Protein 4W8A (pdb70)

Solvent-accessible surface area: 14530 Å² total; per-residue (Å²): 131,55,0,42,23,0,0,71,60,0,46,8,0,0,0,0,0,38,0,0,5,0,42,24,93,27,79,110,2,2,51,66,112,9,104,21,103,1,53,54,122,4,0,58,12,0,99,89,14,31,1,103,0,0,0,0,0,0,0,0,40,45,6,26,79,119,130,10,109,8,58,68,116,0,16,53,25,0,57,93,0,0,51,35,0,46,106,24,40,3,10,0,0,0,0,2,19,91,1,85,2,18,4,9,11,60,0,0,0,114,28,76,104,48,54,91,66,20,63,97,71,26,10,63,68,40,33,92,43,0,65,52,2,0,53,42,0,0,77,64,0,71,126,33,64,36,41,0,0,0,0,0,4,5,32,0,1,76,58,174,97,9,0,52,76,44,35,120,96,2,2,77,22,0,22,81,0,1,83,2,0,6,79,8,0,42,88,22,20,46,60,0,42,91,3,0,0,0,0,0,0,0,22,3,57,5,81,14,0,34,92,53,1,47,17,120,106,17,36,44,115,48,30,70,0,0,0,0,0,14,3,43,48,0,1,21,0,4,38,78,100,79,15,68,34,138,95,1,15,18,3,0,0,80,85,15,74,35,128,76,45,35,2,114,86,3,34,34,79,83,0,85,65,16,0,24,69,0,76,100,16,0,13,50,99,8,13,2,0,0,0,0,9,0,2,1,21,18,1,68,17,129,53,62,54,118,67,0,35,42,0,0,71,58,0,1,43,3,0,3,43,32,1,2,57,14,3,0,0,1,0,0,39,0,23,8,57,45,120,12,16,118,47,57,28,13,5,13,2,0,0,25,2,77,103,26,44,48,57,2,80,33,4,0,73,0,0,102,35,0,34,88,60,17,137,12,37,90,53,74,152,145,168,89,170,130

InterPro domains:
  IPR001547 Glycoside hydrolase, family 5 [PF00150] (166-475)
  IPR013783 Immunoglobulin-like fold [G3DSA:2.60.40.10] (39-126)
  IPR017853 Glycoside hydrolase superfamily [SSF51445] (138-493)
  IPR024361 Bacteroidetes-Associated Carbohydrate-binding Often N-terminal [PF13004] (70-127)
  IPR024361 Bacteroidetes-Associated Carbohydrate-binding Often N-terminal [cd14948] (43-127)
  IPR050386 Glycosyl Hydrolase 5 (Cellulase A) [PTHR31297] (113-475)

B-factor: mean 12.09, std 7.82, range [4.47, 83.44]

Radius of gyration: 19.77 Å; Cα contacts (8 Å, |Δi|>4): 859; chains: 1; bounding box: 46×47×57 Å

Sequence (386 aa):
KDAQAIAKDMYPGWNLGNTLEATGSGLDAETSWQPTLTTQQIIDAVKAAGFKSVRIPCSWDIHSDSNGEIDAQWMARVKQVVNYCINDGIYVVLNDHWDNGWIEVLGFSKSSSSYQAVDEATITSKITRLKDLWTQIANEFKDYDEHLLFAGLNEPFQEYSLFSGHHEELTPILCRYNQAFVEAVRATGGNNAQRTLVVQGPSTNINSSVNYMTADKLPETAGRLMVEVHYYDPGQFCGTFDASGDNAFYFWGAANHSTDHNATYGEEAYMLSQFGLLKTAYTSLGYPVIIGEYAALQRTISGDQNKHNASVKYFYQCVNEYATNNGIIAFAWDTNDTNGLNSEGGSSTIIDRANSAVVGNNAMEGVKAGVAAGKWPFLEHHHHHH

Organism: NCBI:txid77133

Foldseek 3Di:
DADLVVLLQQPAAAEPFQAQQQLDQDPCSRCPRHHDDDDLLLLVLVVVLPGQAYEYAHAFQSQADPVLHHDPVSLVSVVVNVVSQVVVNHAYEYEHECNVVPCLPCVAAVDPPARHGDDPVSLVVVLVSLLVRLLNNLLSCVAPAQSYEYESYYQRQLPCRHCPPPLLVCQLSLLSNQLSSLVSQCVSPHNSVRHAYEYEAHSLDLVSCLVRPFQVSHNDAAIRYAYGHADEPPCLFFPDPPPFPQQHALAAEPVQDDDGSHDPDDHLVNLLVSLVSCLVRAVVRRHAYENEETFGFQADDPPDNVSSLLRRLQVLLSVLQSQQQSRYHYYYHAHLDPVRNYHRSGGRHQANSVVSHGPSVSNSNSSVNNNVNHDHDRDDDDDDDD

Nearest PDB structures (foldseek):
  4w8b-assembly1_A  TM=1.002E+00  e=1.082E-81  uncultured bacterium
  3zmr-assembly2_B  TM=8.929E-01  e=1.701E-30  Bacteroides ovatus
  6q1i-assembly1_A  TM=8.929E-01  e=5.642E-28  Clostridium longisporum
  5d9m-assembly1_A  TM=8.402E-01  e=1.872E-25  Segatella bryantii
  6xsu-assembly2_B  TM=8.196E-01  e=9.128E-26  Ruminococcus flavefaciens

CATH classification: 3.20.20.80

Structure (mmCIF, N/CA/C/O backbone):
data_4W8A
#
_entry.id   4W8A
#
_cell.length_a   120.951
_cell.length_b   120.951
_cell.length_c   59.030
_cell.angle_alpha   90.000
_cell.angle_beta   90.000
_cell.angle_gamma   120.000
#
_symmetry.space_group_name_H-M   'P 61'
#
loop_
_entity.id
_entity.type
_entity.pdbx_description
1 polymer Exo-xyloglucanase
2 non-polymer 'SULFATE ION'
3 non-polymer GLYCEROL
4 water water
#
loop_
_atom_site.group_PDB
_atom_site.id
_atom_site.type_symbol
_atom_site.label_atom_id
_atom_site.label_alt_id
_atom_site.label_comp_id
_atom_site.label_asym_id
_atom_site.label_entity_id
_atom_site.label_seq_id
_atom_site.pdbx_PDB_ins_code
_atom_site.Cartn_x
_atom_site.Cartn_y
_atom_site.Cartn_z
_atom_site.occupancy
_atom_site.B_iso_or_equiv
_atom_site.auth_seq_id
_atom_site.auth_comp_id
_atom_site.auth_asym_id
_atom_site.auth_atom_id
_atom_site.pdbx_PDB_model_num
ATOM 1 N N . LYS A 1 1 ? 83.605 26.323 14.066 1.00 27.71 139 LYS A N 1
ATOM 2 C CA . LYS A 1 1 ? 83.206 27.044 12.865 1.00 18.99 139 LYS A CA 1
ATOM 3 C C . LYS A 1 1 ? 81.714 26.914 12.756 1.00 13.37 139 LYS A C 1
ATOM 4 O O . LYS A 1 1 ? 81.199 25.838 12.951 1.00 13.36 139 LYS A O 1
ATOM 10 N N . ASP A 1 2 ? 81.055 27.988 12.369 1.00 9.41 140 ASP A N 1
ATOM 11 C CA . ASP A 1 2 ? 79.575 28.046 12.271 1.00 10.16 140 ASP A CA 1
ATOM 12 C C . ASP A 1 2 ? 79.056 27.709 10.891 1.00 8.44 140 ASP A C 1
ATOM 13 O O . ASP A 1 2 ? 79.811 27.212 10.037 1.00 7.77 140 ASP A O 1
ATOM 18 N N . ALA A 1 3 ? 77.758 27.856 10.687 1.00 6.48 141 ALA A N 1
ATOM 19 C CA . ALA A 1 3 ? 77.135 27.335 9.433 1.00 6.98 141 ALA A CA 1
ATOM 20 C C . ALA A 1 3 ? 77.645 28.024 8.195 1.00 7.16 141 ALA A C 1
ATOM 21 O O . ALA A 1 3 ? 77.903 27.367 7.224 1.00 7.48 141 ALA A O 1
ATOM 23 N N . GLN A 1 4 ? 77.827 29.327 8.251 1.00 7.24 142 GLN A N 1
ATOM 24 C CA . GLN A 1 4 ? 78.365 30.046 7.091 1.00 8.98 142 GLN A CA 1
ATOM 25 C C . GLN A 1 4 ? 79.778 29.571 6.811 1.00 10.39 142 GLN A C 1
ATOM 26 O O . GLN A 1 4 ? 80.216 29.405 5.650 1.00 9.26 142 GLN A O 1
ATOM 32 N N . ALA A 1 5 ? 80.535 29.396 7.879 1.00 9.20 143 ALA A N 1
ATOM 33 C CA . ALA A 1 5 ? 81.910 29.036 7.750 1.00 9.89 143 ALA A CA 1
ATOM 34 C C . ALA A 1 5 ? 82.131 27.660 7.116 1.00 9.66 143 ALA A C 1
ATOM 35 O O . ALA A 1 5 ? 83.065 27.465 6.332 1.00 11.58 143 ALA A O 1
ATOM 37 N N . ILE A 1 6 ? 81.337 26.679 7.496 1.00 8.83 144 ILE A N 1
ATOM 38 C CA . ILE A 1 6 ? 81.479 25.339 6.926 1.00 8.90 144 ILE A CA 1
ATOM 39 C C . ILE A 1 6 ? 80.809 25.232 5.530 1.00 7.86 144 ILE A C 1
ATOM 40 O O . ILE A 1 6 ? 81.308 24.575 4.637 1.00 7.46 144 ILE A O 1
ATOM 45 N N . ALA A 1 7 ? 79.723 25.945 5.339 1.00 6.86 145 ALA A N 1
ATOM 46 C CA . ALA A 1 7 ? 78.968 25.873 4.085 1.00 7.30 145 ALA A CA 1
ATOM 47 C C . ALA A 1 7 ? 79.814 26.167 2.870 1.00 7.95 145 ALA A C 1
ATOM 48 O O . ALA A 1 7 ? 79.709 25.468 1.841 1.00 8.63 145 ALA A O 1
ATOM 50 N N . LYS A 1 8 ? 80.628 27.216 2.959 1.00 7.19 146 LYS A N 1
ATOM 51 C CA . LYS A 1 8 ? 81.456 27.614 1.864 1.00 8.68 146 LYS A CA 1
ATOM 52 C C . LYS A 1 8 ? 82.493 26.589 1.503 1.00 7.60 146 LYS A C 1
ATOM 53 O O . LYS A 1 8 ? 83.097 26.690 0.398 1.00 12.90 146 LYS A O 1
ATOM 59 N N . ASP A 1 9 ? 82.751 25.613 2.390 1.00 8.83 147 ASP A N 1
ATOM 60 C CA . ASP A 1 9 ? 83.730 24.555 2.103 1.00 8.58 147 ASP A CA 1
ATOM 61 C C . ASP A 1 9 ? 83.059 23.207 1.838 1.00 8.67 147 ASP A C 1
ATOM 62 O O . ASP A 1 9 ? 83.756 22.197 1.738 1.00 8.41 147 ASP A O 1
ATOM 67 N N . MET A 1 10 ? 81.720 23.204 1.801 1.00 6.80 148 MET A N 1
ATOM 68 C CA . MET A 1 10 ? 80.985 21.937 1.709 1.00 7.48 148 MET A CA 1
ATOM 69 C C . MET A 1 10 ? 80.629 21.417 0.331 1.00 7.40 148 MET A C 1
ATOM 70 O O . MET A 1 10 ? 80.283 20.221 0.169 1.00 7.88 148 MET A O 1
ATOM 75 N N . TYR A 1 11 ? 80.591 22.304 -0.640 1.00 6.84 149 TYR A N 1
ATOM 76 C CA . TYR A 1 11 ? 80.111 21.923 -1.981 1.00 7.19 149 TYR A CA 1
ATOM 77 C C . TYR A 1 11 ? 81.247 21.437 -2.842 1.00 7.39 149 TYR A C 1
ATOM 78 O O . TYR A 1 11 ? 82.378 21.891 -2.723 1.00 9.71 149 TYR A O 1
ATOM 87 N N . PRO A 1 12 ? 80.984 20.416 -3.692 1.00 7.85 150 PRO A N 1
ATOM 88 C CA . PRO A 1 12 ? 79.721 19.707 -3.895 1.00 8.45 150 PRO A CA 1
ATOM 89 C C . PRO A 1 12 ? 79.587 18.491 -2.973 1.00 7.46 150 PRO A C 1
ATOM 90 O O . PRO A 1 12 ? 80.601 17.959 -2.513 1.00 7.83 150 PRO A O 1
ATOM 94 N N . GLY A 1 13 ? 78.357 18.059 -2.786 1.00 7.81 151 GLY A N 1
ATOM 95 C CA . GLY A 1 13 ? 77.996 16.940 -1.980 1.00 6.56 151 GLY A CA 1
ATOM 96 C C . GLY A 1 13 ? 77.599 15.663 -2.743 1.00 6.26 151 GLY A C 1
ATOM 97 O O . GLY A 1 13 ? 77.175 15.687 -3.922 1.00 8.41 151 GLY A O 1
ATOM 98 N N . TRP A 1 14 ? 77.720 14.553 -2.031 1.00 6.68 152 TRP A N 1
ATOM 99 C CA . TRP A 1 14 ? 77.402 13.215 -2.555 1.00 6.60 152 TRP A CA 1
ATOM 100 C C . TRP A 1 14 ? 76.702 12.391 -1.444 1.00 6.79 152 TRP A C 1
ATOM 101 O O . TRP A 1 14 ? 77.048 12.571 -0.259 1.00 7.87 152 TRP A O 1
ATOM 112 N N . ASN A 1 15 ? 75.738 11.549 -1.823 1.00 6.33 153 ASN A N 1
ATOM 113 C CA . ASN A 1 15 ? 75.050 10.660 -0.907 1.00 5.38 153 ASN A CA 1
ATOM 114 C C . ASN A 1 15 ? 75.578 9.226 -0.959 1.00 5.50 153 ASN A C 1
ATOM 115 O O . ASN A 1 15 ? 75.692 8.642 -2.041 1.00 7.46 153 ASN A O 1
ATOM 120 N N . LEU A 1 16 ? 75.785 8.667 0.217 1.00 6.51 154 LEU A N 1
ATOM 121 C CA . LEU A 1 16 ? 76.030 7.221 0.388 1.00 6.68 154 LEU A CA 1
ATOM 122 C C . LEU A 1 16 ? 74.653 6.475 0.346 1.00 5.20 154 LEU A C 1
ATOM 123 O O . LEU A 1 16 ? 74.139 5.984 1.375 1.00 7.46 154 LEU A O 1
ATOM 128 N N . GLY A 1 17 ? 74.049 6.448 -0.872 1.00 6.26 155 GLY A N 1
ATOM 129 C CA . GLY A 1 17 ? 72.699 6.030 -1.033 1.00 6.04 155 GLY A CA 1
ATOM 130 C C . GLY A 1 17 ? 72.519 4.535 -0.960 1.00 6.29 155 GLY A C 1
ATOM 131 O O . GLY A 1 17 ? 73.406 3.761 -1.290 1.00 7.03 155 GLY A O 1
ATOM 132 N N . ASN A 1 18 ? 71.342 4.127 -0.585 1.00 6.29 156 ASN A N 1
ATOM 133 C CA . ASN A 1 18 ? 70.936 2.692 -0.506 1.00 6.67 156 ASN A CA 1
ATOM 134 C C . ASN A 1 18 ? 71.843 1.863 0.370 1.00 6.64 156 ASN A C 1
ATOM 135 O O . ASN A 1 18 ? 72.065 0.696 0.103 1.00 7.99 156 ASN A O 1
ATOM 140 N N . THR A 1 19 ? 72.393 2.511 1.414 1.00 6.90 157 THR A N 1
ATOM 141 C CA . THR A 1 19 ? 73.413 1.925 2.237 1.00 6.68 157 THR A CA 1
ATOM 142 C C . THR A 1 19 ? 72.960 1.772 3.689 1.00 6.21 157 THR A C 1
ATOM 143 O O . THR A 1 19 ? 72.261 0.789 4.021 1.00 7.53 157 THR A O 1
ATOM 147 N N . LEU A 1 20 ? 73.307 2.734 4.532 1.00 6.51 158 LEU A N 1
ATOM 148 C CA . LEU A 1 20 ? 73.034 2.626 5.953 1.00 5.46 158 LEU A CA 1
ATOM 149 C C . LEU A 1 20 ? 71.573 2.906 6.292 1.00 5.80 158 LEU A C 1
ATOM 150 O O . LEU A 1 20 ? 71.125 2.673 7.429 1.00 7.23 158 LEU A O 1
ATOM 155 N N . GLU A 1 21 ? 70.786 3.410 5.326 1.00 5.07 159 GLU A N 1
ATOM 156 C CA . GLU A 1 21 ? 69.366 3.605 5.567 1.00 5.16 159 GLU A CA 1
ATOM 157 C C . GLU A 1 21 ? 68.489 2.396 5.261 1.00 5.72 159 GLU A C 1
ATOM 158 O O . GLU A 1 21 ? 67.283 2.457 5.545 1.00 6.21 159 GLU A O 1
ATOM 164 N N . ALA A 1 22 ? 69.074 1.311 4.737 1.00 5.49 160 ALA A N 1
ATOM 165 C CA . ALA A 1 22 ? 68.254 0.167 4.389 1.00 6.34 160 ALA A CA 1
ATOM 166 C C . ALA A 1 22 ? 67.514 -0.343 5.662 1.00 7.89 160 ALA A C 1
ATOM 167 O O . ALA A 1 22 ? 68.107 -0.398 6.749 1.00 8.45 160 ALA A O 1
ATOM 169 N N . THR A 1 23 ? 66.277 -0.783 5.517 1.00 8.52 161 THR A N 1
ATOM 170 C CA . THR A 1 23 ? 65.441 -1.193 6.666 1.00 10.28 161 THR A CA 1
ATOM 171 C C . THR A 1 23 ? 65.625 -2.664 6.966 1.00 11.22 161 THR A C 1
ATOM 172 O O . THR A 1 23 ? 64.730 -3.453 6.802 1.00 22.75 161 THR A O 1
ATOM 176 N N . GLY A 1 24 ? 66.835 -3.058 7.255 1.00 12.32 162 GLY A N 1
ATOM 177 C CA . GLY A 1 24 ? 67.193 -4.364 7.785 1.00 9.39 162 GLY A CA 1
ATOM 178 C C . GLY A 1 24 ? 67.598 -4.160 9.248 1.00 8.32 162 GLY A C 1
ATOM 179 O O . GLY A 1 24 ? 67.993 -3.063 9.687 1.00 8.62 162 GLY A O 1
ATOM 180 N N . SER A 1 25 ? 67.565 -5.255 9.975 1.00 8.73 163 SER A N 1
ATOM 181 C CA . SER A 1 25 ? 67.786 -5.210 11.413 1.00 8.61 163 SER A CA 1
ATOM 182 C C . SER A 1 25 ? 69.230 -5.381 11.848 1.00 8.82 163 SER A C 1
ATOM 183 O O . SER A 1 25 ? 69.551 -5.102 13.043 1.00 9.56 163 SER A O 1
ATOM 186 N N . GLY A 1 26 ? 70.059 -5.897 10.968 1.00 9.71 164 GLY A N 1
ATOM 187 C CA . GLY A 1 26 ? 71.444 -6.196 11.256 1.00 10.34 164 GLY A CA 1
ATOM 188 C C . GLY A 1 26 ? 72.459 -5.334 10.526 1.00 8.70 164 GLY A C 1
ATOM 189 O O . GLY A 1 26 ? 72.098 -4.524 9.691 1.00 9.45 164 GLY A O 1
ATOM 190 N N . LEU A 1 27 ? 73.736 -5.564 10.835 1.00 8.08 165 LEU A N 1
ATOM 191 C CA . LEU A 1 27 ? 74.848 -4.851 10.183 1.00 8.81 165 LEU A CA 1
ATOM 192 C C . LEU A 1 27 ? 74.803 -5.170 8.684 1.00 8.77 165 LEU A C 1
ATOM 193 O O . LEU A 1 27 ? 75.209 -4.328 7.852 1.00 11.11 165 LEU A O 1
ATOM 198 N N . ASP A 1 28 ? 74.275 -6.348 8.336 1.00 8.32 166 ASP A N 1
ATOM 199 C CA . ASP A 1 28 ? 74.200 -6.721 6.933 1.00 9.47 166 ASP A CA 1
ATOM 200 C C . ASP A 1 28 ? 73.275 -5.833 6.155 1.00 8.67 166 ASP A C 1
ATOM 201 O O . ASP A 1 28 ? 73.211 -5.927 4.928 1.00 10.06 166 ASP A O 1
ATOM 206 N N . ALA A 1 29 ? 72.452 -5.048 6.832 1.00 8.95 167 ALA A N 1
ATOM 207 C CA . ALA A 1 29 ? 71.579 -4.099 6.111 1.00 7.82 167 ALA A CA 1
ATOM 208 C C . ALA A 1 29 ? 72.412 -3.187 5.179 1.00 7.42 167 ALA A C 1
ATOM 209 O O . ALA A 1 29 ? 71.887 -2.723 4.146 1.00 8.04 167 ALA A O 1
ATOM 211 N N . GLU A 1 30 ? 73.663 -2.921 5.542 1.00 6.72 168 GLU A N 1
ATOM 212 C CA . GLU A 1 30 ? 74.525 -2.033 4.765 1.00 6.45 168 GLU A CA 1
ATOM 213 C C . GLU A 1 30 ? 74.669 -2.474 3.314 1.00 8.74 168 GLU A C 1
ATOM 214 O O . GLU A 1 30 ? 74.937 -1.604 2.429 1.00 8.71 168 GLU A O 1
ATOM 220 N N . THR A 1 31 ? 74.582 -3.801 3.075 1.00 9.05 169 THR A N 1
ATOM 221 C CA . THR A 1 31 ? 74.793 -4.348 1.731 1.00 10.31 169 THR A CA 1
ATOM 222 C C . THR A 1 31 ? 73.581 -5.062 1.239 1.00 9.37 169 THR A C 1
ATOM 223 O O . THR A 1 31 ? 73.690 -6.049 0.499 1.00 10.81 169 THR A O 1
ATOM 227 N N . SER A 1 32 ? 72.408 -4.581 1.632 1.00 8.34 170 SER A N 1
ATOM 228 C CA . SER A 1 32 ? 71.165 -5.266 1.308 1.00 8.27 170 SER A CA 1
ATOM 229 C C . SER A 1 32 ? 70.483 -4.608 0.119 1.00 8.84 170 SER A C 1
ATOM 230 O O . SER A 1 32 ? 69.848 -5.313 -0.689 1.00 10.78 170 SER A O 1
ATOM 233 N N . TRP A 1 33 ? 70.576 -3.288 0.014 1.00 8.86 171 TRP A N 1
ATOM 234 C CA . TRP A 1 33 ? 69.981 -2.559 -1.110 1.00 7.88 171 TRP A CA 1
ATOM 235 C C . TRP A 1 33 ? 71.022 -2.120 -2.188 1.00 8.78 171 TRP A C 1
ATOM 236 O O . TRP A 1 33 ? 70.675 -1.516 -3.204 1.00 9.92 171 TRP A O 1
ATOM 247 N N . GLN A 1 34 ? 72.275 -2.374 -1.910 1.00 8.12 172 GLN A N 1
ATOM 248 C CA . GLN A 1 34 ? 73.407 -2.216 -2.822 1.00 8.38 172 GLN A CA 1
ATOM 249 C C . GLN A 1 34 ? 74.498 -3.163 -2.383 1.00 8.16 172 GLN A C 1
ATOM 250 O O . GLN A 1 34 ? 74.506 -3.538 -1.241 1.00 8.50 172 GLN A O 1
ATOM 256 N N . PRO A 1 35 ? 75.435 -3.521 -3.267 1.00 9.57 173 PRO A N 1
ATOM 257 C CA . PRO A 1 35 ? 76.251 -4.695 -2.977 1.00 10.83 173 PRO A CA 1
ATOM 258 C C . PRO A 1 35 ? 77.511 -4.543 -2.174 1.00 10.11 173 PRO A C 1
ATOM 259 O O . PRO A 1 35 ? 78.093 -5.545 -1.721 1.00 14.06 173 PRO A O 1
ATOM 263 N N . THR A 1 36 ? 78.016 -3.334 -2.088 1.00 9.28 174 THR A N 1
ATOM 264 C CA . THR A 1 36 ? 79.442 -3.094 -1.695 1.00 7.32 174 THR A CA 1
ATOM 265 C C . THR A 1 36 ? 79.609 -2.579 -0.243 1.00 8.27 174 THR A C 1
ATOM 266 O O . THR A 1 36 ? 79.099 -1.506 0.097 1.00 9.47 174 THR A O 1
ATOM 270 N N . LEU A 1 37 ? 80.309 -3.322 0.592 1.00 9.04 175 LEU A N 1
ATOM 271 C CA . LEU A 1 37 ? 80.622 -2.876 1.932 1.00 9.26 175 LEU A CA 1
ATOM 272 C C . LEU A 1 37 ? 81.483 -1.588 1.865 1.00 8.28 175 LEU A C 1
ATOM 273 O O . LEU A 1 37 ? 82.480 -1.535 1.106 1.00 10.54 175 LEU A O 1
ATOM 278 N N . THR A 1 38 ? 81.087 -0.557 2.639 1.00 9.03 176 THR A N 1
ATOM 279 C CA . THR A 1 38 ? 81.822 0.685 2.593 1.00 7.20 176 THR A CA 1
ATOM 280 C C . THR A 1 38 ? 83.246 0.480 3.182 1.00 8.15 176 THR A C 1
ATOM 281 O O . THR A 1 38 ? 83.445 -0.198 4.211 1.00 10.12 176 THR A O 1
ATOM 285 N N . THR A 1 39 ? 84.192 1.174 2.583 1.00 9.20 177 THR A N 1
ATOM 286 C CA . THR A 1 39 ? 85.550 1.169 3.041 1.00 8.41 177 THR A CA 1
ATOM 287 C C . THR A 1 39 ? 86.159 2.551 2.996 1.00 8.77 177 THR A C 1
ATOM 288 O O . THR A 1 39 ? 85.649 3.434 2.291 1.00 9.78 177 THR A O 1
ATOM 292 N N . GLN A 1 40 ? 87.327 2.713 3.624 1.00 9.13 178 GLN A N 1
ATOM 293 C CA . GLN A 1 40 ? 88.075 3.935 3.490 1.00 9.32 178 GLN A CA 1
ATOM 294 C C . GLN A 1 40 ? 88.434 4.231 2.013 1.00 9.21 178 GLN A C 1
ATOM 295 O O . GLN A 1 40 ? 88.390 5.346 1.590 1.00 8.88 178 GLN A O 1
ATOM 301 N N . GLN A 1 41 ? 88.808 3.208 1.272 1.00 9.22 179 GLN A N 1
ATOM 302 C CA . GLN A 1 41 ? 89.204 3.372 -0.129 1.00 11.60 179 GLN A CA 1
ATOM 303 C C . GLN A 1 41 ? 88.069 3.968 -0.942 1.00 10.44 179 GLN A C 1
ATOM 304 O O . GLN A 1 41 ? 88.311 4.857 -1.795 1.00 11.36 179 GLN A O 1
ATOM 310 N N . ILE A 1 42 ? 86.817 3.546 -0.657 1.00 10.22 180 ILE A N 1
ATOM 311 C CA . ILE A 1 42 ? 85.624 4.064 -1.386 1.00 8.15 180 ILE A CA 1
ATOM 312 C C . ILE A 1 42 ? 85.407 5.536 -1.096 1.00 9.13 180 ILE A C 1
ATOM 313 O O . ILE A 1 42 ? 85.231 6.320 -2.008 1.00 8.05 180 ILE A O 1
ATOM 318 N N . ILE A 1 43 ? 85.532 5.893 0.175 1.00 8.47 181 ILE A N 1
ATOM 319 C CA . ILE A 1 43 ? 85.369 7.275 0.575 1.00 7.97 181 ILE A CA 1
ATOM 320 C C . ILE A 1 43 ? 86.514 8.159 0.023 1.00 7.92 181 ILE A C 1
ATOM 321 O O . ILE A 1 43 ? 86.260 9.286 -0.427 1.00 8.92 181 ILE A O 1
ATOM 326 N N . ASP A 1 44 ? 87.724 7.611 -0.055 1.00 9.04 182 ASP A N 1
ATOM 327 C CA . ASP A 1 44 ? 88.830 8.286 -0.650 1.00 8.02 182 ASP A CA 1
ATOM 328 C C . ASP A 1 44 ? 88.539 8.595 -2.104 1.00 9.59 182 ASP A C 1
ATOM 329 O O . ASP A 1 44 ? 88.908 9.704 -2.585 1.00 11.68 182 ASP A O 1
ATOM 334 N N . ALA A 1 45 ? 87.822 7.692 -2.789 1.00 9.04 183 ALA A N 1
ATOM 335 C CA . ALA A 1 45 ? 87.471 7.878 -4.210 1.00 9.38 183 ALA A CA 1
ATOM 336 C C . ALA A 1 45 ? 86.426 8.952 -4.372 1.00 8.14 183 ALA A C 1
ATOM 337 O O . ALA A 1 45 ? 86.485 9.731 -5.342 1.00 10.45 183 ALA A O 1
ATOM 339 N N . VAL A 1 46 ? 85.502 9.063 -3.405 1.00 8.70 184 VAL A N 1
ATOM 340 C CA . VAL A 1 46 ? 84.524 10.145 -3.406 1.00 8.36 184 VAL A CA 1
ATOM 341 C C . VAL A 1 46 ? 85.226 11.491 -3.282 1.00 8.77 184 VAL A C 1
ATOM 342 O O . VAL A 1 46 ? 84.937 12.446 -4.034 1.00 8.25 184 VAL A O 1
ATOM 346 N N . LYS A 1 47 ? 86.188 11.581 -2.358 1.00 8.08 185 LYS A N 1
ATOM 347 C CA . LYS A 1 47 ? 86.989 12.824 -2.262 1.00 9.35 185 LYS A CA 1
ATOM 348 C C . LYS A 1 47 ? 87.783 13.096 -3.548 1.00 9.62 185 LYS A C 1
ATOM 349 O O . LYS A 1 47 ? 87.835 14.203 -3.992 1.00 10.49 185 LYS A O 1
ATOM 355 N N . ALA A 1 48 ? 88.430 12.074 -4.099 1.00 9.39 186 ALA A N 1
ATOM 356 C CA . ALA A 1 48 ? 89.311 12.241 -5.250 1.00 9.81 186 ALA A CA 1
ATOM 357 C C . ALA A 1 48 ? 88.518 12.735 -6.469 1.00 10.30 186 ALA A C 1
ATOM 358 O O . ALA A 1 48 ? 89.033 13.540 -7.239 1.00 11.13 186 ALA A O 1
ATOM 360 N N . ALA A 1 49 ? 87.246 12.371 -6.545 1.00 10.09 187 ALA A N 1
ATOM 361 C CA . ALA A 1 49 ? 86.393 12.809 -7.625 1.00 11.53 187 ALA A CA 1
ATOM 362 C C . ALA A 1 49 ? 86.062 14.277 -7.537 1.00 11.57 187 ALA A C 1
ATOM 363 O O . ALA A 1 49 ? 85.701 14.917 -8.581 1.00 12.68 187 ALA A O 1
ATOM 365 N N . GLY A 1 50 ? 86.153 14.819 -6.317 1.00 11.81 188 GLY A N 1
ATOM 366 C CA . GLY A 1 50 ? 85.967 16.272 -6.068 1.00 10.92 188 GLY A CA 1
ATOM 367 C C . GLY A 1 50 ? 84.871 16.627 -5.107 1.00 8.93 188 GLY A C 1
ATOM 368 O O . GLY A 1 50 ? 84.607 17.758 -4.871 1.00 9.40 188 GLY A O 1
ATOM 369 N N . PHE A 1 51 ? 84.238 15.643 -4.512 1.00 8.88 189 PHE A N 1
ATOM 370 C CA . PHE A 1 51 ? 83.175 15.947 -3.508 1.00 7.54 189 PHE A CA 1
ATOM 371 C C . PHE A 1 51 ? 83.788 16.350 -2.203 1.00 7.79 189 PHE A C 1
ATOM 372 O O . PHE A 1 51 ? 84.830 15.853 -1.833 1.00 8.94 189 PHE A O 1
ATOM 380 N N . LYS A 1 52 ? 83.135 17.281 -1.530 1.00 6.86 190 LYS A N 1
ATOM 381 C CA . LYS A 1 52 ? 83.640 17.862 -0.283 1.00 7.10 190 LYS A CA 1
ATOM 382 C C . LYS A 1 52 ? 82.787 17.430 0.946 1.00 7.00 190 LYS A C 1
ATOM 383 O O . LYS A 1 52 ? 83.253 17.556 2.071 1.00 8.47 190 LYS A O 1
ATOM 389 N N . SER A 1 53 ? 81.591 16.907 0.713 1.00 5.95 191 SER A N 1
ATOM 390 C CA . SER A 1 53 ? 80.686 16.503 1.771 1.00 5.05 191 SER A CA 1
ATOM 391 C C . SER A 1 53 ? 79.985 15.248 1.324 1.00 6.35 191 SER A C 1
ATOM 392 O O . SER A 1 53 ? 79.748 15.020 0.115 1.00 8.72 191 SER A O 1
ATOM 395 N N . VAL A 1 54 ? 79.691 14.413 2.327 1.00 6.77 192 VAL A N 1
ATOM 396 C CA . VAL A 1 54 ? 78.971 13.169 2.161 1.00 5.89 192 VAL A CA 1
ATOM 397 C C . VAL A 1 54 ? 77.730 13.194 3.065 1.00 6.45 192 VAL A C 1
ATOM 398 O O . VAL A 1 54 ? 77.834 13.339 4.289 1.00 7.43 192 VAL A O 1
ATOM 402 N N . ARG A 1 55 ? 76.555 13.077 2.468 1.00 6.71 193 ARG A N 1
ATOM 403 C CA . ARG A 1 55 ? 75.390 12.761 3.229 1.00 7.34 193 ARG A CA 1
ATOM 404 C C . ARG A 1 55 ? 75.226 11.268 3.403 1.00 7.54 193 ARG A C 1
ATOM 405 O O . ARG A 1 55 ? 75.373 10.478 2.438 1.00 7.43 193 ARG A O 1
ATOM 413 N N . ILE A 1 56 ? 75.020 10.889 4.656 1.00 6.59 194 ILE A N 1
ATOM 414 C CA . ILE A 1 56 ? 74.807 9.499 5.039 1.00 7.03 194 ILE A CA 1
ATOM 415 C C . ILE A 1 56 ? 73.445 9.273 5.531 1.00 7.74 194 ILE A C 1
ATOM 416 O O . ILE A 1 56 ? 73.176 9.421 6.732 1.00 8.59 194 ILE A O 1
ATOM 421 N N . PRO A 1 57 ? 72.528 8.853 4.623 1.00 7.99 195 PRO A N 1
ATOM 422 C CA . PRO A 1 57 ? 71.203 8.365 5.037 1.00 8.13 195 PRO A CA 1
ATOM 423 C C . PRO A 1 57 ? 71.403 7.212 5.983 1.00 7.51 195 PRO A C 1
ATOM 424 O O . PRO A 1 57 ? 72.235 6.306 5.741 1.00 7.62 195 PRO A O 1
ATOM 428 N N . CYS A 1 58 ? 70.694 7.242 7.104 1.00 7.00 196 CYS A N 1
ATOM 429 C CA . CYS A 1 58 ? 70.900 6.222 8.110 1.00 6.77 196 CYS A CA 1
ATOM 430 C C . CYS A 1 58 ? 69.645 5.940 8.851 1.00 6.28 196 CYS A C 1
ATOM 431 O O . CYS A 1 58 ? 68.879 6.870 9.108 1.00 7.95 196 CYS A O 1
ATOM 434 N N . SER A 1 59 ? 69.341 4.665 9.054 1.00 5.52 197 SER A N 1
ATOM 435 C CA . SER A 1 59 ? 68.206 4.252 9.852 1.00 7.31 197 SER A CA 1
ATOM 436 C C . SER A 1 59 ? 68.657 3.843 11.221 1.00 8.05 197 SER A C 1
ATOM 437 O O . SER A 1 59 ? 69.758 3.297 11.432 1.00 9.83 197 SER A O 1
ATOM 440 N N . TRP A 1 60 ? 67.821 4.181 12.175 1.00 6.31 198 TRP A N 1
ATOM 441 C CA . TRP A 1 60 ? 68.132 4.002 13.600 1.00 6.01 198 TRP A CA 1
ATOM 442 C C . TRP A 1 60 ? 66.996 3.332 14.386 1.00 7.74 198 TRP A C 1
ATOM 443 O O . TRP A 1 60 ? 67.279 2.453 15.179 1.00 8.11 198 TRP A O 1
ATOM 454 N N . ASP A 1 61 ? 65.760 3.762 14.187 1.00 6.89 199 ASP A N 1
ATOM 455 C CA . ASP A 1 61 ? 64.660 3.121 14.844 1.00 7.25 199 ASP A CA 1
ATOM 456 C C . ASP A 1 61 ? 64.621 1.628 14.449 1.00 8.43 199 ASP A C 1
ATOM 457 O O . ASP A 1 61 ? 64.402 0.765 15.298 1.00 7.30 199 ASP A O 1
ATOM 462 N N . ILE A 1 62 ? 64.908 1.291 13.189 1.00 7.68 200 ILE A N 1
ATOM 463 C CA . ILE A 1 62 ? 64.933 -0.112 12.722 1.00 8.05 200 ILE A CA 1
ATOM 464 C C . ILE A 1 62 ? 66.068 -0.934 13.371 1.00 8.85 200 ILE A C 1
ATOM 465 O O . ILE A 1 62 ? 66.038 -2.155 13.418 1.00 9.71 200 ILE A O 1
ATOM 470 N N . HIS A 1 63 ? 67.063 -0.243 13.907 1.00 7.59 201 HIS A N 1
ATOM 471 C CA . HIS A 1 63 ? 68.212 -0.889 14.591 1.00 7.51 201 HIS A CA 1
ATOM 472 C C . HIS A 1 63 ? 68.080 -0.681 16.103 1.00 9.28 201 HIS A C 1
ATOM 473 O O . HIS A 1 63 ? 69.055 -0.824 16.821 1.00 12.53 201 HIS A O 1
ATOM 480 N N . SER A 1 64 ? 66.865 -0.431 16.588 1.00 8.65 202 SER A N 1
ATOM 481 C CA . SER A 1 64 ? 66.619 -0.302 18.024 1.00 9.13 202 SER A CA 1
ATOM 482 C C . SER A 1 64 ? 65.843 -1.506 18.598 1.00 10.69 202 SER A C 1
ATOM 483 O O . SER A 1 64 ? 65.008 -2.096 17.924 1.00 11.74 202 SER A O 1
ATOM 486 N N . ASP A 1 65 ? 66.097 -1.809 19.869 1.00 12.99 203 ASP A N 1
ATOM 487 C CA . ASP A 1 65 ? 65.437 -2.874 20.592 1.00 14.57 203 ASP A CA 1
ATOM 488 C C . ASP A 1 65 ? 64.065 -2.447 21.124 1.00 13.72 203 ASP A C 1
ATOM 489 O O . ASP A 1 65 ? 63.644 -1.382 20.844 1.00 12.68 203 ASP A O 1
ATOM 494 N N . SER A 1 66 ? 63.375 -3.270 21.917 1.00 18.08 204 SER A N 1
ATOM 495 C CA . SER A 1 66 ? 62.045 -2.890 22.298 1.00 18.97 204 SER A CA 1
ATOM 496 C C . SER A 1 66 ? 61.968 -1.787 23.332 1.00 21.03 204 SER A C 1
ATOM 497 O O . SER A 1 66 ? 60.883 -1.240 23.568 1.00 22.26 204 SER A O 1
ATOM 500 N N . ASN A 1 67 ? 63.115 -1.487 23.959 1.00 16.65 205 ASN A N 1
ATOM 501 C CA . ASN A 1 67 ? 63.219 -0.339 24.851 1.00 19.49 205 ASN A CA 1
ATOM 502 C C . ASN A 1 67 ? 63.699 0.881 24.139 1.00 17.00 205 ASN A C 1
ATOM 503 O O . ASN A 1 67 ? 63.821 1.936 24.725 1.00 20.29 205 ASN A O 1
ATOM 508 N N . GLY A 1 68 ? 63.940 0.769 22.859 1.00 14.08 206 GLY A N 1
ATOM 509 C CA . GLY A 1 68 ? 64.266 1.960 22.082 1.00 13.27 206 GLY A CA 1
ATOM 510 C C . GLY A 1 68 ? 65.762 2.189 21.965 1.00 10.68 206 GLY A C 1
ATOM 511 O O . GLY A 1 68 ? 66.236 3.193 21.405 1.00 11.34 206 GLY A O 1
ATOM 512 N N . GLU A 1 69 ? 66.551 1.283 22.511 1.00 9.68 207 GLU A N 1
ATOM 513 C CA . GLU A 1 69 ? 67.994 1.502 22.507 1.00 8.52 207 GLU A CA 1
ATOM 514 C C . GLU A 1 69 ? 68.559 1.020 21.144 1.00 10.36 207 GLU A C 1
ATOM 515 O O . GLU A 1 69 ? 68.301 -0.121 20.698 1.00 10.47 207 GLU A O 1
ATOM 521 N N . ILE A 1 70 ? 69.420 1.857 20.582 1.00 8.88 208 ILE A N 1
ATOM 522 C CA . ILE A 1 70 ? 70.074 1.543 19.312 1.00 7.97 208 ILE A CA 1
ATOM 523 C C . ILE A 1 70 ? 71.145 0.476 19.588 1.00 8.07 208 ILE A C 1
ATOM 524 O O . ILE A 1 70 ? 71.953 0.602 20.544 1.00 9.12 208 ILE A O 1
ATOM 529 N N . ASP A 1 71 ? 71.188 -0.529 18.710 1.00 8.25 209 ASP A N 1
ATOM 530 C CA . ASP A 1 71 ? 72.129 -1.634 18.789 1.00 8.78 209 ASP A CA 1
ATOM 531 C C . ASP A 1 71 ? 73.537 -1.073 18.837 1.00 9.40 209 ASP A C 1
ATOM 532 O O . ASP A 1 71 ? 73.888 -0.272 17.975 1.00 8.59 209 ASP A O 1
ATOM 537 N N . ALA A 1 72 ? 74.350 -1.500 19.813 1.00 9.78 210 ALA A N 1
ATOM 538 C CA . ALA A 1 72 ? 75.662 -0.948 19.971 1.00 9.08 210 ALA A CA 1
ATOM 539 C C . ALA A 1 72 ? 76.577 -1.295 18.789 1.00 7.84 210 ALA A C 1
ATOM 540 O O . ALA A 1 72 ? 77.461 -0.527 18.458 1.00 9.98 210 ALA A O 1
ATOM 542 N N . GLN A 1 73 ? 76.414 -2.486 18.233 1.00 10.20 211 GLN A N 1
ATOM 543 C CA . GLN A 1 73 ? 77.254 -2.868 17.084 1.00 10.38 211 GLN A CA 1
ATOM 544 C C . GLN A 1 73 ? 76.893 -2.029 15.844 1.00 8.21 211 GLN A C 1
ATOM 545 O O . GLN A 1 73 ? 77.767 -1.712 15.063 1.00 8.80 211 GLN A O 1
ATOM 551 N N . TRP A 1 74 ? 75.588 -1.706 15.675 1.00 7.32 212 TRP A N 1
ATOM 552 C CA . TRP A 1 74 ? 75.152 -0.805 14.577 1.00 7.24 212 TRP A CA 1
ATOM 553 C C . TRP A 1 74 ? 75.768 0.571 14.757 1.00 7.49 212 TRP A C 1
ATOM 554 O O . TRP A 1 74 ? 76.362 1.112 13.853 1.00 8.37 212 TRP A O 1
ATOM 565 N N . MET A 1 75 ? 75.672 1.102 15.973 1.00 6.39 213 MET A N 1
ATOM 566 C CA . MET A 1 75 ? 76.212 2.401 16.254 1.00 6.27 213 MET A CA 1
ATOM 567 C C . MET A 1 75 ? 77.705 2.431 15.945 1.00 7.51 213 MET A C 1
ATOM 568 O O . MET A 1 75 ? 78.193 3.402 15.356 1.00 8.90 213 MET A O 1
ATOM 573 N N . ALA A 1 76 ? 78.442 1.387 16.402 1.00 8.42 214 ALA A N 1
ATOM 574 C CA . ALA A 1 76 ? 79.861 1.332 16.119 1.00 8.40 214 ALA A CA 1
ATOM 575 C C . ALA A 1 76 ? 80.183 1.299 14.631 1.00 7.90 214 ALA A C 1
ATOM 576 O O . ALA A 1 76 ? 81.166 1.865 14.208 1.00 8.56 214 ALA A O 1
ATOM 578 N N . ARG A 1 77 ? 79.385 0.579 13.847 1.00 6.98 215 ARG A N 1
ATOM 579 C CA . ARG A 1 77 ? 79.579 0.566 12.428 1.00 7.56 215 ARG A CA 1
ATOM 580 C C . ARG A 1 77 ? 79.326 1.939 11.755 1.00 8.03 215 ARG A C 1
ATOM 581 O O . ARG A 1 77 ? 80.140 2.381 10.912 1.00 7.61 215 ARG A O 1
ATOM 589 N N . VAL A 1 78 ? 78.255 2.622 12.145 1.00 8.78 216 VAL A N 1
ATOM 590 C CA . VAL A 1 78 ? 77.962 3.936 11.567 1.00 8.13 216 VAL A CA 1
ATOM 591 C C . VAL A 1 78 ? 79.141 4.870 11.885 1.00 8.30 216 VAL A C 1
ATOM 592 O O . VAL A 1 78 ? 79.681 5.597 11.045 1.00 8.07 216 VAL A O 1
ATOM 596 N N . LYS A 1 79 ? 79.652 4.765 13.098 1.00 9.07 217 LYS A N 1
ATOM 597 C CA . LYS A 1 79 ? 80.802 5.609 13.525 1.00 10.23 217 LYS A CA 1
ATOM 598 C C . LYS A 1 79 ? 82.023 5.324 12.647 1.00 9.01 217 LYS A C 1
ATOM 599 O O . LYS A 1 79 ? 82.742 6.225 12.276 1.00 8.42 217 LYS A O 1
ATOM 605 N N . GLN A 1 80 ? 82.294 4.073 12.352 1.00 8.95 218 GLN A N 1
ATOM 606 C CA . GLN A 1 80 ? 83.391 3.733 11.459 1.00 9.31 218 GLN A CA 1
ATOM 607 C C . GLN A 1 80 ? 83.236 4.363 10.079 1.00 7.21 218 GLN A C 1
ATOM 608 O O . GLN A 1 80 ? 84.228 4.880 9.500 1.00 7.78 218 GLN A O 1
ATOM 614 N N . VAL A 1 81 ? 82.021 4.311 9.548 1.00 7.58 219 VAL A N 1
ATOM 615 C CA . VAL A 1 81 ? 81.731 4.931 8.231 1.00 8.23 219 VAL A CA 1
ATOM 616 C C . VAL A 1 81 ? 81.918 6.442 8.277 1.00 7.80 219 VAL A C 1
ATOM 617 O O . VAL A 1 81 ? 82.579 7.032 7.394 1.00 8.53 219 VAL A O 1
ATOM 621 N N . VAL A 1 82 ? 81.409 7.076 9.334 1.00 7.29 220 VAL A N 1
ATOM 622 C CA . VAL A 1 82 ? 81.613 8.494 9.519 1.00 8.38 220 VAL A CA 1
ATOM 623 C C . VAL A 1 82 ? 83.111 8.782 9.586 1.00 8.68 220 VAL A C 1
ATOM 624 O O . VAL A 1 82 ? 83.597 9.769 8.988 1.00 9.04 220 VAL A O 1
ATOM 628 N N . ASN A 1 83 ? 83.858 7.941 10.292 1.00 8.21 221 ASN A N 1
ATOM 629 C CA . ASN A 1 83 ? 85.269 8.203 10.482 1.00 8.65 221 ASN A CA 1
ATOM 630 C C . ASN A 1 83 ? 86.039 8.133 9.155 1.00 9.92 221 ASN A C 1
ATOM 631 O O . ASN A 1 83 ? 87.009 8.880 8.977 1.00 10.81 221 ASN A O 1
ATOM 636 N N . TYR A 1 84 ? 85.606 7.278 8.215 1.00 9.76 222 TYR A N 1
ATOM 637 C CA . TYR A 1 84 ? 86.258 7.265 6.866 1.00 10.21 222 TYR A CA 1
ATOM 638 C C . TYR A 1 84 ? 86.224 8.634 6.265 1.00 9.60 222 TYR A C 1
ATOM 639 O O . TYR A 1 84 ? 87.181 9.089 5.688 1.00 9.81 222 TYR A O 1
ATOM 648 N N . CYS A 1 85 ? 85.114 9.327 6.453 1.00 8.60 223 CYS A N 1
ATOM 649 C CA . CYS A 1 85 ? 84.937 10.677 5.943 1.00 10.05 223 CYS A CA 1
ATOM 650 C C . CYS A 1 85 ? 85.736 11.733 6.694 1.00 8.99 223 CYS A C 1
ATOM 651 O O . CYS A 1 85 ? 86.471 12.553 6.109 1.00 10.79 223 CYS A O 1
ATOM 654 N N . ILE A 1 86 ? 85.581 11.699 8.018 1.00 9.00 224 ILE A N 1
ATOM 655 C CA . ILE A 1 86 ? 86.286 12.622 8.875 1.00 9.22 224 ILE A CA 1
ATOM 656 C C . ILE A 1 86 ? 87.781 12.478 8.703 1.00 8.77 224 ILE A C 1
ATOM 657 O O . ILE A 1 86 ? 88.489 13.478 8.697 1.00 11.32 224 ILE A O 1
ATOM 662 N N . ASN A 1 87 ? 88.276 11.261 8.517 1.00 10.41 225 ASN A N 1
ATOM 663 C CA . ASN A 1 87 ? 89.721 11.041 8.253 1.00 13.48 225 ASN A CA 1
ATOM 664 C C . ASN A 1 87 ? 90.183 11.751 7.039 1.00 13.01 225 ASN A C 1
ATOM 665 O O . ASN A 1 87 ? 91.333 12.082 6.955 1.00 14.39 225 ASN A O 1
ATOM 670 N N . ASP A 1 88 ? 89.288 12.012 6.094 1.00 14.69 226 ASP A N 1
ATOM 671 C CA . ASP A 1 88 ? 89.643 12.695 4.856 1.00 11.78 226 ASP A CA 1
ATOM 672 C C . ASP A 1 88 ? 89.240 14.145 4.831 1.00 11.36 226 ASP A C 1
ATOM 673 O O . ASP A 1 88 ? 89.319 14.815 3.772 1.00 11.37 226 ASP A O 1
ATOM 678 N N . GLY A 1 89 ? 88.791 14.683 5.937 1.00 9.56 227 GLY A N 1
ATOM 679 C CA . GLY A 1 89 ? 88.374 16.068 5.949 1.00 10.25 227 GLY A CA 1
ATOM 680 C C . GLY A 1 89 ? 87.074 16.354 5.221 1.00 10.20 227 GLY A C 1
ATOM 681 O O . GLY A 1 89 ? 86.772 17.498 4.878 1.00 10.44 227 GLY A O 1
ATOM 682 N N . ILE A 1 90 ? 86.305 15.294 5.015 1.00 9.26 228 ILE A N 1
ATOM 683 C CA . ILE A 1 90 ? 85.020 15.408 4.345 1.00 8.70 228 ILE A CA 1
ATOM 684 C C . ILE A 1 90 ? 83.977 15.810 5.368 1.00 7.99 228 ILE A C 1
ATOM 685 O O . ILE A 1 90 ? 83.919 15.201 6.439 1.00 11.56 228 ILE A O 1
ATOM 690 N N . TYR A 1 91 ? 83.091 16.745 5.052 1.00 6.98 229 TYR A N 1
ATOM 691 C CA . TYR A 1 91 ? 81.970 17.039 5.911 1.00 6.78 229 TYR A CA 1
ATOM 692 C C . TYR A 1 91 ? 80.907 15.968 5.790 1.00 7.51 229 TYR A C 1
ATOM 693 O O . TYR A 1 91 ? 80.684 15.448 4.703 1.00 11.21 229 TYR A O 1
ATOM 702 N N . VAL A 1 92 ? 80.266 15.614 6.902 1.00 7.11 230 VAL A N 1
ATOM 703 C CA . VAL A 1 92 ? 79.302 14.554 6.940 1.00 7.29 230 VAL A CA 1
ATOM 704 C C . VAL A 1 92 ? 77.973 15.076 7.389 1.00 8.15 230 VAL A C 1
ATOM 705 O O . VAL A 1 92 ? 77.902 15.749 8.402 1.00 8.24 230 VAL A O 1
ATOM 709 N N . VAL A 1 93 ? 76.917 14.741 6.645 1.00 6.71 231 VAL A N 1
ATOM 710 C CA . VAL A 1 93 ? 75.554 15.046 7.052 1.00 6.20 231 VAL A CA 1
ATOM 711 C C . VAL A 1 93 ? 74.911 13.686 7.392 1.00 6.43 231 VAL A C 1
ATOM 712 O O . VAL A 1 93 ? 74.567 12.935 6.519 1.00 7.21 231 VAL A O 1
ATOM 716 N N . LEU A 1 94 ? 74.801 13.400 8.673 1.00 6.33 232 LEU A N 1
ATOM 717 C CA . LEU A 1 94 ? 74.302 12.113 9.164 1.00 5.28 232 LEU A CA 1
ATOM 718 C C . LEU A 1 94 ? 72.850 12.374 9.528 1.00 5.64 232 LEU A C 1
ATOM 719 O O . LEU A 1 94 ? 72.561 13.217 10.409 1.00 5.15 232 LEU A O 1
ATOM 724 N N . ASN A 1 95 ? 71.952 11.590 8.954 1.00 6.76 233 ASN A N 1
ATOM 725 C CA . ASN A 1 95 ? 70.547 11.805 9.263 1.00 5.38 233 ASN A CA 1
ATOM 726 C C . ASN A 1 95 ? 69.817 10.620 9.968 1.00 5.59 233 ASN A C 1
ATOM 727 O O . ASN A 1 95 ? 70.476 9.643 10.369 1.00 5.02 233 ASN A O 1
ATOM 732 N N . ASP A 1 96 ? 68.511 10.798 10.195 1.00 6.04 234 ASP A N 1
ATOM 733 C CA . ASP A 1 96 ? 67.602 9.679 10.397 1.00 5.98 234 ASP A CA 1
ATOM 734 C C . ASP A 1 96 ? 66.700 9.696 9.148 1.00 6.26 234 ASP A C 1
ATOM 735 O O . ASP A 1 96 ? 65.991 10.658 8.848 1.00 5.85 234 ASP A O 1
ATOM 740 N N . HIS A 1 97 ? 66.732 8.594 8.405 1.00 7.39 235 HIS A N 1
ATOM 741 C CA . HIS A 1 97 ? 66.116 8.565 7.068 1.00 5.86 235 HIS A CA 1
ATOM 742 C C . HIS A 1 97 ? 64.667 8.090 7.145 1.00 6.73 235 HIS A C 1
ATOM 743 O O . HIS A 1 97 ? 64.033 8.181 8.198 1.00 7.71 235 HIS A O 1
ATOM 750 N N . TRP A 1 98 ? 64.102 7.622 6.036 1.00 7.32 236 TRP A N 1
ATOM 751 C CA . TRP A 1 98 ? 62.728 7.107 6.067 1.00 6.71 236 TRP A CA 1
ATOM 752 C C . TRP A 1 98 ? 62.596 6.168 7.221 1.00 6.75 236 TRP A C 1
ATOM 753 O O . TRP A 1 98 ? 61.595 6.249 7.928 1.00 6.83 236 TRP A O 1
ATOM 764 N N . ASP A 1 99 ? 63.565 5.212 7.384 1.00 7.12 237 ASP A N 1
ATOM 765 C CA . ASP A 1 99 ? 63.584 4.431 8.593 1.00 6.21 237 ASP A CA 1
ATOM 766 C C . ASP A 1 99 ? 62.228 3.706 8.871 1.00 6.26 237 ASP A C 1
ATOM 767 O O . ASP A 1 99 ? 61.684 3.701 9.961 1.00 7.24 237 ASP A O 1
ATOM 772 N N . ASN A 1 100 ? 61.680 3.150 7.800 1.00 5.71 238 ASN A N 1
ATOM 773 C CA . ASN A 1 100 ? 60.426 2.351 7.797 1.00 8.31 238 ASN A CA 1
ATOM 774 C C . ASN A 1 100 ? 59.216 3.181 8.152 1.00 8.59 238 ASN A C 1
ATOM 775 O O . ASN A 1 100 ? 58.174 2.686 8.486 1.00 9.79 238 ASN A O 1
ATOM 780 N N . GLY A 1 101 ? 59.375 4.486 8.027 1.00 7.96 239 GLY A N 1
ATOM 781 C CA . GLY A 1 101 ? 58.273 5.393 8.232 1.00 6.70 239 GLY A CA 1
ATOM 782 C C . GLY A 1 101 ? 57.812 5.740 9.625 1.00 6.74 239 GLY A C 1
ATOM 783 O O . GLY A 1 101 ? 56.740 6.387 9.770 1.00 6.86 239 GLY A O 1
ATOM 784 N N . TRP A 1 102 ? 58.648 5.410 10.605 1.00 5.79 240 TRP A N 1
ATOM 785 C CA . TRP A 1 102 ? 58.243 5.550 12.003 1.00 5.99 240 TRP A CA 1
ATOM 786 C C . TRP A 1 102 ? 57.802 6.969 12.348 1.00 5.37 240 TRP A C 1
ATOM 787 O O . TRP A 1 102 ? 56.866 7.156 13.104 1.00 7.75 240 TRP A O 1
ATOM 798 N N . ILE A 1 103 ? 58.504 7.966 11.798 1.00 5.44 241 ILE A N 1
ATOM 799 C CA . ILE A 1 103 ? 58.062 9.332 11.896 1.00 4.72 241 ILE A CA 1
ATOM 800 C C . ILE A 1 103 ? 57.698 9.970 10.528 1.00 5.94 241 ILE A C 1
ATOM 801 O O . ILE A 1 103 ? 56.791 10.805 10.490 1.00 7.15 241 ILE A O 1
ATOM 806 N N . GLU A 1 104 ? 58.422 9.622 9.473 1.00 5.18 242 GLU A N 1
ATOM 807 C CA . GLU A 1 104 ? 58.210 10.201 8.151 1.00 6.16 242 GLU A CA 1
ATOM 808 C C . GLU A 1 104 ? 56.781 10.035 7.694 1.00 6.40 242 GLU A C 1
ATOM 809 O O . GLU A 1 104 ? 56.252 10.928 7.014 1.00 6.27 242 GLU A O 1
ATOM 815 N N . VAL A 1 105 ? 56.174 8.905 8.036 1.00 6.35 243 VAL A N 1
ATOM 816 C CA . VAL A 1 105 ? 54.777 8.641 7.794 1.00 7.33 243 VAL A CA 1
ATOM 817 C C . VAL A 1 105 ? 53.961 8.742 9.064 1.00 7.68 243 VAL A C 1
ATOM 818 O O . VAL A 1 105 ? 53.042 9.565 9.174 1.00 8.20 243 VAL A O 1
ATOM 822 N N . LEU A 1 106 ? 54.344 7.982 10.075 1.00 7.81 244 LEU A N 1
ATOM 823 C CA . LEU A 1 106 ? 53.497 7.804 11.268 1.00 7.93 244 LEU A CA 1
ATOM 824 C C . LEU A 1 106 ? 53.607 8.938 12.262 1.00 9.36 244 LEU A C 1
ATOM 825 O O . LEU A 1 106 ? 52.868 8.965 13.240 1.00 8.29 244 LEU A O 1
ATOM 830 N N . GLY A 1 107 ? 54.496 9.933 11.995 1.00 5.98 245 GLY A N 1
ATOM 831 C CA . GLY A 1 107 ? 54.436 11.219 12.730 1.00 6.83 245 GLY A CA 1
ATOM 832 C C . GLY A 1 107 ? 53.318 12.104 12.273 1.00 7.69 245 GLY A C 1
ATOM 833 O O . GLY A 1 107 ? 53.032 13.081 12.925 1.00 8.58 245 GLY A O 1
ATOM 834 N N . PHE A 1 108 ? 52.709 11.768 11.123 1.00 7.59 246 PHE A N 1
ATOM 835 C CA . PHE A 1 108 ? 51.755 12.642 10.467 1.00 7.50 246 PHE A CA 1
ATOM 836 C C . PHE A 1 108 ? 50.441 12.003 10.103 1.00 7.19 246 PHE A C 1
ATOM 837 O O . PHE A 1 108 ? 49.477 12.712 9.817 1.00 9.34 246 PHE A O 1
ATOM 845 N N . SER A 1 109 ? 50.359 10.672 10.108 1.00 8.03 247 SER A N 1
ATOM 846 C CA . SER A 1 109 ? 49.096 9.938 9.957 1.00 7.99 247 SER A CA 1
ATOM 847 C C . SER A 1 109 ? 49.143 8.805 10.997 1.00 8.72 247 SER A C 1
ATOM 848 O O . SER A 1 109 ? 50.239 8.256 11.309 1.00 9.51 247 SER A O 1
ATOM 851 N N . LYS A 1 110 ? 47.976 8.465 11.532 1.00 9.75 248 LYS A N 1
ATOM 852 C CA . LYS A 1 110 ? 47.875 7.319 12.429 1.00 9.14 248 LYS A CA 1
ATOM 853 C C . LYS A 1 110 ? 47.867 5.973 11.675 1.00 8.90 248 LYS A C 1
ATOM 854 O O . LYS A 1 110 ? 47.973 4.907 12.270 1.00 12.47 248 LYS A O 1
ATOM 860 N N . SER A 1 111 ? 47.752 6.028 10.372 1.00 8.38 249 SER A N 1
ATOM 861 C CA . SER A 1 111 ? 47.735 4.876 9.491 1.00 9.80 249 SER A CA 1
ATOM 862 C C . SER A 1 111 ? 48.722 5.051 8.368 1.00 10.60 249 SER A C 1
ATOM 863 O O . SER A 1 111 ? 48.826 6.126 7.830 1.00 11.66 249 SER A O 1
ATOM 866 N N . SER A 1 112 ? 49.443 3.968 8.030 1.00 13.30 250 SER A N 1
ATOM 867 C CA . SER A 1 112 ? 50.306 3.951 6.838 1.00 15.88 250 SER A CA 1
ATOM 868 C C . SER A 1 112 ? 49.504 3.698 5.503 1.00 11.06 250 SER A C 1
ATOM 869 O O . SER A 1 112 ? 50.084 3.817 4.420 1.00 13.71 250 SER A O 1
ATOM 872 N N . SER A 1 113 ? 48.220 3.291 5.578 1.00 13.46 251 SER A N 1
ATOM 873 C CA . SER A 1 113 ? 47.384 2.949 4.404 1.00 15.74 251 SER A CA 1
ATOM 874 C C . SER A 1 113 ? 46.400 4.005 3.962 1.00 13.23 251 SER A C 1
ATOM 875 O O . SER A 1 113 ? 45.960 3.998 2.786 1.00 17.03 251 SER A O 1
ATOM 878 N N . SER A 1 114 ? 46.050 4.913 4.869 1.00 14.96 252 SER A N 1
ATOM 879 C CA . SER A 1 114 ? 45.226 6.022 4.506 1.00 16.58 252 SER A CA 1
ATOM 880 C C . SER A 1 114 ? 45.502 7.145 5.449 1.00 12.89 252 SER A C 1
ATOM 881 O O . SER A 1 114 ? 46.010 6.914 6.546 1.00 13.43 252 SER A O 1
ATOM 884 N N . TYR A 1 115 ? 45.108 8.347 5.060 1.00 10.94 253 TYR A N 1
ATOM 885 C CA . TYR A 1 115 ? 45.368 9.519 5.871 1.00 11.51 253 TYR A CA 1
ATOM 886 C C . TYR A 1 115 ? 44.394 9.574 7.023 1.00 13.26 253 TYR A C 1
ATOM 887 O O . TYR A 1 115 ? 43.177 9.661 6.802 1.00 13.64 253 TYR A O 1
ATOM 896 N N . GLN A 1 116 ? 44.935 9.514 8.238 1.00 10.94 254 GLN A N 1
ATOM 897 C CA . GLN A 1 116 ? 44.148 9.603 9.514 1.00 13.30 254 GLN A CA 1
ATOM 898 C C . GLN A 1 116 ? 44.880 10.553 10.409 1.00 9.36 254 GLN A C 1
ATOM 899 O O . GLN A 1 116 ? 46.014 10.303 10.808 1.00 10.03 254 GLN A O 1
ATOM 905 N N . ALA A 1 117 ? 44.242 11.672 10.693 1.00 11.53 255 ALA A N 1
ATOM 906 C CA . ALA A 1 117 ? 44.911 12.822 11.320 1.00 11.06 255 ALA A CA 1
ATOM 907 C C . ALA A 1 117 ? 45.436 12.372 12.684 1.00 10.60 255 ALA A C 1
ATOM 908 O O . ALA A 1 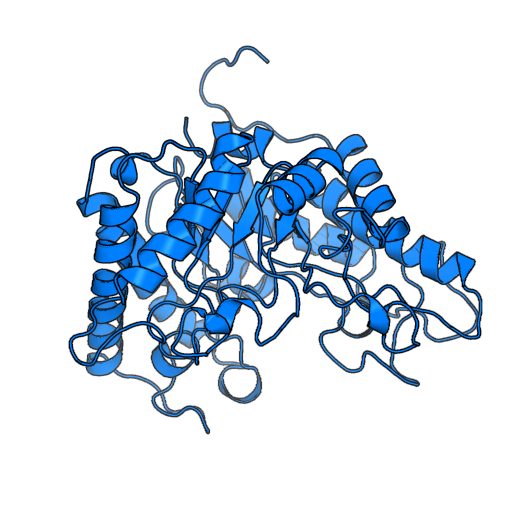117 ? 44.750 11.660 13.437 1.00 12.44 255 ALA A O 1
ATOM 910 N N . VAL A 1 118 ? 46.668 12.756 12.972 1.00 8.30 256 VAL A N 1
ATOM 911 C CA . VAL A 1 118 ? 47.252 12.515 14.301 1.00 8.98 256 VAL A CA 1
ATOM 912 C C . VAL A 1 118 ? 46.698 13.498 15.321 1.00 9.91 256 VAL A C 1
ATOM 913 O O . VAL A 1 118 ? 46.208 14.557 14.980 1.00 12.22 256 VAL A O 1
ATOM 917 N N . ASP A 1 119 ? 46.845 13.151 16.569 1.00 12.43 257 ASP A N 1
ATOM 918 C CA . ASP A 1 119 ? 46.433 13.977 17.692 1.00 11.95 257 ASP A CA 1
ATOM 919 C C . ASP A 1 119 ? 47.611 14.245 18.573 1.00 10.67 257 ASP A C 1
ATOM 920 O O . ASP A 1 119 ? 48.755 13.808 18.274 1.00 11.61 257 ASP A O 1
ATOM 925 N N . GLU A 1 120 ? 47.348 14.978 19.653 1.00 9.34 258 GLU A N 1
ATOM 926 C CA . GLU A 1 120 ? 48.426 15.396 20.526 1.00 10.96 258 GLU A CA 1
ATOM 927 C C . GLU A 1 120 ? 49.187 14.231 21.139 1.00 10.95 258 GLU A C 1
ATOM 928 O O . GLU A 1 120 ? 50.384 14.354 21.324 1.00 12.70 258 GLU A O 1
ATOM 934 N N . ALA A 1 121 ? 48.521 13.104 21.457 1.00 12.13 259 ALA A N 1
ATOM 935 C CA . ALA A 1 121 ? 49.183 12.000 22.067 1.00 11.36 259 ALA A CA 1
ATOM 936 C C . ALA A 1 121 ? 50.193 11.419 21.089 1.00 10.87 259 ALA A C 1
ATOM 937 O O . ALA A 1 121 ? 51.317 11.045 21.474 1.00 13.01 259 ALA A O 1
ATOM 939 N N . THR A 1 122 ? 49.808 11.336 19.821 1.00 11.33 260 THR A N 1
ATOM 940 C CA . THR A 1 122 ? 50.763 10.828 18.808 1.00 10.88 260 THR A CA 1
ATOM 941 C C . THR A 1 122 ? 51.984 11.748 18.703 1.00 7.70 260 THR A C 1
ATOM 942 O O . THR A 1 122 ? 53.133 11.333 18.770 1.00 8.73 260 THR A O 1
ATOM 946 N N . ILE A 1 123 ? 51.705 13.028 18.597 1.00 9.70 261 ILE A N 1
ATOM 947 C CA . ILE A 1 123 ? 52.783 14.008 18.377 1.00 8.16 261 ILE A CA 1
ATOM 948 C C . ILE A 1 123 ? 53.745 14.036 19.525 1.00 9.01 261 ILE A C 1
ATOM 949 O O . ILE A 1 123 ? 54.967 14.018 19.316 1.00 9.31 261 ILE A O 1
ATOM 954 N N . THR A 1 124 ? 53.232 14.011 20.763 1.00 8.19 262 THR A N 1
ATOM 955 C CA . THR A 1 124 ? 54.116 14.079 21.900 1.00 7.51 262 THR A CA 1
ATOM 956 C C . THR A 1 124 ? 54.878 12.790 22.026 1.00 7.42 262 THR A C 1
ATOM 957 O O . THR A 1 124 ? 56.049 12.799 22.409 1.00 9.61 262 THR A O 1
ATOM 961 N N . SER A 1 125 ? 54.236 11.663 21.716 1.00 8.91 263 SER A N 1
ATOM 962 C CA . SER A 1 125 ? 54.909 10.359 21.711 1.00 8.02 263 SER A CA 1
ATOM 963 C C . SER A 1 125 ? 56.057 10.314 20.697 1.00 7.56 263 SER A C 1
ATOM 964 O O . SER A 1 125 ? 57.169 9.755 20.952 1.00 8.59 263 SER A O 1
ATOM 967 N N . LYS A 1 126 ? 55.811 10.901 19.524 1.00 8.39 264 LYS A N 1
ATOM 968 C CA . LYS A 1 126 ? 56.865 10.920 18.481 1.00 8.37 264 LYS A CA 1
ATOM 969 C C . LYS A 1 126 ? 57.985 11.867 18.846 1.00 9.01 264 LYS A C 1
ATOM 970 O O . LYS A 1 126 ? 59.133 11.610 18.605 1.00 7.79 264 LYS A O 1
ATOM 976 N N . ILE A 1 127 ? 57.637 12.944 19.487 1.00 8.01 265 ILE A N 1
ATOM 977 C CA . ILE A 1 127 ? 58.670 13.905 19.972 1.00 8.62 265 ILE A CA 1
ATOM 978 C C . ILE A 1 127 ? 59.597 13.169 20.933 1.00 7.44 265 ILE A C 1
ATOM 979 O O . ILE A 1 127 ? 60.831 13.228 20.850 1.00 8.48 265 ILE A O 1
ATOM 984 N N . THR A 1 128 ? 59.010 12.431 21.872 1.00 8.93 266 THR A N 1
ATOM 985 C CA . THR A 1 128 ? 59.830 11.750 22.862 1.00 9.24 266 THR A CA 1
ATOM 986 C C . THR A 1 128 ? 60.751 10.679 22.213 1.00 8.85 266 THR A C 1
ATOM 987 O O . THR A 1 128 ? 61.947 10.578 22.555 1.00 8.36 266 THR A O 1
ATOM 991 N N . ARG A 1 129 ? 60.202 9.902 21.262 1.00 8.04 267 ARG A N 1
ATOM 992 C CA . ARG A 1 129 ? 61.039 8.917 20.590 1.00 6.98 267 ARG A CA 1
ATOM 993 C C . ARG A 1 129 ? 62.160 9.586 19.793 1.00 6.91 267 ARG A C 1
ATOM 994 O O . ARG A 1 129 ? 63.340 9.149 19.768 1.00 6.93 267 ARG A O 1
ATOM 1002 N N . LEU A 1 130 ? 61.795 10.634 19.082 1.00 7.68 268 LEU A N 1
ATOM 1003 C CA . LEU A 1 130 ? 62.803 11.378 18.301 1.00 7.72 268 LEU A CA 1
ATOM 1004 C C . LEU A 1 130 ? 63.932 11.912 19.190 1.00 6.36 268 LEU A C 1
ATOM 1005 O O . LEU A 1 130 ? 65.141 11.890 18.864 1.00 5.89 268 LEU A O 1
ATOM 1010 N N . LYS A 1 131 ? 63.557 12.469 20.336 1.00 6.60 269 LYS A N 1
ATOM 1011 C CA . LYS A 1 131 ? 64.592 12.961 21.271 1.00 6.36 269 LYS A CA 1
ATOM 1012 C C . LYS A 1 131 ? 65.419 11.828 21.860 1.00 7.26 269 LYS A C 1
ATOM 1013 O O . LYS A 1 131 ? 66.594 11.989 22.051 1.00 7.56 269 LYS A O 1
ATOM 1019 N N . ASP A 1 132 ? 64.802 10.692 22.117 1.00 6.63 270 ASP A N 1
ATOM 1020 C CA . ASP A 1 132 ? 65.547 9.513 22.600 1.00 7.34 270 ASP A CA 1
ATOM 1021 C C . ASP A 1 132 ? 66.601 9.077 21.605 1.00 7.12 270 ASP A C 1
ATOM 1022 O O . ASP A 1 132 ? 67.776 8.885 21.923 1.00 8.58 270 ASP A O 1
ATOM 1027 N N . LEU A 1 133 ? 66.185 8.873 20.362 1.00 9.06 271 LEU A N 1
ATOM 1028 C CA . LEU A 1 133 ? 67.146 8.445 19.307 1.00 5.91 271 LEU A CA 1
ATOM 1029 C C . LEU A 1 133 ? 68.231 9.497 19.161 1.00 5.40 271 LEU A C 1
ATOM 1030 O O . LEU A 1 133 ? 69.398 9.184 19.134 1.00 6.21 271 LEU A O 1
ATOM 1035 N N . TRP A 1 134 ? 67.854 10.756 19.062 1.00 5.53 272 TRP A N 1
ATOM 1036 C CA . TRP A 1 134 ? 68.894 11.784 18.869 1.00 5.49 272 TRP A CA 1
ATOM 1037 C C . TRP A 1 134 ? 69.829 12.022 20.043 1.00 6.59 272 TRP A C 1
ATOM 1038 O O . TRP A 1 134 ? 70.996 12.419 19.879 1.00 7.44 272 TRP A O 1
ATOM 1049 N N . THR A 1 135 ? 69.336 11.737 21.225 1.00 7.21 273 THR A N 1
ATOM 1050 C CA . THR A 1 135 ? 70.206 11.799 22.447 1.00 7.79 273 THR A CA 1
ATOM 1051 C C . THR A 1 135 ? 71.278 10.737 22.338 1.00 6.81 273 THR A C 1
ATOM 1052 O O . THR A 1 135 ? 72.460 10.926 22.579 1.00 8.23 273 THR A O 1
ATOM 1056 N N . GLN A 1 136 ? 70.844 9.562 21.961 1.00 6.76 274 GLN A N 1
ATOM 1057 C CA . GLN A 1 136 ? 71.815 8.459 21.801 1.00 7.05 274 GLN A CA 1
ATOM 1058 C C . GLN A 1 136 ? 72.855 8.742 20.758 1.00 6.85 274 GLN A C 1
ATOM 1059 O O . GLN A 1 136 ? 74.061 8.552 20.956 1.00 8.60 274 GLN A O 1
ATOM 1065 N N . ILE A 1 137 ? 72.392 9.196 19.582 1.00 7.32 275 ILE A N 1
ATOM 1066 C CA . ILE A 1 137 ? 73.299 9.544 18.497 1.00 7.21 275 ILE A CA 1
ATOM 1067 C C . ILE A 1 137 ? 74.239 10.679 18.910 1.00 7.02 275 ILE A C 1
ATOM 1068 O O . ILE A 1 137 ? 75.461 10.619 18.681 1.00 7.96 275 ILE A O 1
ATOM 1073 N N . ALA A 1 138 ? 73.673 11.780 19.388 1.00 8.20 276 ALA A N 1
ATOM 1074 C CA . ALA A 1 138 ? 74.465 12.901 19.692 1.00 7.29 276 ALA A CA 1
ATOM 1075 C C . ALA A 1 138 ? 75.508 12.557 20.762 1.00 7.69 276 ALA A C 1
ATOM 1076 O O . ALA A 1 138 ? 76.670 12.976 20.673 1.00 7.67 276 ALA A O 1
ATOM 1078 N N . ASN A 1 139 ? 75.116 11.766 21.753 1.00 8.35 277 ASN A N 1
ATOM 1079 C CA . ASN A 1 139 ? 76.084 11.441 22.799 1.00 9.17 277 ASN A CA 1
ATOM 1080 C C . ASN A 1 139 ? 77.249 10.619 22.238 1.00 7.20 277 ASN A C 1
ATOM 1081 O O . ASN A 1 139 ? 78.414 10.790 22.648 1.00 10.25 277 ASN A O 1
ATOM 1086 N N . GLU A 1 140 ? 76.932 9.708 21.328 1.00 10.32 278 GLU A N 1
ATOM 1087 C CA . GLU A 1 140 ? 77.952 8.869 20.702 1.00 10.97 278 GLU A CA 1
ATOM 1088 C C . GLU A 1 140 ? 78.968 9.698 19.907 1.00 9.79 278 GLU A C 1
ATOM 1089 O O . GLU A 1 140 ? 80.157 9.400 19.921 1.00 9.90 278 GLU A O 1
ATOM 1095 N N . PHE A 1 141 ? 78.507 10.762 19.264 1.00 9.47 279 PHE A N 1
ATOM 1096 C CA . PHE A 1 141 ? 79.295 11.524 18.368 1.00 9.47 279 PHE A CA 1
ATOM 1097 C C . PHE A 1 141 ? 79.706 12.847 18.937 1.00 10.93 279 PHE A C 1
ATOM 1098 O O . PHE A 1 141 ? 80.182 13.714 18.198 1.00 11.22 279 PHE A O 1
ATOM 1106 N N . LYS A 1 142 ? 79.591 12.989 20.275 1.00 10.91 280 LYS A N 1
ATOM 1107 C CA . LYS A 1 142 ? 79.700 14.259 20.921 1.00 14.02 280 LYS A CA 1
ATOM 1108 C C . LYS A 1 142 ? 81.054 14.935 20.645 1.00 15.08 280 LYS A C 1
ATOM 1109 O O . LYS A 1 142 ? 81.107 16.179 20.475 1.00 16.07 280 LYS A O 1
ATOM 1115 N N . ASP A 1 143 ? 82.129 14.140 20.518 1.00 13.10 281 ASP A N 1
ATOM 1116 C CA . ASP A 1 143 ? 83.459 14.732 20.378 1.00 18.41 281 ASP A CA 1
ATOM 1117 C C . ASP A 1 143 ? 83.898 15.053 18.964 1.00 15.97 281 ASP A C 1
ATOM 1118 O O . ASP A 1 143 ? 84.953 15.602 18.782 1.00 15.89 281 ASP A O 1
ATOM 1123 N N . TYR A 1 144 ? 83.049 14.832 17.988 1.00 12.31 282 TYR A N 1
ATOM 1124 C CA . TYR A 1 144 ? 83.355 15.162 16.597 1.00 11.14 282 TYR A CA 1
ATOM 1125 C C . TYR A 1 144 ? 83.220 16.658 16.447 1.00 9.55 282 TYR A C 1
ATOM 1126 O O . TYR A 1 144 ? 82.360 17.235 17.077 1.00 11.05 282 TYR A O 1
ATOM 1135 N N . ASP A 1 145 ? 84.038 17.254 15.592 1.00 10.92 283 ASP A N 1
ATOM 1136 C CA . ASP A 1 145 ? 84.063 18.686 15.382 1.00 11.15 283 ASP A CA 1
ATOM 1137 C C . ASP A 1 145 ? 83.058 19.051 14.314 1.00 11.50 283 ASP A C 1
ATOM 1138 O O . ASP A 1 145 ? 82.128 18.287 14.032 1.00 11.08 283 ASP A O 1
ATOM 1143 N N . GLU A 1 146 ? 83.166 20.272 13.793 1.00 12.79 284 GLU A N 1
ATOM 1144 C CA . GLU A 1 146 ? 82.128 20.855 12.938 1.00 12.79 284 GLU A CA 1
ATOM 1145 C C . GLU A 1 146 ? 82.035 20.102 11.590 1.00 10.36 284 GLU A C 1
ATOM 1146 O O . GLU A 1 146 ? 81.181 20.402 10.768 1.00 8.36 284 GLU A O 1
ATOM 1152 N N . HIS A 1 147 ? 82.986 19.215 11.310 1.00 6.63 285 HIS A N 1
ATOM 1153 C CA . HIS A 1 147 ? 82.903 18.410 10.065 1.00 7.75 285 HIS A CA 1
ATOM 1154 C C . HIS A 1 147 ? 81.666 17.462 10.108 1.00 8.76 285 HIS A C 1
ATOM 1155 O O . HIS A 1 147 ? 81.180 17.004 9.086 1.00 8.46 285 HIS A O 1
ATOM 1162 N N . LEU A 1 148 ? 81.096 17.241 11.288 1.00 8.18 286 LEU A N 1
ATOM 1163 C CA . LEU A 1 148 ? 79.946 16.329 11.441 1.00 7.28 286 LEU A CA 1
ATOM 1164 C C . LEU A 1 148 ? 78.726 17.208 11.674 1.00 5.60 286 LEU A C 1
ATOM 1165 O O . LEU A 1 148 ? 78.686 17.982 12.640 1.00 7.70 286 LEU A O 1
ATOM 1170 N N . LEU A 1 149 ? 77.732 17.097 10.801 1.00 5.04 287 LEU A N 1
ATOM 1171 C CA . LEU A 1 149 ? 76.429 17.768 10.913 1.00 5.88 287 LEU A CA 1
ATOM 1172 C C . LEU A 1 149 ? 75.399 16.638 11.131 1.00 5.74 287 LEU A C 1
ATOM 1173 O O . LEU A 1 149 ? 75.589 15.521 10.639 1.00 6.76 287 LEU A O 1
ATOM 1178 N N . PHE A 1 150 ? 74.327 16.957 11.843 1.00 5.84 288 PHE A N 1
ATOM 1179 C CA . PHE A 1 150 ? 73.199 16.047 11.989 1.00 7.51 288 PHE A CA 1
ATOM 1180 C C . PHE A 1 150 ? 71.996 16.654 11.261 1.00 6.53 288 PHE A C 1
ATOM 1181 O O . PHE A 1 150 ? 71.774 17.885 11.316 1.00 6.66 288 PHE A O 1
ATOM 1189 N N . ALA A 1 151 ? 71.178 15.776 10.715 1.00 7.21 289 ALA A N 1
ATOM 1190 C CA . ALA A 1 151 ? 69.891 16.116 10.010 1.00 6.89 289 ALA A CA 1
ATOM 1191 C C . ALA A 1 151 ? 68.792 15.270 10.652 1.00 7.86 289 ALA A C 1
ATOM 1192 O O . ALA A 1 151 ? 68.848 14.040 10.612 1.00 6.45 289 ALA A O 1
ATOM 1194 N N . GLY A 1 152 ? 67.796 15.897 11.268 1.00 7.86 290 GLY A N 1
ATOM 1195 C CA . GLY A 1 152 ? 66.914 15.161 12.183 1.00 8.19 290 GLY A CA 1
ATOM 1196 C C . GLY A 1 152 ? 65.987 14.180 11.532 1.00 6.51 290 GLY A C 1
ATOM 1197 O O . GLY A 1 152 ? 65.654 13.155 12.121 1.00 6.41 290 GLY A O 1
ATOM 1198 N N . LEU A 1 153 ? 65.489 14.551 10.331 1.00 7.01 291 LEU A N 1
ATOM 1199 C CA . LEU A 1 153 ? 64.498 13.764 9.562 1.00 6.02 291 LEU A CA 1
ATOM 1200 C C . LEU A 1 153 ? 65.008 13.700 8.137 1.00 6.76 291 LEU A C 1
ATOM 1201 O O . LEU A 1 153 ? 66.110 14.156 7.858 1.00 5.71 291 LEU A O 1
ATOM 1206 N N . ASN A 1 154 ? 64.166 13.152 7.236 1.00 6.15 292 ASN A N 1
ATOM 1207 C CA . ASN A 1 154 ? 64.512 13.013 5.822 1.00 6.65 292 ASN A CA 1
ATOM 1208 C C . ASN A 1 154 ? 63.479 13.736 4.912 1.00 5.72 292 ASN A C 1
ATOM 1209 O O . ASN A 1 154 ? 63.678 14.888 4.558 1.00 7.28 292 ASN A O 1
ATOM 1214 N N . GLU A 1 155 ? 62.369 13.096 4.594 1.00 5.76 293 GLU A N 1
ATOM 1215 C CA . GLU A 1 155 ? 61.393 13.654 3.675 1.00 5.56 293 GLU A CA 1
ATOM 1216 C C . GLU A 1 155 ? 60.032 13.615 4.347 1.00 6.35 293 GLU A C 1
ATOM 1217 O O . GLU A 1 155 ? 59.157 12.849 3.920 1.00 8.75 293 GLU A O 1
ATOM 1223 N N . PRO A 1 156 ? 59.836 14.421 5.412 1.00 7.45 294 PRO A N 1
ATOM 1224 C CA . PRO A 1 156 ? 58.595 14.363 6.208 1.00 5.90 294 PRO A CA 1
ATOM 1225 C C . PRO A 1 156 ? 57.339 14.523 5.378 1.00 7.31 294 PRO A C 1
ATOM 1226 O O . PRO A 1 156 ? 57.240 15.474 4.594 1.00 7.21 294 PRO A O 1
ATOM 1230 N N . PHE A 1 157 ? 56.396 13.592 5.525 1.00 6.53 295 PHE A N 1
ATOM 1231 C CA . PHE A 1 157 ? 55.117 13.573 4.803 1.00 6.88 295 PHE A CA 1
ATOM 1232 C C . PHE A 1 157 ? 55.230 13.718 3.300 1.00 7.33 295 PHE A C 1
ATOM 1233 O O . PHE A 1 157 ? 54.372 14.310 2.652 1.00 8.17 295 PHE A O 1
ATOM 1241 N N . GLN A 1 158 ? 56.302 13.172 2.733 1.00 6.14 296 GLN A N 1
ATOM 1242 C CA . GLN A 1 158 ? 56.425 13.155 1.271 1.00 7.07 296 GLN A CA 1
ATOM 1243 C C . GLN A 1 158 ? 55.511 12.188 0.562 1.00 8.35 296 GLN A C 1
ATOM 1244 O O . GLN A 1 158 ? 55.354 12.313 -0.661 1.00 8.08 296 GLN A O 1
ATOM 1250 N N . GLU A 1 159 ? 54.895 11.266 1.286 1.00 7.92 297 GLU A N 1
ATOM 1251 C CA . GLU A 1 159 ? 54.172 10.174 0.615 1.00 9.37 297 GLU A CA 1
ATOM 1252 C C . GLU A 1 159 ? 52.870 10.733 0.027 1.00 9.17 297 GLU A C 1
ATOM 1253 O O . GLU A 1 159 ? 51.945 11.039 0.734 1.00 8.63 297 GLU A O 1
ATOM 1259 N N . TYR A 1 160 ? 52.835 10.903 -1.327 1.00 9.31 298 TYR A N 1
ATOM 1260 C CA . TYR A 1 160 ? 51.797 11.672 -1.981 1.00 11.12 298 TYR A CA 1
ATOM 1261 C C . TYR A 1 160 ? 50.393 11.161 -1.762 1.00 8.93 298 TYR A C 1
ATOM 1262 O O . TYR A 1 160 ? 49.436 11.940 -1.583 1.00 10.41 298 TYR A O 1
ATOM 1271 N N . SER A 1 161 ? 50.227 9.856 -1.803 1.00 11.78 299 SER A N 1
ATOM 1272 C CA . SER A 1 161 ? 48.908 9.289 -1.721 1.00 12.13 299 SER A CA 1
ATOM 1273 C C . SER A 1 161 ? 48.289 9.509 -0.345 1.00 11.19 299 SER A C 1
ATOM 1274 O O . SER A 1 161 ? 47.075 9.546 -0.237 1.00 13.97 299 SER A O 1
ATOM 1277 N N . LEU A 1 162 ? 49.103 9.679 0.690 1.00 9.78 300 LEU A N 1
ATOM 1278 C CA . LEU A 1 162 ? 48.597 10.032 1.996 1.00 10.78 300 LEU A CA 1
ATOM 1279 C C . LEU A 1 162 ? 48.482 11.552 2.217 1.00 10.69 300 LEU A C 1
ATOM 1280 O O . LEU A 1 162 ? 47.519 12.055 2.823 1.00 11.54 300 LEU A O 1
ATOM 1285 N N . PHE A 1 163 ? 49.496 12.298 1.779 1.00 7.94 301 PHE A N 1
ATOM 1286 C CA . PHE A 1 163 ? 49.712 13.645 2.350 1.00 8.70 301 PHE A CA 1
ATOM 1287 C C . PHE A 1 163 ? 49.534 14.805 1.385 1.00 7.94 301 PHE A C 1
ATOM 1288 O O . PHE A 1 163 ? 49.528 15.961 1.796 1.00 10.37 301 PHE A O 1
ATOM 1296 N N . SER A 1 164 ? 49.390 14.495 0.095 1.00 9.93 302 SER A N 1
ATOM 1297 C CA . SER A 1 164 ? 49.094 15.530 -0.875 1.00 14.99 302 SER A CA 1
ATOM 1298 C C . SER A 1 164 ? 47.942 16.394 -0.425 1.00 11.53 302 SER A C 1
ATOM 1299 O O . SER A 1 164 ? 46.868 15.852 -0.067 1.00 13.35 302 SER A O 1
ATOM 1302 N N . GLY A 1 165 ? 48.077 17.716 -0.499 1.00 11.48 303 GLY A N 1
ATOM 1303 C CA . GLY A 1 165 ? 46.939 18.567 -0.090 1.00 11.74 303 GLY A CA 1
ATOM 1304 C C . GLY A 1 165 ? 46.850 18.805 1.428 1.00 11.53 303 GLY A C 1
ATOM 1305 O O . GLY A 1 165 ? 45.973 19.505 1.882 1.00 13.17 303 GLY A O 1
ATOM 1306 N N . HIS A 1 166 ? 47.736 18.217 2.220 1.00 8.04 304 HIS A N 1
ATOM 1307 C CA . HIS A 1 166 ? 47.766 18.403 3.658 1.00 9.62 304 HIS A CA 1
ATOM 1308 C C . HIS A 1 166 ? 49.008 19.131 4.171 1.00 8.85 304 HIS A C 1
ATOM 1309 O O . HIS A 1 166 ? 49.218 19.205 5.384 1.00 9.44 304 HIS A O 1
ATOM 1316 N N . HIS A 1 167 ? 49.785 19.753 3.309 1.00 8.98 305 HIS A N 1
ATOM 1317 C CA . HIS A 1 167 ? 51.035 20.353 3.748 1.00 8.91 305 HIS A CA 1
ATOM 1318 C C . HIS A 1 167 ? 50.850 21.528 4.721 1.00 10.48 305 HIS A C 1
ATOM 1319 O O . HIS A 1 167 ? 51.634 21.665 5.665 1.00 10.75 305 HIS A O 1
ATOM 1326 N N . GLU A 1 168 ? 49.863 22.375 4.482 1.00 9.65 306 GLU A N 1
ATOM 1327 C CA . GLU A 1 168 ? 49.596 23.474 5.371 1.00 9.70 306 GLU A CA 1
ATOM 1328 C C . GLU A 1 168 ? 49.309 22.957 6.782 1.00 8.46 306 GLU A C 1
ATOM 1329 O O . GLU A 1 168 ? 49.842 23.524 7.784 1.00 10.26 306 GLU A O 1
ATOM 1335 N N . GLU A 1 169 ? 48.392 21.967 6.850 1.00 9.43 307 GLU A N 1
ATOM 1336 C CA . GLU A 1 169 ? 48.005 21.316 8.118 1.00 10.61 307 GLU A CA 1
ATOM 1337 C C . GLU A 1 169 ? 49.199 20.712 8.825 1.00 8.82 307 GLU A C 1
ATOM 1338 O O . GLU A 1 169 ? 49.280 20.758 10.061 1.00 10.49 307 GLU A O 1
ATOM 1344 N N . LEU A 1 170 ? 50.064 20.037 8.079 1.00 7.48 308 LEU A N 1
ATOM 1345 C CA . LEU A 1 170 ? 51.085 19.229 8.694 1.00 7.56 308 LEU A CA 1
ATOM 1346 C C . LEU A 1 170 ? 52.386 19.967 9.014 1.00 6.64 308 LEU A C 1
ATOM 1347 O O . LEU A 1 170 ? 53.134 19.537 9.882 1.00 8.11 308 LEU A O 1
ATOM 1352 N N . THR A 1 171 ? 52.655 21.097 8.343 1.00 8.19 309 THR A N 1
ATOM 1353 C CA . THR A 1 171 ? 53.930 21.792 8.549 1.00 7.15 309 THR A CA 1
ATOM 1354 C C . THR A 1 171 ? 54.147 22.185 10.051 1.00 9.01 309 THR A C 1
ATOM 1355 O O . THR A 1 171 ? 55.248 22.093 10.540 1.00 8.21 309 THR A O 1
ATOM 1359 N N . PRO A 1 172 ? 53.088 22.611 10.761 1.00 8.87 310 PRO A N 1
ATOM 1360 C CA . PRO A 1 172 ? 53.328 22.984 12.175 1.00 9.80 310 PRO A CA 1
ATOM 1361 C C . PRO A 1 172 ? 53.745 21.819 13.031 1.00 6.81 310 PRO A C 1
ATOM 1362 O O . PRO A 1 172 ? 54.474 21.993 14.008 1.00 9.54 310 PRO A O 1
ATOM 1366 N N . ILE A 1 173 ? 53.286 20.625 12.673 1.00 8.62 311 ILE A N 1
ATOM 1367 C CA . ILE A 1 173 ? 53.720 19.450 13.329 1.00 7.62 311 ILE A CA 1
ATOM 1368 C C . ILE A 1 173 ? 55.195 19.140 13.073 1.00 7.61 311 ILE A C 1
ATOM 1369 O O . ILE A 1 173 ? 55.983 18.883 14.004 1.00 7.27 311 ILE A O 1
ATOM 1374 N N . LEU A 1 174 ? 55.578 19.197 11.793 1.00 7.36 312 LEU A N 1
ATOM 1375 C CA . LEU A 1 174 ? 56.965 19.088 11.431 1.00 6.65 312 LEU A CA 1
ATOM 1376 C C . LEU A 1 174 ? 57.821 20.132 12.135 1.00 6.55 312 LEU A C 1
ATOM 1377 O O . LEU A 1 174 ? 58.876 19.781 12.607 1.00 6.81 312 LEU A O 1
ATOM 1382 N N . CYS A 1 175 ? 57.348 21.358 12.302 1.00 6.81 313 CYS A N 1
ATOM 1383 C CA . CYS A 1 175 ? 58.140 22.364 13.031 1.00 6.84 313 CYS A CA 1
ATOM 1384 C C . CYS A 1 175 ? 58.396 21.889 14.477 1.00 6.73 313 CYS A C 1
ATOM 1385 O O . CYS A 1 175 ? 59.473 22.099 15.025 1.00 7.76 313 CYS A O 1
ATOM 1388 N N . ARG A 1 176 ? 57.408 21.238 15.087 1.00 6.72 314 ARG A N 1
ATOM 1389 C CA . ARG A 1 176 ? 57.616 20.693 16.415 1.00 6.83 314 ARG A CA 1
ATOM 1390 C C . ARG A 1 176 ? 58.653 19.594 16.444 1.00 7.14 314 ARG A C 1
ATOM 1391 O O . ARG A 1 176 ? 59.414 19.489 17.376 1.00 9.52 314 ARG A O 1
ATOM 1399 N N . TYR A 1 177 ? 58.619 18.709 15.458 1.00 7.10 315 TYR A N 1
ATOM 1400 C CA . TYR A 1 177 ? 59.613 17.659 15.397 1.00 6.38 315 TYR A CA 1
ATOM 1401 C C . TYR A 1 177 ? 61.034 18.226 15.180 1.00 7.15 315 TYR A C 1
ATOM 1402 O O . TYR A 1 177 ? 62.008 17.787 15.807 1.00 7.65 315 TYR A O 1
ATOM 1411 N N . ASN A 1 178 ? 61.186 19.121 14.226 1.00 7.37 316 ASN A N 1
ATOM 1412 C CA . ASN A 1 178 ? 62.455 19.751 13.974 1.00 5.69 316 ASN A CA 1
ATOM 1413 C C . ASN A 1 178 ? 63.028 20.445 15.255 1.00 7.09 316 ASN A C 1
ATOM 1414 O O . ASN A 1 178 ? 64.191 20.266 15.607 1.00 7.98 316 ASN A O 1
ATOM 1419 N N . GLN A 1 179 ? 62.134 21.087 15.989 1.00 6.61 317 GLN A N 1
ATOM 1420 C CA . GLN A 1 179 ? 62.519 21.734 17.241 1.00 7.13 317 GLN A CA 1
ATOM 1421 C C . GLN A 1 179 ? 62.931 20.739 18.298 1.00 7.42 317 GLN A C 1
ATOM 1422 O O . GLN A 1 179 ? 63.934 20.930 18.987 1.00 6.87 317 GLN A O 1
ATOM 1428 N N . ALA A 1 180 ? 62.228 19.598 18.355 1.00 6.00 318 ALA A N 1
ATOM 1429 C CA . ALA A 1 180 ? 62.594 18.551 19.240 1.00 6.82 318 ALA A CA 1
ATOM 1430 C C . ALA A 1 180 ? 63.960 17.968 18.992 1.00 6.45 318 ALA A C 1
ATOM 1431 O O . ALA A 1 180 ? 64.748 17.758 19.948 1.00 7.02 318 ALA A O 1
ATOM 1433 N N . PHE A 1 181 ? 64.292 17.761 17.706 1.00 6.57 319 PHE A N 1
ATOM 1434 C CA . PHE A 1 181 ? 65.586 17.253 17.326 1.00 6.34 319 PHE A CA 1
ATOM 1435 C C . PHE A 1 181 ? 66.676 18.218 17.784 1.00 6.24 319 PHE A C 1
ATOM 1436 O O . PHE A 1 181 ? 67.654 17.817 18.443 1.00 6.96 319 PHE A O 1
ATOM 1444 N N . VAL A 1 182 ? 66.497 19.509 17.461 1.00 5.97 320 VAL A N 1
ATOM 1445 C CA . VAL A 1 182 ? 67.464 20.524 17.834 1.00 6.53 320 VAL A CA 1
ATOM 1446 C C . VAL A 1 182 ? 67.651 20.529 19.362 1.00 7.22 320 VAL A C 1
ATOM 1447 O O . VAL A 1 182 ? 68.762 20.516 19.811 1.00 8.23 320 VAL A O 1
ATOM 1451 N N . GLU A 1 183 ? 66.563 20.563 20.139 1.00 9.74 321 GLU A N 1
ATOM 1452 C CA . GLU A 1 183 ? 66.643 20.647 21.581 1.00 8.03 321 GLU A CA 1
ATOM 1453 C C . GLU A 1 183 ? 67.419 19.489 22.143 1.00 7.73 321 GLU A C 1
ATOM 1454 O O . GLU A 1 183 ? 68.242 19.662 23.026 1.00 9.72 321 GLU A O 1
ATOM 1460 N N . ALA A 1 184 ? 67.117 18.275 21.656 1.00 7.87 322 ALA A N 1
ATOM 1461 C CA . ALA A 1 184 ? 67.789 17.115 22.165 1.00 8.85 322 ALA A CA 1
ATOM 1462 C C . ALA A 1 184 ? 69.245 17.131 21.902 1.00 7.32 322 ALA A C 1
ATOM 1463 O O . ALA A 1 184 ? 70.035 16.804 22.760 1.00 9.32 322 ALA A O 1
ATOM 1465 N N . VAL A 1 185 ? 69.647 17.534 20.697 1.00 7.47 323 VAL A N 1
ATOM 1466 C CA . VAL A 1 185 ? 71.060 17.515 20.387 1.00 6.15 323 VAL A CA 1
ATOM 1467 C C . VAL A 1 185 ? 71.737 18.604 21.187 1.00 6.78 323 VAL A C 1
ATOM 1468 O O . VAL A 1 185 ? 72.794 18.348 21.755 1.00 8.63 323 VAL A O 1
ATOM 1472 N N . ARG A 1 186 ? 71.171 19.822 21.237 1.00 7.17 324 ARG A N 1
ATOM 1473 C CA . ARG A 1 186 ? 71.866 20.953 21.923 1.00 8.89 324 ARG A CA 1
ATOM 1474 C C . ARG A 1 186 ? 72.062 20.621 23.423 1.00 10.90 324 ARG A C 1
ATOM 1475 O O . ARG A 1 186 ? 73.035 21.063 24.052 1.00 11.59 324 ARG A O 1
ATOM 1483 N N . ALA A 1 187 ? 71.081 19.942 24.008 1.00 8.27 325 ALA A N 1
ATOM 1484 C CA . ALA A 1 187 ? 71.153 19.579 25.437 1.00 11.00 325 ALA A CA 1
ATOM 1485 C C . ALA A 1 187 ? 72.389 18.748 25.773 1.00 12.66 325 ALA A C 1
ATOM 1486 O O . ALA A 1 187 ? 72.858 18.767 26.892 1.00 15.21 325 ALA A O 1
ATOM 1488 N N . THR A 1 188 ? 72.933 18.005 24.825 1.00 12.98 326 THR A N 1
ATOM 1489 C CA . THR A 1 188 ? 74.011 17.097 25.144 1.00 11.90 326 THR A CA 1
ATOM 1490 C C . THR A 1 188 ? 75.371 17.846 25.264 1.00 14.12 326 THR A C 1
ATOM 1491 O O . THR A 1 188 ? 76.406 17.321 25.736 1.00 20.77 326 THR A O 1
ATOM 1495 N N . GLY A 1 189 ? 75.297 19.082 24.854 1.00 18.62 327 GLY A N 1
ATOM 1496 C CA . GLY A 1 189 ? 76.374 20.051 25.034 1.00 23.39 327 GLY A CA 1
ATOM 1497 C C . GLY A 1 189 ? 77.624 19.654 24.262 1.00 30.17 327 GLY A C 1
ATOM 1498 O O . GLY A 1 189 ? 77.643 18.806 23.350 1.00 23.26 327 GLY A O 1
ATOM 1499 N N . GLY A 1 190 ? 78.729 20.193 24.710 1.00 33.38 328 GLY A N 1
ATOM 1500 C CA . GLY A 1 190 ? 80.038 19.791 24.171 1.00 26.78 328 GLY A CA 1
ATOM 1501 C C . GLY A 1 190 ? 80.071 20.302 22.793 1.00 26.02 328 GLY A C 1
ATOM 1502 O O . GLY A 1 190 ? 79.457 21.379 22.503 1.00 28.03 328 GLY A O 1
ATOM 1503 N N . ASN A 1 191 ? 80.729 19.572 21.891 1.00 20.93 329 ASN A N 1
ATOM 1504 C CA . ASN A 1 191 ? 80.630 20.044 20.512 1.00 14.44 329 ASN A CA 1
ATOM 1505 C C . ASN A 1 191 ? 79.200 20.082 19.975 1.00 10.54 329 ASN A C 1
ATOM 1506 O O . ASN A 1 191 ? 78.947 20.721 18.937 1.00 12.91 329 ASN A O 1
ATOM 1511 N N . ASN A 1 192 ? 78.277 19.349 20.595 1.00 8.14 330 ASN A N 1
ATOM 1512 C CA . ASN A 1 192 ? 76.899 19.329 20.073 1.00 7.79 330 ASN A CA 1
ATOM 1513 C C . ASN A 1 192 ? 76.153 20.644 20.262 1.00 8.82 330 ASN A C 1
ATOM 1514 O O . ASN A 1 192 ? 75.206 20.924 19.563 1.00 9.62 330 ASN A O 1
ATOM 1519 N N . ALA A 1 193 ? 76.594 21.449 21.193 1.00 12.80 331 ALA A N 1
ATOM 1520 C CA . ALA A 1 193 ? 76.035 22.796 21.332 1.00 13.67 331 ALA A CA 1
ATOM 1521 C C . ALA A 1 193 ? 76.387 23.708 20.173 1.00 14.29 331 ALA A C 1
ATOM 1522 O O . ALA A 1 193 ? 75.636 24.659 19.917 1.00 19.74 331 ALA A O 1
ATOM 1524 N N . GLN A 1 194 ? 77.526 23.452 19.508 1.00 11.41 332 GLN A N 1
ATOM 1525 C CA . GLN A 1 194 ? 78.095 24.298 18.483 1.00 15.00 332 GLN A CA 1
ATOM 1526 C C . GLN A 1 194 ? 78.024 23.690 17.062 1.00 11.28 332 GLN A C 1
ATOM 1527 O O . GLN A 1 194 ? 78.358 24.356 16.129 1.00 10.54 332 GLN A O 1
ATOM 1533 N N . ARG A 1 195 ? 77.671 22.427 16.919 1.00 11.30 333 ARG A N 1
ATOM 1534 C CA . ARG A 1 195 ? 77.583 21.711 15.650 1.00 9.86 333 ARG A CA 1
ATOM 1535 C C . ARG A 1 195 ? 76.486 22.356 14.775 1.00 8.53 333 ARG A C 1
ATOM 1536 O O . ARG A 1 195 ? 75.491 22.896 15.321 1.00 9.01 333 ARG A O 1
ATOM 1544 N N . THR A 1 196 ? 76.638 22.376 13.466 1.00 7.74 334 THR A N 1
ATOM 1545 C CA . THR A 1 196 ? 75.554 22.828 12.604 1.00 6.63 334 THR A CA 1
ATOM 1546 C C . THR A 1 196 ? 74.549 21.659 12.438 1.00 5.37 334 THR A C 1
ATOM 1547 O O . THR A 1 196 ? 74.956 20.497 12.184 1.00 6.54 334 THR A O 1
ATOM 1551 N N . LEU A 1 197 ? 73.255 21.956 12.625 1.00 5.84 335 LEU A N 1
ATOM 1552 C CA . LEU A 1 197 ? 72.190 20.989 12.506 1.00 6.42 335 LEU A CA 1
ATOM 1553 C C . LEU A 1 197 ? 71.332 21.386 11.316 1.00 7.06 335 LEU A C 1
ATOM 1554 O O . LEU A 1 197 ? 71.170 22.571 10.992 1.00 7.37 335 LEU A O 1
ATOM 1559 N N . VAL A 1 198 ? 70.734 20.390 10.717 1.00 6.16 336 VAL A N 1
ATOM 1560 C CA . VAL A 1 198 ? 69.984 20.552 9.468 1.00 7.07 336 VAL A CA 1
ATOM 1561 C C . VAL A 1 198 ? 68.540 20.067 9.718 1.00 5.52 336 VAL A C 1
ATOM 1562 O O . VAL A 1 198 ? 68.335 18.921 10.127 1.00 7.31 336 VAL A O 1
ATOM 1566 N N . VAL A 1 199 ? 67.591 20.974 9.504 1.00 5.31 337 VAL A N 1
ATOM 1567 C CA . VAL A 1 199 ? 66.182 20.680 9.663 1.00 5.46 337 VAL A CA 1
ATOM 1568 C C . VAL A 1 199 ? 65.508 20.595 8.291 1.00 5.39 337 VAL A C 1
ATOM 1569 O O . VAL A 1 199 ? 65.892 21.262 7.380 1.00 5.84 337 VAL A O 1
ATOM 1573 N N . GLN A 1 200 ? 64.476 19.774 8.171 1.00 6.52 338 GLN A N 1
ATOM 1574 C CA . GLN A 1 200 ? 63.870 19.497 6.867 1.00 5.95 338 GLN A CA 1
ATOM 1575 C C . GLN A 1 200 ? 62.572 20.300 6.661 1.00 5.34 338 GLN A C 1
ATOM 1576 O O . GLN A 1 200 ? 61.784 20.468 7.605 1.00 6.47 338 GLN A O 1
ATOM 1582 N N . GLY A 1 201 ? 62.342 20.762 5.429 1.00 6.15 339 GLY A N 1
ATOM 1583 C CA . GLY A 1 201 ? 61.074 21.369 5.073 1.00 6.31 339 GLY A CA 1
ATOM 1584 C C . GLY A 1 201 ? 60.007 20.355 4.783 1.00 6.23 339 GLY A C 1
ATOM 1585 O O . GLY A 1 201 ? 60.312 19.188 4.577 1.00 5.15 339 GLY A O 1
ATOM 1586 N N . PRO A 1 202 ? 58.762 20.806 4.752 1.00 6.01 340 PRO A N 1
ATOM 1587 C CA . PRO A 1 202 ? 57.609 19.978 4.425 1.00 7.07 340 PRO A CA 1
ATOM 1588 C C . PRO A 1 202 ? 57.774 19.242 3.089 1.00 7.08 340 PRO A C 1
ATOM 1589 O O . PRO A 1 202 ? 58.006 19.844 2.094 1.00 5.31 340 PRO A O 1
ATOM 1593 N N . SER A 1 203 ? 57.659 17.918 3.126 1.00 7.11 341 SER A N 1
ATOM 1594 C CA . SER A 1 203 ? 57.897 17.034 1.962 1.00 8.72 341 SER A CA 1
ATOM 1595 C C . SER A 1 203 ? 59.233 17.289 1.247 1.00 7.99 341 SER A C 1
ATOM 1596 O O . SER A 1 203 ? 59.384 16.989 0.093 1.00 11.67 341 SER A O 1
ATOM 1599 N N . THR A 1 204 ? 60.193 17.903 1.983 1.00 7.07 342 THR A N 1
ATOM 1600 C CA . THR A 1 204 ? 61.430 18.435 1.423 1.00 6.47 342 THR A CA 1
ATOM 1601 C C . THR A 1 204 ? 61.112 19.089 0.057 1.00 6.36 342 THR A C 1
ATOM 1602 O O . THR A 1 204 ? 61.902 19.015 -0.894 1.00 6.51 342 THR A O 1
ATOM 1606 N N . ASN A 1 205 ? 60.034 19.852 0.049 1.00 5.82 343 ASN A N 1
ATOM 1607 C CA . ASN A 1 205 ? 59.490 20.456 -1.188 1.00 6.82 343 ASN A CA 1
ATOM 1608 C C . ASN A 1 205 ? 59.716 21.982 -1.143 1.00 6.95 343 ASN A C 1
ATOM 1609 O O . ASN A 1 205 ? 59.400 22.608 -0.137 1.00 6.60 343 ASN A O 1
ATOM 1614 N N . ILE A 1 206 ? 60.366 22.542 -2.176 1.00 7.44 344 ILE A N 1
ATOM 1615 C CA . ILE A 1 206 ? 60.682 23.970 -2.200 1.00 7.06 344 ILE A CA 1
ATOM 1616 C C . ILE A 1 206 ? 59.407 24.826 -1.995 1.00 6.88 344 ILE A C 1
ATOM 1617 O O . ILE A 1 206 ? 59.380 25.684 -1.133 1.00 7.27 344 ILE A O 1
ATOM 1622 N N . ASN A 1 207 ? 58.401 24.610 -2.841 1.00 7.00 345 ASN A N 1
ATOM 1623 C CA . ASN A 1 207 ? 57.229 25.427 -2.826 1.00 6.69 345 ASN A CA 1
ATOM 1624 C C . ASN A 1 207 ? 56.546 25.384 -1.468 1.00 8.25 345 ASN A C 1
ATOM 1625 O O . ASN A 1 207 ? 56.194 26.451 -0.906 1.00 8.37 345 ASN A O 1
ATOM 1630 N N . SER A 1 208 ? 56.366 24.196 -0.916 1.00 7.07 346 SER A N 1
ATOM 1631 C CA . SER A 1 208 ? 55.720 24.120 0.399 1.00 7.76 346 SER A CA 1
ATOM 1632 C C . SER A 1 208 ? 56.589 24.710 1.490 1.00 7.41 346 SER A C 1
ATOM 1633 O O . SER A 1 208 ? 56.042 25.333 2.421 1.00 7.96 346 SER A O 1
ATOM 1636 N N . SER A 1 209 ? 57.897 24.505 1.403 1.00 6.41 347 SER A N 1
ATOM 1637 C CA . SER A 1 209 ? 58.804 24.984 2.425 1.00 6.84 347 SER A CA 1
ATOM 1638 C C . SER A 1 209 ? 58.771 26.517 2.530 1.00 7.87 347 SER A C 1
ATOM 1639 O O . SER A 1 209 ? 58.657 27.123 3.643 1.00 7.04 347 SER A O 1
ATOM 1642 N N . VAL A 1 210 ? 58.907 27.172 1.380 1.00 8.98 348 VAL A N 1
ATOM 1643 C CA . VAL A 1 210 ? 59.019 28.620 1.410 1.00 9.00 348 VAL A CA 1
ATOM 1644 C C . VAL A 1 210 ? 57.679 29.249 1.782 1.00 8.90 348 VAL A C 1
ATOM 1645 O O . VAL A 1 210 ? 57.624 30.384 2.219 1.00 10.28 348 VAL A O 1
ATOM 1649 N N . ASN A 1 211 ? 56.590 28.526 1.534 1.00 11.47 349 ASN A N 1
ATOM 1650 C CA . ASN A 1 211 ? 55.269 28.983 1.925 1.00 11.80 349 ASN A CA 1
ATOM 1651 C C . ASN A 1 211 ? 55.018 28.846 3.453 1.00 10.29 349 ASN A C 1
ATOM 1652 O O . ASN A 1 211 ? 54.796 29.851 4.173 1.00 13.93 349 ASN A O 1
ATOM 1657 N N . TYR A 1 212 ? 55.053 27.622 3.925 1.00 7.99 350 TYR A N 1
ATOM 1658 C CA . TYR A 1 212 ? 54.626 27.265 5.253 1.00 7.96 350 TYR A CA 1
ATOM 1659 C C . TYR A 1 212 ? 55.714 27.254 6.292 1.00 8.70 350 TYR A C 1
ATOM 1660 O O . TYR A 1 212 ? 55.432 27.369 7.466 1.00 12.59 350 TYR A O 1
ATOM 1669 N N . MET A 1 213 ? 56.940 27.086 5.878 1.00 8.41 351 MET A N 1
ATOM 1670 C CA . MET A 1 213 ? 58.055 27.038 6.814 1.00 9.03 351 MET A CA 1
ATOM 1671 C C . MET A 1 213 ? 58.985 28.212 6.624 1.00 8.74 351 MET A C 1
ATOM 1672 O O . MET A 1 213 ? 60.149 28.049 6.299 1.00 8.56 351 MET A O 1
ATOM 1677 N N . THR A 1 214 ? 58.457 29.425 6.860 1.00 12.24 352 THR A N 1
ATOM 1678 C CA . THR A 1 214 ? 59.271 30.607 6.800 1.00 11.34 352 THR A CA 1
ATOM 1679 C C . THR A 1 214 ? 60.304 30.642 7.912 1.00 9.43 352 THR A C 1
ATOM 1680 O O . THR A 1 214 ? 60.227 29.909 8.876 1.00 10.27 352 THR A O 1
ATOM 1684 N N . ALA A 1 215 ? 61.315 31.496 7.731 1.00 8.50 353 ALA A N 1
ATOM 1685 C CA . ALA A 1 215 ? 62.477 31.495 8.597 1.00 9.05 353 ALA A CA 1
ATOM 1686 C C . ALA A 1 215 ? 62.092 31.756 10.058 1.00 10.25 353 ALA A C 1
ATOM 1687 O O . ALA A 1 215 ? 62.752 31.225 10.957 1.00 11.57 353 ALA A O 1
ATOM 1689 N N . ASP A 1 216 ? 61.047 32.545 10.291 1.00 11.31 354 ASP A N 1
ATOM 1690 C CA . ASP A 1 216 ? 60.625 32.856 11.687 1.00 14.60 354 ASP A CA 1
ATOM 1691 C C . ASP A 1 216 ? 60.108 31.622 12.410 1.00 13.79 354 ASP A C 1
ATOM 1692 O O . ASP A 1 216 ? 60.034 31.615 13.648 1.00 14.62 354 ASP A O 1
ATOM 1697 N N . LYS A 1 217 ? 59.879 30.544 11.667 1.00 11.67 355 LYS A N 1
ATOM 1698 C CA . LYS A 1 217 ? 59.379 29.282 12.257 1.00 10.21 355 LYS A CA 1
ATOM 1699 C C . LYS A 1 217 ? 60.471 28.277 12.507 1.00 10.21 355 LYS A C 1
ATOM 1700 O O . LYS A 1 217 ? 60.170 27.238 13.094 1.00 10.72 355 LYS A O 1
ATOM 1706 N N . LEU A 1 218 ? 61.720 28.568 12.117 1.00 8.66 356 LEU A N 1
ATOM 1707 C CA . LEU A 1 218 ? 62.762 27.654 12.340 1.00 8.63 356 LEU A CA 1
ATOM 1708 C C . LEU A 1 218 ? 63.113 27.630 13.864 1.00 8.07 356 LEU A C 1
ATOM 1709 O O . LEU A 1 218 ? 62.842 28.596 14.600 1.00 8.80 356 LEU A O 1
ATOM 1714 N N . PRO A 1 219 ? 63.687 26.529 14.315 1.00 9.25 357 PRO A N 1
ATOM 1715 C CA . PRO A 1 219 ? 63.823 26.329 15.743 1.00 8.67 357 PRO A CA 1
ATOM 1716 C C . PRO A 1 219 ? 64.974 27.140 16.392 1.00 9.70 357 PRO A C 1
ATOM 1717 O O . PRO A 1 219 ? 65.016 27.201 17.632 1.00 10.66 357 PRO A O 1
ATOM 1721 N N . GLU A 1 220 ? 65.864 27.749 15.603 1.00 9.37 358 GLU A N 1
ATOM 1722 C CA . GLU A 1 220 ? 66.925 28.618 16.157 1.00 9.26 358 GLU A CA 1
ATOM 1723 C C . GLU A 1 220 ? 67.083 29.787 15.221 1.00 8.46 358 GLU A C 1
ATOM 1724 O O . GLU A 1 220 ? 66.734 29.694 14.046 1.00 8.32 358 GLU A O 1
ATOM 1730 N N . THR A 1 221 ? 67.657 30.854 15.730 1.00 7.72 359 THR A N 1
ATOM 1731 C CA . THR A 1 221 ? 68.053 31.959 14.876 1.00 8.04 359 THR A CA 1
ATOM 1732 C C . THR A 1 221 ? 69.200 31.463 13.953 1.00 9.38 359 THR A C 1
ATOM 1733 O O . THR A 1 221 ? 69.732 30.392 14.139 1.00 12.51 359 THR A O 1
ATOM 1737 N N . ALA A 1 222 ? 69.551 32.255 12.940 1.00 8.96 360 ALA A N 1
ATOM 1738 C CA . ALA A 1 222 ? 70.661 31.915 12.061 1.00 7.00 360 ALA A CA 1
ATOM 1739 C C . ALA A 1 222 ? 71.934 31.807 12.863 1.00 5.93 360 ALA A C 1
ATOM 1740 O O . ALA A 1 222 ? 72.140 32.533 13.867 1.00 9.21 360 ALA A O 1
ATOM 1742 N N . GLY A 1 223 ? 72.790 30.908 12.454 1.00 5.90 361 GLY A N 1
ATOM 1743 C CA . GLY A 1 223 ? 74.132 30.827 13.039 1.00 6.52 361 GLY A CA 1
ATOM 1744 C C . GLY A 1 223 ? 74.698 29.433 12.814 1.00 7.15 361 GLY A C 1
ATOM 1745 O O . GLY A 1 223 ? 75.813 29.251 12.315 1.00 7.60 361 GLY A O 1
ATOM 1746 N N . ARG A 1 224 ? 73.958 28.434 13.279 1.00 6.88 362 ARG A N 1
ATOM 1747 C CA . ARG A 1 224 ? 74.398 27.050 13.285 1.00 7.29 362 ARG A CA 1
ATOM 1748 C C . ARG A 1 224 ? 73.291 26.087 12.858 1.00 7.38 362 ARG A C 1
ATOM 1749 O O . ARG A 1 224 ? 73.180 24.945 13.360 1.00 6.85 362 ARG A O 1
ATOM 1757 N N . LEU A 1 225 ? 72.492 26.558 11.898 1.00 7.33 363 LEU A N 1
ATOM 1758 C CA . LEU A 1 225 ? 71.354 25.812 11.359 1.00 6.89 363 LEU A CA 1
ATOM 1759 C C . LEU A 1 225 ? 71.291 25.923 9.858 1.00 6.38 363 LEU A C 1
ATOM 1760 O O . LEU A 1 225 ? 71.398 27.046 9.309 1.00 6.81 363 LEU A O 1
ATOM 1765 N N . MET A 1 226 ? 70.987 24.790 9.227 1.00 5.83 364 MET A N 1
ATOM 1766 C CA . MET A 1 226 ? 70.707 24.764 7.814 1.00 5.70 364 MET A CA 1
ATOM 1767 C C . MET A 1 226 ? 69.335 24.183 7.580 1.00 6.56 364 MET A C 1
ATOM 1768 O O . MET A 1 226 ? 68.785 23.485 8.455 1.00 6.45 364 MET A O 1
ATOM 1773 N N . VAL A 1 227 ? 68.778 24.421 6.365 1.00 6.80 365 VAL A N 1
ATOM 1774 C CA . VAL A 1 227 ? 67.461 23.900 5.958 1.00 6.35 365 VAL A CA 1
ATOM 1775 C C . VAL A 1 227 ? 67.670 22.982 4.763 1.00 5.97 365 VAL A C 1
ATOM 1776 O O . VAL A 1 227 ? 68.499 23.234 3.895 1.00 5.14 365 VAL A O 1
ATOM 1780 N N . GLU A 1 228 ? 66.942 21.869 4.760 1.00 4.82 366 GLU A N 1
ATOM 1781 C CA . GLU A 1 228 ? 67.029 20.886 3.711 1.00 6.11 366 GLU A CA 1
ATOM 1782 C C . GLU A 1 228 ? 65.741 20.697 2.914 1.00 5.95 366 GLU A C 1
ATOM 1783 O O . GLU A 1 228 ? 64.653 20.539 3.473 1.00 5.91 366 GLU A O 1
ATOM 1789 N N . VAL A 1 229 ? 65.913 20.701 1.586 1.00 6.57 367 VAL A N 1
ATOM 1790 C CA . VAL A 1 229 ? 64.935 20.283 0.615 1.00 5.74 367 VAL A CA 1
ATOM 1791 C C . VAL A 1 229 ? 65.585 19.292 -0.333 1.00 6.23 367 VAL A C 1
ATOM 1792 O O . VAL A 1 229 ? 66.820 19.202 -0.349 1.00 5.59 367 VAL A O 1
ATOM 1796 N N . HIS A 1 230 ? 64.761 18.567 -1.103 1.00 5.87 368 HIS A N 1
ATOM 1797 C CA . HIS A 1 230 ? 65.224 17.684 -2.120 1.00 5.55 368 HIS A CA 1
ATOM 1798 C C . HIS A 1 230 ? 64.698 18.193 -3.460 1.00 5.84 368 HIS A C 1
ATOM 1799 O O . HIS A 1 230 ? 63.702 18.964 -3.530 1.00 6.38 368 HIS A O 1
ATOM 1806 N N . TYR A 1 231 ? 65.328 17.750 -4.551 1.00 7.09 369 TYR A N 1
ATOM 1807 C CA . TYR A 1 231 ? 65.037 18.337 -5.875 1.00 5.45 369 TYR A CA 1
ATOM 1808 C C . TYR A 1 231 ? 65.164 17.270 -6.931 1.00 6.51 369 TYR A C 1
ATOM 1809 O O . TYR A 1 231 ? 66.236 16.817 -7.265 1.00 5.99 369 TYR A O 1
ATOM 1818 N N . TYR A 1 232 ? 64.029 16.889 -7.454 1.00 7.51 370 TYR A N 1
ATOM 1819 C CA . TYR A 1 232 ? 63.941 15.819 -8.416 1.00 8.35 370 TYR A CA 1
ATOM 1820 C C . TYR A 1 232 ? 63.070 16.227 -9.639 1.00 8.38 370 TYR A C 1
ATOM 1821 O O . TYR A 1 232 ? 62.557 15.344 -10.345 1.00 8.14 370 TYR A O 1
ATOM 1830 N N . ASP A 1 233 ? 62.959 17.518 -9.940 1.00 7.53 371 ASP A N 1
ATOM 1831 C CA . ASP A 1 233 ? 62.212 17.932 -11.131 1.00 6.58 371 ASP A CA 1
ATOM 1832 C C . ASP A 1 233 ? 63.173 18.026 -12.307 1.00 5.51 371 ASP A C 1
ATOM 1833 O O . ASP A 1 233 ? 64.271 18.583 -12.165 1.00 7.29 371 ASP A O 1
ATOM 1838 N N . PRO A 1 234 ? 62.734 17.582 -13.484 1.00 5.65 372 PRO A N 1
ATOM 1839 C CA . PRO A 1 234 ? 61.480 16.877 -13.830 1.00 7.08 372 PRO A CA 1
ATOM 1840 C C . PRO A 1 234 ? 61.650 15.397 -13.569 1.00 6.15 372 PRO A C 1
ATOM 1841 O O . PRO A 1 234 ? 62.692 14.788 -13.963 1.00 5.63 372 PRO A O 1
ATOM 1845 N N . GLY A 1 235 ? 60.629 14.773 -12.952 1.00 7.28 373 GLY A N 1
ATOM 1846 C CA . GLY A 1 235 ? 60.761 13.393 -12.529 1.00 6.56 373 GLY A CA 1
ATOM 1847 C C . GLY A 1 235 ? 61.036 12.347 -13.577 1.00 7.05 373 GLY A C 1
ATOM 1848 O O . GLY A 1 235 ? 61.699 11.344 -13.293 1.00 6.80 373 GLY A O 1
ATOM 1849 N N . GLN A 1 236 ? 60.600 12.628 -14.805 1.00 5.80 374 GLN A N 1
ATOM 1850 C CA . GLN A 1 236 ? 60.829 11.727 -15.897 1.00 5.76 374 GLN A CA 1
ATOM 1851 C C . GLN A 1 236 ? 62.283 11.701 -16.395 1.00 4.52 374 GLN A C 1
ATOM 1852 O O . GLN A 1 236 ? 62.680 10.761 -17.105 1.00 5.98 374 GLN A O 1
ATOM 1858 N N . PHE A 1 237 ? 63.038 12.752 -16.073 1.00 4.60 375 PHE A N 1
ATOM 1859 C CA . PHE A 1 237 ? 64.474 12.793 -16.299 1.00 5.53 375 PHE A CA 1
ATOM 1860 C C . PHE A 1 237 ? 65.264 12.325 -15.071 1.00 5.83 375 PHE A C 1
ATOM 1861 O O . PHE A 1 237 ? 66.320 11.691 -15.187 1.00 5.91 375 PHE A O 1
ATOM 1869 N N . CYS A 1 238 ? 64.758 12.670 -13.892 1.00 7.49 376 CYS A N 1
ATOM 1870 C CA . CYS A 1 238 ? 65.475 12.476 -12.621 1.00 6.62 376 CYS A CA 1
ATOM 1871 C C . CYS A 1 238 ? 65.275 11.127 -11.975 1.00 9.08 376 CYS A C 1
ATOM 1872 O O . CYS A 1 238 ? 66.123 10.718 -11.193 1.00 11.73 376 CYS A O 1
ATOM 1875 N N . GLY A 1 239 ? 64.218 10.423 -12.388 1.00 7.64 377 GLY A N 1
ATOM 1876 C CA . GLY A 1 239 ? 63.942 9.083 -11.920 1.00 9.89 377 GLY A CA 1
ATOM 1877 C C . GLY A 1 239 ? 62.844 8.825 -10.948 1.00 8.84 377 GLY A C 1
ATOM 1878 O O . GLY A 1 239 ? 62.652 7.667 -10.511 1.00 11.56 377 GLY A O 1
ATOM 1879 N N . THR A 1 240 ? 62.099 9.829 -10.585 1.00 8.16 378 THR A N 1
ATOM 1880 C CA . THR A 1 240 ? 61.047 9.683 -9.563 1.00 8.20 378 THR A CA 1
ATOM 1881 C C . THR A 1 240 ? 59.726 9.147 -10.088 1.00 8.31 378 THR A C 1
ATOM 1882 O O . THR A 1 240 ? 59.027 8.461 -9.347 1.00 11.66 378 THR A O 1
ATOM 1886 N N . PHE A 1 241 ? 59.335 9.448 -11.330 1.00 7.92 379 PHE A N 1
ATOM 1887 C CA . PHE A 1 241 ? 58.092 8.922 -11.885 1.00 8.63 379 PHE A CA 1
ATOM 1888 C C . PHE A 1 241 ? 58.143 8.970 -13.377 1.00 7.06 379 PHE A C 1
ATOM 1889 O O . PHE A 1 241 ? 58.835 9.800 -13.965 1.00 7.34 379 PHE A O 1
ATOM 1897 N N . ASP A 1 242 ? 57.420 8.052 -13.974 1.00 8.12 380 ASP A N 1
ATOM 1898 C CA . ASP A 1 242 ? 57.214 7.957 -15.442 1.00 7.86 380 ASP A CA 1
ATOM 1899 C C . ASP A 1 242 ? 58.602 8.141 -16.125 1.00 8.06 380 ASP A C 1
ATOM 1900 O O . ASP A 1 242 ? 58.738 8.821 -17.177 1.00 7.92 380 ASP A O 1
ATOM 1905 N N . ALA A 1 243 ? 59.583 7.406 -15.657 1.00 8.34 381 ALA A N 1
ATOM 1906 C CA . ALA A 1 243 ? 60.957 7.717 -16.029 1.00 7.68 381 ALA A CA 1
ATOM 1907 C C . ALA A 1 243 ? 61.637 6.689 -16.887 1.00 7.60 381 ALA A C 1
ATOM 1908 O O . ALA A 1 243 ? 62.844 6.724 -17.059 1.00 8.95 381 ALA A O 1
ATOM 1910 N N . SER A 1 244 ? 60.887 5.696 -17.320 1.00 6.80 382 SER A N 1
ATOM 1911 C CA . SER A 1 244 ? 61.379 4.776 -18.356 1.00 8.20 382 SER A CA 1
ATOM 1912 C C . SER A 1 244 ? 60.211 4.622 -19.377 1.00 8.29 382 SER A C 1
ATOM 1913 O O . SER A 1 244 ? 58.999 4.875 -19.079 1.00 10.49 382 SER A O 1
ATOM 1916 N N . GLY A 1 245 ? 60.574 4.238 -20.592 1.00 10.34 383 GLY A N 1
ATOM 1917 C CA . GLY A 1 245 ? 59.579 4.062 -21.672 1.00 10.03 383 GLY A CA 1
ATOM 1918 C C . GLY A 1 245 ? 59.215 5.341 -22.382 1.00 8.12 383 GLY A C 1
ATOM 1919 O O . GLY A 1 245 ? 59.917 6.325 -22.305 1.00 8.94 383 GLY A O 1
ATOM 1920 N N . ASP A 1 246 ? 58.027 5.353 -22.958 1.00 8.14 384 ASP A N 1
ATOM 1921 C CA . ASP A 1 246 ? 57.616 6.424 -23.841 1.00 8.91 384 ASP A CA 1
ATOM 1922 C C . ASP A 1 246 ? 57.491 7.775 -23.155 1.00 8.24 384 ASP A C 1
ATOM 1923 O O . ASP A 1 246 ? 57.688 8.811 -23.802 1.00 10.32 384 ASP A O 1
ATOM 1928 N N . ASN A 1 247 ? 57.181 7.803 -21.854 1.00 7.95 385 ASN A N 1
ATOM 1929 C CA . ASN A 1 247 ? 57.004 9.062 -21.147 1.00 8.39 385 ASN A CA 1
ATOM 1930 C C . ASN A 1 247 ? 58.322 9.600 -20.566 1.00 7.04 385 ASN A C 1
ATOM 1931 O O . ASN A 1 247 ? 58.356 10.687 -20.045 1.00 9.44 385 ASN A O 1
ATOM 1936 N N . ALA A 1 248 ? 59.376 8.821 -20.651 1.00 6.77 386 ALA A N 1
ATOM 1937 C CA . ALA A 1 248 ? 60.687 9.179 -20.014 1.00 5.92 386 ALA A CA 1
ATOM 1938 C C . ALA A 1 248 ? 61.291 10.377 -20.749 1.00 6.01 386 ALA A C 1
ATOM 1939 O O . ALA A 1 248 ? 61.076 10.576 -21.946 1.00 7.45 386 ALA A O 1
ATOM 1941 N N . PHE A 1 249 ? 62.143 11.064 -20.033 1.00 6.76 387 PHE A N 1
ATOM 1942 C CA . PHE A 1 249 ? 62.959 12.140 -20.623 1.00 7.64 387 PHE A CA 1
ATOM 1943 C C . PHE A 1 249 ? 64.373 11.682 -20.703 1.00 6.28 387 PHE A C 1
ATOM 1944 O O . PHE A 1 249 ? 64.970 11.315 -19.660 1.00 7.28 387 PHE A O 1
ATOM 1952 N N . TYR A 1 250 ? 64.954 11.753 -21.916 1.00 6.64 388 TYR A N 1
ATOM 1953 C CA . TYR A 1 250 ? 66.388 11.513 -22.126 1.00 6.39 388 TYR A CA 1
ATOM 1954 C C . TYR A 1 250 ? 67.182 12.764 -22.354 1.00 7.45 388 TYR A C 1
ATOM 1955 O O . TYR A 1 250 ? 68.378 12.735 -22.227 1.00 6.40 388 TYR A O 1
ATOM 1964 N N . PHE A 1 251 ? 66.499 13.824 -22.801 1.00 7.10 389 PHE A N 1
ATOM 1965 C CA . PHE A 1 251 ? 67.184 15.046 -23.216 1.00 6.63 389 PHE A CA 1
ATOM 1966 C C . PHE A 1 251 ? 66.654 16.188 -22.373 1.00 6.23 389 PHE A C 1
ATOM 1967 O O . PHE A 1 251 ? 65.430 16.304 -22.131 1.00 8.25 389 PHE A O 1
ATOM 1975 N N . TRP A 1 252 ? 67.563 17.075 -21.999 1.00 6.60 390 TRP A N 1
ATOM 1976 C CA . TRP A 1 252 ? 67.231 18.140 -21.075 1.00 5.63 390 TRP A CA 1
ATOM 1977 C C . TRP A 1 252 ? 68.114 19.311 -21.326 1.00 6.46 390 TRP A C 1
ATOM 1978 O O . TRP A 1 252 ? 69.325 19.186 -21.445 1.00 7.57 390 TRP A O 1
ATOM 1989 N N . GLY A 1 253 ? 67.500 20.490 -21.293 1.00 7.40 391 GLY A N 1
ATOM 1990 C CA . GLY A 1 253 ? 68.216 21.721 -21.567 1.00 9.05 391 GLY A CA 1
ATOM 1991 C C . GLY A 1 253 ? 67.821 22.174 -22.963 1.00 13.30 391 GLY A C 1
ATOM 1992 O O . GLY A 1 253 ? 67.809 21.359 -23.900 1.00 14.74 391 GLY A O 1
ATOM 1993 N N . ALA A 1 254 ? 67.570 23.469 -23.101 1.00 21.71 392 ALA A N 1
ATOM 1994 C CA . ALA A 1 254 ? 67.267 24.062 -24.415 1.00 29.95 392 ALA A CA 1
ATOM 1995 C C . ALA A 1 254 ? 68.150 23.575 -25.537 1.00 31.77 392 ALA A C 1
ATOM 1996 O O . ALA A 1 254 ? 67.665 23.201 -26.545 1.00 57.23 392 ALA A O 1
ATOM 1998 N N . ALA A 1 255 ? 69.445 23.508 -25.338 1.00 25.93 393 ALA A N 1
ATOM 1999 C CA . ALA A 1 255 ? 70.379 23.202 -26.397 1.00 30.71 393 ALA A CA 1
ATOM 2000 C C . ALA A 1 255 ? 70.542 21.710 -26.714 1.00 25.89 393 ALA A C 1
ATOM 2001 O O . ALA A 1 255 ? 71.338 21.331 -27.584 1.00 24.05 393 ALA A O 1
ATOM 2003 N N . ASN A 1 256 ? 69.832 20.863 -25.971 1.00 16.30 394 ASN A N 1
ATOM 2004 C CA . ASN A 1 256 ? 70.106 19.457 -26.006 1.00 15.61 394 ASN A CA 1
ATOM 2005 C C . ASN A 1 256 ? 68.951 18.615 -26.485 1.00 11.29 394 ASN A C 1
ATOM 2006 O O . ASN A 1 256 ? 69.018 17.388 -26.364 1.00 13.63 394 ASN A O 1
ATOM 2011 N N . HIS A 1 257 ? 67.885 19.219 -26.972 1.00 11.45 395 HIS A N 1
ATOM 2012 C CA . HIS A 1 257 ? 66.763 18.406 -27.431 1.00 11.41 395 HIS A CA 1
ATOM 2013 C C . HIS A 1 257 ? 67.084 17.605 -28.714 1.00 10.41 395 HIS A C 1
ATOM 2014 O O . HIS A 1 257 ? 67.920 17.965 -29.539 1.00 12.74 395 HIS A O 1
ATOM 2021 N N . SER A 1 258 ? 66.362 16.483 -28.829 1.00 9.12 396 SER A N 1
ATOM 2022 C CA . SER A 1 258 ? 66.534 15.542 -29.916 1.00 8.50 396 SER A CA 1
ATOM 2023 C C . SER A 1 258 ? 65.180 15.134 -30.470 1.00 7.24 396 SER A C 1
ATOM 2024 O O . SER A 1 258 ? 64.200 15.921 -30.485 1.00 6.76 396 SER A O 1
ATOM 2027 N N . THR A 1 259 ? 65.157 14.005 -31.102 1.00 8.77 397 THR A N 1
ATOM 2028 C CA . THR A 1 259 ? 64.006 13.506 -31.865 1.00 9.96 397 THR A CA 1
ATOM 2029 C C . THR A 1 259 ? 62.743 13.239 -31.065 1.00 9.81 397 THR A C 1
ATOM 2030 O O . THR A 1 259 ? 61.643 13.539 -31.536 1.00 12.34 397 THR A O 1
ATOM 2034 N N . ASP A 1 260 ? 62.894 12.765 -29.812 1.00 8.60 398 ASP A N 1
ATOM 2035 C CA . ASP A 1 260 ? 61.789 12.366 -29.001 1.00 8.40 398 ASP A CA 1
ATOM 2036 C C . ASP A 1 260 ? 62.302 12.271 -27.561 1.00 7.87 398 ASP A C 1
ATOM 2037 O O . ASP A 1 260 ? 63.469 12.550 -27.327 1.00 6.67 398 ASP A O 1
ATOM 2042 N N . HIS A 1 261 ? 61.437 11.888 -26.605 1.00 7.26 399 HIS A N 1
ATOM 2043 C CA . HIS A 1 261 ? 61.841 11.825 -25.172 1.00 6.18 399 HIS A CA 1
ATOM 2044 C C . HIS A 1 261 ? 62.540 13.113 -24.685 1.00 7.36 399 HIS A C 1
ATOM 2045 O O . HIS A 1 261 ? 63.421 13.075 -23.834 1.00 7.24 399 HIS A O 1
ATOM 2052 N N . ASN A 1 262 ? 62.023 14.266 -25.135 1.00 8.21 400 ASN A N 1
ATOM 2053 C CA . ASN A 1 262 ? 62.545 15.577 -24.710 1.00 8.57 400 ASN A CA 1
ATOM 2054 C C . ASN A 1 262 ? 61.829 16.024 -23.464 1.00 7.85 400 ASN A C 1
ATOM 2055 O O . ASN A 1 262 ? 60.637 15.834 -23.335 1.00 7.67 400 ASN A O 1
ATOM 2060 N N . ALA A 1 263 ? 62.574 16.597 -22.534 1.00 8.75 401 ALA A N 1
ATOM 2061 C CA . ALA A 1 263 ? 61.919 17.253 -21.359 1.00 6.76 401 ALA A CA 1
ATOM 2062 C C . ALA A 1 263 ? 61.040 18.363 -21.910 1.00 7.56 401 ALA A C 1
ATOM 2063 O O . ALA A 1 263 ? 61.501 19.152 -22.732 1.00 11.25 401 ALA A O 1
ATOM 2065 N N . THR A 1 264 ? 59.810 18.446 -21.399 1.00 7.92 402 THR A N 1
ATOM 2066 C CA . THR A 1 264 ? 58.832 19.430 -21.764 1.00 9.66 402 THR A CA 1
ATOM 2067 C C . THR A 1 264 ? 58.555 20.452 -20.646 1.00 9.87 402 THR A C 1
ATOM 2068 O O . THR A 1 264 ? 57.774 21.357 -20.821 1.00 9.92 402 THR A O 1
ATOM 2072 N N . TYR A 1 265 ? 59.177 20.259 -19.496 1.00 8.86 403 TYR A N 1
ATOM 2073 C CA . TYR A 1 265 ? 59.135 21.192 -18.363 1.00 8.31 403 TYR A CA 1
ATOM 2074 C C . TYR A 1 265 ? 60.300 20.902 -17.482 1.00 8.31 403 TYR A C 1
ATOM 2075 O O . TYR A 1 265 ? 61.069 19.945 -17.674 1.00 6.36 403 TYR A O 1
ATOM 2084 N N . GLY A 1 266 ? 60.538 21.843 -16.565 1.00 8.89 404 GLY A N 1
ATOM 2085 C CA . GLY A 1 266 ? 61.549 21.599 -15.535 1.00 8.32 404 GLY A CA 1
ATOM 2086 C C . GLY A 1 266 ? 62.955 21.772 -16.009 1.00 6.87 404 GLY A C 1
ATOM 2087 O O . GLY A 1 266 ? 63.847 21.105 -15.478 1.00 8.75 404 GLY A O 1
ATOM 2088 N N . GLU A 1 267 ? 63.157 22.665 -16.995 1.00 7.99 405 GLU A N 1
ATOM 2089 C CA . GLU A 1 267 ? 64.493 22.886 -17.550 1.00 6.82 405 GLU A CA 1
ATOM 2090 C C . GLU A 1 267 ? 65.205 24.011 -16.819 1.00 7.31 405 GLU A C 1
ATOM 2091 O O . GLU A 1 267 ? 64.856 24.293 -15.649 1.00 8.21 405 GLU A O 1
ATOM 2097 N N . GLU A 1 268 ? 66.164 24.655 -17.458 1.00 7.84 406 GLU A N 1
ATOM 2098 C CA . GLU A 1 268 ? 67.059 25.467 -16.703 1.00 10.01 406 GLU A CA 1
ATOM 2099 C C . GLU A 1 268 ? 66.424 26.688 -16.057 1.00 9.54 406 GLU A C 1
ATOM 2100 O O . GLU A 1 268 ? 66.721 27.016 -14.901 1.00 8.20 406 GLU A O 1
ATOM 2106 N N . ALA A 1 269 ? 65.511 27.359 -16.733 1.00 8.56 407 ALA A N 1
ATOM 2107 C CA . ALA A 1 269 ? 64.843 28.504 -16.139 1.00 9.62 407 ALA A CA 1
ATOM 2108 C C . ALA A 1 269 ? 64.000 28.118 -14.965 1.00 8.01 407 ALA A C 1
ATOM 2109 O O . ALA A 1 269 ? 63.980 28.806 -13.945 1.00 8.55 407 ALA A O 1
ATOM 2111 N N . TYR A 1 270 ? 63.293 27.003 -15.102 1.00 8.50 408 TYR A N 1
ATOM 2112 C CA . TYR A 1 270 ? 62.517 26.479 -13.962 1.00 6.21 408 TYR A CA 1
ATOM 2113 C C . TYR A 1 270 ? 63.425 26.233 -12.779 1.00 4.77 408 TYR A C 1
ATOM 2114 O O . TYR A 1 270 ? 63.095 26.645 -11.660 1.00 5.72 408 TYR A O 1
ATOM 2123 N N . MET A 1 271 ? 64.541 25.536 -13.001 1.00 5.84 409 MET A N 1
ATOM 2124 C CA . MET A 1 271 ? 65.486 25.215 -11.888 1.00 6.43 409 MET A CA 1
ATOM 2125 C C . MET A 1 271 ? 65.997 26.476 -11.232 1.00 8.83 409 MET A C 1
ATOM 2126 O O . MET A 1 271 ? 65.934 26.585 -9.984 1.00 7.09 409 MET A O 1
ATOM 2131 N N . LEU A 1 272 ? 66.411 27.466 -12.046 1.00 7.42 410 LEU A N 1
ATOM 2132 C CA . LEU A 1 272 ? 66.895 28.701 -11.506 1.00 7.19 410 LEU A CA 1
ATOM 2133 C C . LEU A 1 272 ? 65.850 29.399 -10.650 1.00 7.82 410 LEU A C 1
ATOM 2134 O O . LEU A 1 272 ? 66.153 29.878 -9.553 1.00 7.69 410 LEU A O 1
ATOM 2139 N N . SER A 1 273 ? 64.615 29.430 -11.118 1.00 7.52 411 SER A N 1
ATOM 2140 C CA . SER A 1 273 ? 63.500 30.034 -10.373 1.00 6.96 411 SER A CA 1
ATOM 2141 C C . SER A 1 273 ? 63.307 29.384 -9.024 1.00 7.24 411 SER A C 1
ATOM 2142 O O . SER A 1 273 ? 63.110 30.094 -8.012 1.00 7.30 411 SER A O 1
ATOM 2145 N N . GLN A 1 274 ? 63.324 28.040 -9.011 1.00 6.58 412 GLN A N 1
ATOM 2146 C CA . GLN A 1 274 ? 63.108 27.294 -7.769 1.00 6.37 412 GLN A CA 1
ATOM 2147 C C . GLN A 1 274 ? 64.229 27.559 -6.753 1.00 6.60 412 GLN A C 1
ATOM 2148 O O . GLN A 1 274 ? 63.999 27.744 -5.548 1.00 6.59 412 GLN A O 1
ATOM 2154 N N . PHE A 1 275 ? 65.468 27.518 -7.251 1.00 7.24 413 PHE A N 1
ATOM 2155 C CA . PHE A 1 275 ? 66.587 27.755 -6.358 1.00 7.23 413 PHE A CA 1
ATOM 2156 C C . PHE A 1 275 ? 66.528 29.188 -5.808 1.00 7.64 413 PHE A C 1
ATOM 2157 O O . PHE A 1 275 ? 66.897 29.437 -4.666 1.00 8.26 413 PHE A O 1
ATOM 2165 N N . GLY A 1 276 ? 66.097 30.127 -6.630 1.00 6.62 414 GLY A N 1
ATOM 2166 C CA . GLY A 1 276 ? 65.897 31.518 -6.205 1.00 5.92 414 GLY A CA 1
ATOM 2167 C C . GLY A 1 276 ? 64.930 31.653 -5.023 1.00 6.62 414 GLY A C 1
ATOM 2168 O O . GLY A 1 276 ? 65.134 32.495 -4.171 1.00 7.29 414 GLY A O 1
ATOM 2169 N N . LEU A 1 277 ? 63.873 30.81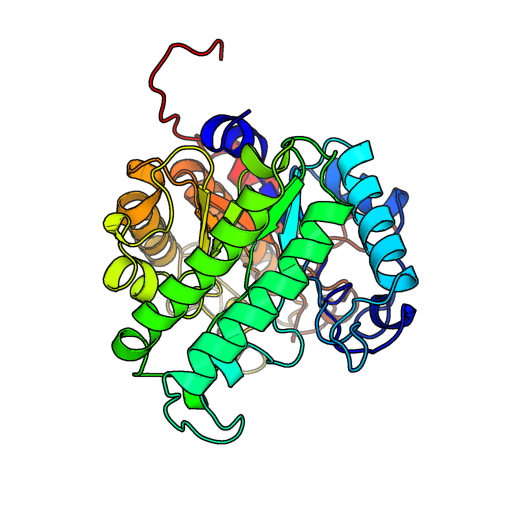8 -4.991 1.00 6.34 415 LEU A N 1
ATOM 2170 C CA . LEU A 1 277 ? 62.925 30.810 -3.896 1.00 6.29 415 LEU A CA 1
ATOM 2171 C C . LEU A 1 277 ? 63.660 30.481 -2.555 1.00 6.99 415 LEU A C 1
ATOM 2172 O O . LEU A 1 277 ? 63.349 31.049 -1.519 1.00 7.94 415 LEU A O 1
ATOM 2177 N N . LEU A 1 278 ? 64.612 29.546 -2.623 1.00 5.04 416 LEU A N 1
ATOM 2178 C CA . LEU A 1 278 ? 65.381 29.120 -1.453 1.00 5.25 416 LEU A CA 1
ATOM 2179 C C . LEU A 1 278 ? 66.296 30.214 -0.990 1.00 5.31 416 LEU A C 1
ATOM 2180 O O . LEU A 1 278 ? 66.553 30.346 0.208 1.00 7.63 416 LEU A O 1
ATOM 2185 N N . LYS A 1 279 ? 66.819 31.011 -1.933 1.00 7.19 417 LYS A N 1
ATOM 2186 C CA . LYS A 1 279 ? 67.697 32.131 -1.576 1.00 6.61 417 LYS A CA 1
ATOM 2187 C C . LYS A 1 279 ? 66.857 33.170 -0.808 1.00 6.56 417 LYS A C 1
ATOM 2188 O O . LYS A 1 279 ? 67.185 33.646 0.285 1.00 7.97 417 LYS A O 1
ATOM 2194 N N . THR A 1 280 ? 65.703 33.447 -1.349 1.00 7.47 418 THR A N 1
ATOM 2195 C CA . THR A 1 280 ? 64.841 34.420 -0.782 1.00 7.23 418 THR A CA 1
ATOM 2196 C C . THR A 1 280 ? 64.375 34.029 0.629 1.00 7.46 418 THR A C 1
ATOM 2197 O O . THR A 1 280 ? 64.358 34.848 1.550 1.00 7.58 418 THR A O 1
ATOM 2201 N N . ALA A 1 281 ? 63.988 32.778 0.786 1.00 6.04 419 ALA A N 1
ATOM 2202 C CA . ALA A 1 281 ? 63.427 32.313 2.041 1.00 7.17 419 ALA A CA 1
ATOM 2203 C C . ALA A 1 281 ? 64.410 32.050 3.169 1.00 6.29 419 ALA A C 1
ATOM 2204 O O . ALA A 1 281 ? 64.114 32.249 4.352 1.00 6.97 419 ALA A O 1
ATOM 2206 N N . TYR A 1 282 ? 65.568 31.528 2.782 1.00 7.07 420 TYR A N 1
ATOM 2207 C CA . TYR A 1 282 ? 66.546 30.958 3.750 1.00 7.34 420 TYR A CA 1
ATOM 2208 C C . TYR A 1 282 ? 67.946 31.523 3.610 1.00 6.96 420 TYR A C 1
ATOM 2209 O O . TYR A 1 282 ? 68.486 32.057 4.562 1.00 6.45 420 TYR A O 1
ATOM 2218 N N . THR A 1 283 ? 68.595 31.372 2.438 1.00 6.66 421 THR A N 1
ATOM 2219 C CA . THR A 1 283 ? 70.016 31.623 2.395 1.00 6.04 421 THR A CA 1
ATOM 2220 C C . THR A 1 283 ? 70.337 33.118 2.530 1.00 5.57 421 THR A C 1
ATOM 2221 O O . THR A 1 283 ? 71.307 33.449 3.190 1.00 7.34 421 THR A O 1
ATOM 2225 N N . SER A 1 284 ? 69.472 33.999 2.032 1.00 5.65 422 SER A N 1
ATOM 2226 C CA . SER A 1 284 ? 69.608 35.418 2.220 1.00 5.67 422 SER A CA 1
ATOM 2227 C C . SER A 1 284 ? 69.358 35.843 3.669 1.00 7.19 422 SER A C 1
ATOM 2228 O O . SER A 1 284 ? 69.661 36.971 4.035 1.00 8.47 422 SER A O 1
ATOM 2231 N N . LEU A 1 285 ? 68.734 34.973 4.427 1.00 6.89 423 LEU A N 1
ATOM 2232 C CA . LEU A 1 285 ? 68.493 35.221 5.844 1.00 6.89 423 LEU A CA 1
ATOM 2233 C C . LEU A 1 285 ? 69.493 34.482 6.753 1.00 7.10 423 LEU A C 1
ATOM 2234 O O . LEU A 1 285 ? 69.308 34.398 7.937 1.00 9.61 423 LEU A O 1
ATOM 2239 N N . GLY A 1 286 ? 70.570 33.954 6.207 1.00 6.89 424 GLY A N 1
ATOM 2240 C CA . GLY A 1 286 ? 71.632 33.413 7.036 1.00 6.03 424 GLY A CA 1
ATOM 2241 C C . GLY A 1 286 ? 71.495 31.929 7.382 1.00 6.75 424 GLY A C 1
ATOM 2242 O O . GLY A 1 286 ? 72.304 31.383 8.191 1.00 10.25 424 GLY A O 1
ATOM 2243 N N . TYR A 1 287 ? 70.562 31.249 6.713 1.00 8.37 425 TYR A N 1
ATOM 2244 C CA . TYR A 1 287 ? 70.402 29.781 6.829 1.00 7.16 425 TYR A CA 1
ATOM 2245 C C . TYR A 1 287 ? 70.839 29.124 5.532 1.00 6.02 425 TYR A C 1
ATOM 2246 O O . TYR A 1 287 ? 70.107 29.175 4.533 1.00 6.41 425 TYR A O 1
ATOM 2255 N N . PRO A 1 288 ? 72.051 28.571 5.498 1.00 5.52 426 PRO A N 1
ATOM 2256 C CA . PRO A 1 288 ? 72.402 27.829 4.313 1.00 5.82 426 PRO A CA 1
ATOM 2257 C C . PRO A 1 288 ? 71.392 26.754 4.021 1.00 6.51 426 PRO A C 1
ATOM 2258 O O . PRO A 1 288 ? 70.775 26.223 4.926 1.00 6.18 426 PRO A O 1
ATOM 2262 N N . VAL A 1 289 ? 71.246 26.394 2.737 1.00 5.73 427 VAL A N 1
ATOM 2263 C CA . VAL A 1 289 ? 70.367 25.309 2.371 1.00 4.63 427 VAL A CA 1
ATOM 2264 C C . VAL A 1 289 ? 71.166 24.152 1.822 1.00 5.82 427 VAL A C 1
ATOM 2265 O O . VAL A 1 289 ? 72.109 24.339 1.084 1.00 5.97 427 VAL A O 1
ATOM 2269 N N . ILE A 1 290 ? 70.729 22.920 2.122 1.00 6.74 428 ILE A N 1
ATOM 2270 C CA . ILE A 1 290 ? 71.254 21.785 1.426 1.00 7.03 428 ILE A CA 1
ATOM 2271 C C . ILE A 1 290 ? 70.125 21.212 0.586 1.00 6.14 428 ILE A C 1
ATOM 2272 O O . ILE A 1 290 ? 68.985 21.060 1.016 1.00 7.23 428 ILE A O 1
ATOM 2277 N N . ILE A 1 291 ? 70.440 21.008 -0.683 1.00 5.83 429 ILE A N 1
ATOM 2278 C CA . ILE A 1 291 ? 69.610 20.123 -1.506 1.00 5.59 429 ILE A CA 1
ATOM 2279 C C . ILE A 1 291 ? 70.136 18.738 -1.202 1.00 6.27 429 ILE A C 1
ATOM 2280 O O . ILE A 1 291 ? 71.189 18.307 -1.757 1.00 7.71 429 ILE A O 1
ATOM 2285 N N . GLY A 1 292 ? 69.469 18.079 -0.247 1.00 5.48 430 GLY A N 1
ATOM 2286 C CA . GLY A 1 292 ? 70.004 16.833 0.283 1.00 5.41 430 GLY A CA 1
ATOM 2287 C C . GLY A 1 292 ? 70.036 15.666 -0.702 1.00 5.84 430 GLY A C 1
ATOM 2288 O O . GLY A 1 292 ? 70.823 14.755 -0.509 1.00 6.63 430 GLY A O 1
ATOM 2289 N N . GLU A 1 293 ? 69.213 15.713 -1.738 1.00 5.98 431 GLU A N 1
ATOM 2290 C CA . GLU A 1 293 ? 69.216 14.742 -2.810 1.00 6.55 431 GLU A CA 1
ATOM 2291 C C . GLU A 1 293 ? 68.774 15.438 -4.069 1.00 6.55 431 GLU A C 1
ATOM 2292 O O . GLU A 1 293 ? 67.782 16.221 -4.058 1.00 6.08 431 GLU A O 1
ATOM 2298 N N . TYR A 1 294 ? 69.437 15.058 -5.138 1.00 6.75 432 TYR A N 1
ATOM 2299 C CA . TYR A 1 294 ? 69.053 15.356 -6.529 1.00 6.16 432 TYR A CA 1
ATOM 2300 C C . TYR A 1 294 ? 69.687 14.293 -7.402 1.00 7.14 432 TYR A C 1
ATOM 2301 O O . TYR A 1 294 ? 70.695 13.671 -7.008 1.00 7.01 432 TYR A O 1
ATOM 2310 N N . ALA A 1 295 ? 69.210 14.123 -8.615 1.00 6.73 433 ALA A N 1
ATOM 2311 C CA . ALA A 1 295 ? 69.863 13.149 -9.550 1.00 6.63 433 ALA A CA 1
ATOM 2312 C C . ALA A 1 295 ? 69.308 13.359 -10.952 1.00 7.74 433 ALA A C 1
ATOM 2313 O O . ALA A 1 295 ? 68.229 13.862 -11.106 1.00 6.70 433 ALA A O 1
ATOM 2315 N N . ALA A 1 296 ? 70.033 12.849 -11.944 1.00 7.39 434 ALA A N 1
ATOM 2316 C CA . ALA A 1 296 ? 69.433 12.567 -13.247 1.00 7.64 434 ALA A CA 1
ATOM 2317 C C . 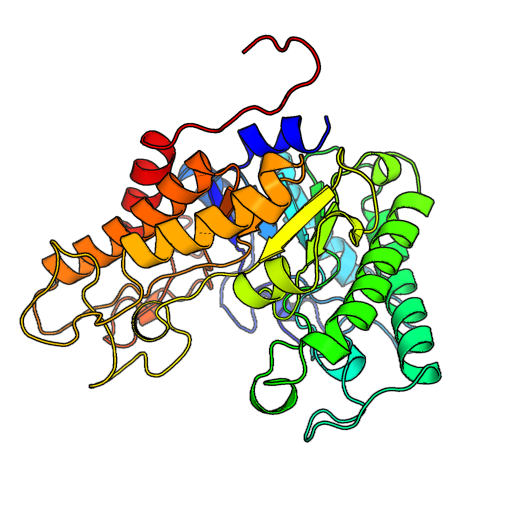ALA A 1 296 ? 69.843 11.191 -13.626 1.00 7.62 434 ALA A C 1
ATOM 2318 O O . ALA A 1 296 ? 70.920 10.733 -13.241 1.00 9.45 434 ALA A O 1
ATOM 2320 N N . LEU A 1 297 ? 69.000 10.512 -14.403 1.00 6.89 435 LEU A N 1
ATOM 2321 C CA . LEU A 1 297 ? 69.362 9.187 -14.829 1.00 7.18 435 LEU A CA 1
ATOM 2322 C C . LEU A 1 297 ? 70.342 9.220 -15.998 1.00 6.21 435 LEU A C 1
ATOM 2323 O O . LEU A 1 297 ? 70.065 9.815 -17.017 1.00 6.72 435 LEU A O 1
ATOM 2328 N N . GLN A 1 298 ? 71.444 8.527 -15.853 1.00 7.44 436 GLN A N 1
ATOM 2329 C CA . GLN A 1 298 ? 72.374 8.277 -16.939 1.00 6.98 436 GLN A CA 1
ATOM 2330 C C . GLN A 1 298 ? 71.962 6.878 -17.494 1.00 6.32 436 GLN A C 1
ATOM 2331 O O . GLN A 1 298 ? 71.859 5.890 -16.816 1.00 6.86 436 GLN A O 1
ATOM 2337 N N . ARG A 1 299 ? 71.719 6.880 -18.770 1.00 6.67 437 ARG A N 1
ATOM 2338 C CA . ARG A 1 299 ? 71.154 5.760 -19.461 1.00 6.59 437 ARG A CA 1
ATOM 2339 C C . ARG A 1 299 ? 71.987 5.365 -20.656 1.00 7.12 437 ARG A C 1
ATOM 2340 O O . ARG A 1 299 ? 72.816 6.119 -21.137 1.00 6.30 437 ARG A O 1
ATOM 2348 N N . THR A 1 300 ? 71.660 4.229 -21.202 1.00 7.79 438 THR A N 1
ATOM 2349 C CA . THR A 1 300 ? 72.102 3.780 -22.513 1.00 8.68 438 THR A CA 1
ATOM 2350 C C . THR A 1 300 ? 70.837 3.693 -23.375 1.00 8.58 438 THR A C 1
ATOM 2351 O O . THR A 1 300 ? 69.845 2.987 -23.032 1.00 9.32 438 THR A O 1
ATOM 2355 N N . ILE A 1 301 ? 70.817 4.489 -24.471 1.00 9.59 439 ILE A N 1
ATOM 2356 C CA . ILE A 1 301 ? 69.648 4.620 -25.290 1.00 8.52 439 ILE A CA 1
ATOM 2357 C C . ILE A 1 301 ? 69.873 4.319 -26.728 1.00 9.87 439 ILE A C 1
ATOM 2358 O O . ILE A 1 301 ? 70.964 4.380 -27.166 1.00 12.01 439 ILE A O 1
ATOM 2363 N N . SER A 1 302 ? 68.791 3.977 -27.444 1.00 12.03 440 SER A N 1
ATOM 2364 C CA . SER A 1 302 ? 68.938 3.657 -28.836 1.00 13.76 440 SER A CA 1
ATOM 2365 C C . SER A 1 302 ? 69.111 4.898 -29.771 1.00 12.72 440 SER A C 1
ATOM 2366 O O . SER A 1 302 ? 69.658 4.761 -30.866 1.00 13.77 440 SER A O 1
ATOM 2369 N N . GLY A 1 303 ? 68.728 6.094 -29.309 1.00 12.57 441 GLY A N 1
ATOM 2370 C CA . GLY A 1 303 ? 68.778 7.356 -30.056 1.00 13.54 441 GLY A CA 1
ATOM 2371 C C . GLY A 1 303 ? 70.168 8.005 -29.922 1.00 12.74 441 GLY A C 1
ATOM 2372 O O . GLY A 1 303 ? 71.170 7.325 -29.839 1.00 13.53 441 GLY A O 1
ATOM 2373 N N . ASP A 1 304 ? 70.179 9.319 -29.786 1.00 9.63 442 ASP A N 1
ATOM 2374 C CA . ASP A 1 304 ? 71.353 10.104 -29.788 1.00 9.43 442 ASP A CA 1
ATOM 2375 C C . ASP A 1 304 ? 71.998 10.057 -28.392 1.00 6.77 442 ASP A C 1
ATOM 2376 O O . ASP A 1 304 ? 71.703 10.847 -27.510 1.00 7.77 442 ASP A O 1
ATOM 2381 N N . GLN A 1 305 ? 72.896 9.120 -28.232 1.00 8.02 443 GLN A N 1
ATOM 2382 C CA . GLN A 1 305 ? 73.561 8.886 -26.966 1.00 8.23 443 GLN A CA 1
ATOM 2383 C C . GLN A 1 305 ? 74.356 10.100 -26.567 1.00 8.63 443 GLN A C 1
ATOM 23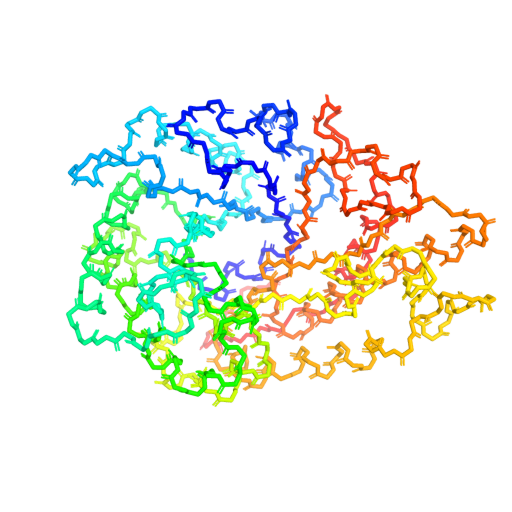84 O O . GLN A 1 305 ? 74.441 10.452 -25.382 1.00 10.07 443 GLN A O 1
ATOM 2390 N N . ASN A 1 306 ? 74.998 10.742 -27.519 1.00 9.50 444 ASN A N 1
ATOM 2391 C CA . ASN A 1 306 ? 75.842 11.888 -27.144 1.00 10.07 444 ASN A CA 1
ATOM 2392 C C . ASN A 1 306 ? 75.015 13.010 -26.572 1.00 8.67 444 ASN A C 1
ATOM 2393 O O . ASN A 1 306 ? 75.453 13.721 -25.662 1.00 9.26 444 ASN A O 1
ATOM 2398 N N . LYS A 1 307 ? 73.841 13.214 -27.151 1.00 8.34 445 LYS A N 1
ATOM 2399 C CA . LYS A 1 307 ? 72.955 14.282 -26.662 1.00 8.32 445 LYS A CA 1
ATOM 2400 C C . LYS A 1 307 ? 72.363 13.938 -25.289 1.00 7.62 445 LYS A C 1
ATOM 2401 O O . LYS A 1 307 ? 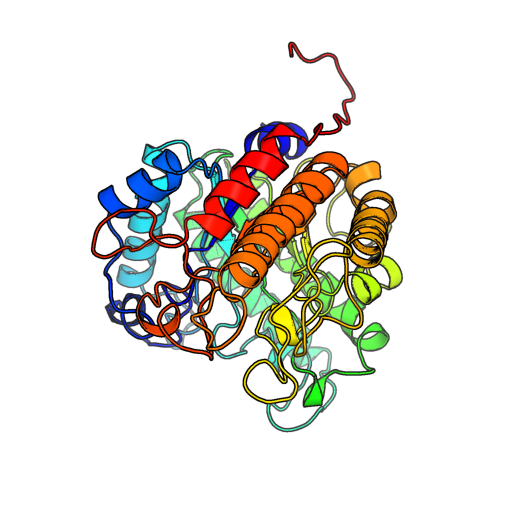72.178 14.839 -24.451 1.00 7.89 445 LYS A O 1
ATOM 2407 N N . HIS A 1 308 ? 72.075 12.650 -25.064 1.00 6.64 446 HIS A N 1
ATOM 2408 C CA . HIS A 1 308 ? 71.670 12.247 -23.744 1.00 5.85 446 HIS A CA 1
ATOM 2409 C C . HIS A 1 308 ? 72.813 12.480 -22.742 1.00 6.80 446 HIS A C 1
ATOM 2410 O O . HIS A 1 308 ? 72.623 13.009 -21.643 1.00 5.87 446 HIS A O 1
ATOM 2417 N N . ASN A 1 309 ? 74.009 12.083 -23.089 1.00 7.27 447 ASN A N 1
ATOM 2418 C CA . ASN A 1 309 ? 75.141 12.246 -22.173 1.00 7.21 447 ASN A CA 1
ATOM 2419 C C . ASN A 1 309 ? 75.343 13.741 -21.864 1.00 7.38 447 ASN A C 1
ATOM 2420 O O . ASN A 1 309 ? 75.630 14.116 -20.725 1.00 8.11 447 ASN A O 1
ATOM 2425 N N . ALA A 1 310 ? 75.231 14.567 -22.907 1.00 6.39 448 ALA A N 1
ATOM 2426 C CA . ALA A 1 310 ? 75.352 16.017 -22.703 1.00 7.56 448 ALA A CA 1
ATOM 2427 C C . ALA A 1 310 ? 74.261 16.593 -21.786 1.00 6.15 448 ALA A C 1
ATOM 2428 O O . ALA A 1 310 ? 74.507 17.558 -21.093 1.00 9.20 448 ALA A O 1
ATOM 2430 N N . SER A 1 311 ? 73.064 15.979 -21.846 1.00 5.72 449 SER A N 1
ATOM 2431 C CA . SER A 1 311 ? 71.956 16.383 -21.062 1.00 6.47 449 SER A CA 1
ATOM 2432 C C . SER A 1 311 ? 72.252 16.058 -19.603 1.00 5.56 449 SER A C 1
ATOM 2433 O O . SER A 1 311 ? 71.992 16.874 -18.698 1.00 6.37 449 SER A O 1
ATOM 2436 N N . VAL A 1 312 ? 72.829 14.906 -19.344 1.00 6.43 450 VAL A N 1
ATOM 2437 C CA . VAL A 1 312 ? 73.124 14.503 -17.982 1.00 6.46 450 VAL A CA 1
ATOM 2438 C C . VAL A 1 312 ? 74.190 15.450 -17.436 1.00 6.78 450 VAL A C 1
ATOM 2439 O O . VAL A 1 312 ? 74.094 15.973 -16.317 1.00 7.06 450 VAL A O 1
ATOM 2443 N N . LYS A 1 313 ? 75.232 15.662 -18.220 1.00 6.15 451 LYS A N 1
ATOM 2444 C CA . LYS A 1 313 ? 76.279 16.623 -17.793 1.00 6.63 451 LYS A CA 1
ATOM 2445 C C . LYS A 1 313 ? 75.686 17.972 -17.446 1.00 5.69 451 LYS A C 1
ATOM 2446 O O . LYS A 1 313 ? 76.046 18.610 -16.418 1.00 5.82 451 LYS A O 1
ATOM 2452 N N . TYR A 1 314 ? 74.887 18.485 -18.380 1.00 6.33 452 TYR A N 1
ATOM 2453 C CA . TYR A 1 314 ? 74.350 19.832 -18.253 1.00 7.47 452 TYR A CA 1
ATOM 2454 C C . TYR A 1 314 ? 73.421 19.937 -17.037 1.00 7.31 452 TYR A C 1
ATOM 2455 O O . TYR A 1 314 ? 73.428 20.899 -16.327 1.00 7.66 452 TYR A O 1
ATOM 2464 N N . PHE A 1 315 ? 72.646 18.903 -16.756 1.00 6.85 453 PHE A N 1
ATOM 2465 C CA . PHE A 1 315 ? 71.806 18.920 -15.569 1.00 6.55 453 PHE A CA 1
ATOM 2466 C C . PHE A 1 315 ? 72.631 19.020 -14.269 1.00 5.69 453 PHE A C 1
ATOM 2467 O O . PHE A 1 315 ? 72.348 19.874 -13.423 1.00 8.24 453 PHE A O 1
ATOM 2475 N N . TYR A 1 316 ? 73.631 18.170 -14.102 1.00 5.54 454 TYR A N 1
ATOM 2476 C CA . TYR A 1 316 ? 74.541 18.243 -12.938 1.00 5.62 454 TYR A CA 1
ATOM 2477 C C . TYR A 1 316 ? 75.234 19.584 -12.903 1.00 6.47 454 TYR A C 1
ATOM 2478 O O . TYR A 1 316 ? 75.380 20.143 -11.832 1.00 6.72 454 TYR A O 1
ATOM 2487 N N . GLN A 1 317 ? 75.649 20.100 -14.057 1.00 6.93 455 GLN A N 1
ATOM 2488 C CA . GLN A 1 317 ? 76.258 21.370 -14.083 1.00 6.64 455 GLN A CA 1
ATOM 2489 C C . GLN A 1 317 ? 75.331 22.473 -13.566 1.00 6.75 455 GLN A C 1
ATOM 2490 O O . GLN A 1 317 ? 75.731 23.276 -12.771 1.00 7.39 455 GLN A O 1
ATOM 2496 N N . CYS A 1 318 ? 74.103 22.531 -14.083 1.00 5.78 456 CYS A N 1
ATOM 2497 C CA . CYS A 1 318 ? 73.124 23.571 -13.674 1.00 6.04 456 CYS A CA 1
ATOM 2498 C C . CYS A 1 318 ? 72.853 23.450 -12.178 1.00 4.68 456 CYS A C 1
ATOM 2499 O O . CYS A 1 318 ? 72.781 24.441 -11.461 1.00 6.52 456 CYS A O 1
ATOM 2502 N N . VAL A 1 319 ? 72.572 22.230 -11.718 1.00 6.27 457 VAL A N 1
ATOM 2503 C CA . VAL A 1 319 ? 72.307 22.065 -10.244 1.00 6.10 457 VAL A CA 1
ATOM 2504 C C . VAL A 1 319 ? 73.420 22.675 -9.451 1.00 6.94 457 VAL A C 1
ATOM 2505 O O . VAL A 1 319 ? 73.162 23.462 -8.534 1.00 6.11 457 VAL A O 1
ATOM 2509 N N . ASN A 1 320 ? 74.681 22.354 -9.748 1.00 6.94 458 ASN A N 1
ATOM 2510 C CA . ASN A 1 320 ? 75.716 22.745 -8.897 1.00 6.32 458 ASN A CA 1
ATOM 2511 C C . ASN A 1 320 ? 76.086 24.208 -9.106 1.00 8.18 458 ASN A C 1
ATOM 2512 O O . ASN A 1 320 ? 76.472 24.868 -8.121 1.00 7.21 458 ASN A O 1
ATOM 2517 N N . GLU A 1 321 ? 75.952 24.743 -10.335 1.00 7.71 459 GLU A N 1
ATOM 2518 C CA . GLU A 1 321 ? 76.239 26.127 -10.579 1.00 8.44 459 GLU A CA 1
ATOM 2519 C C . GLU A 1 321 ? 75.213 26.974 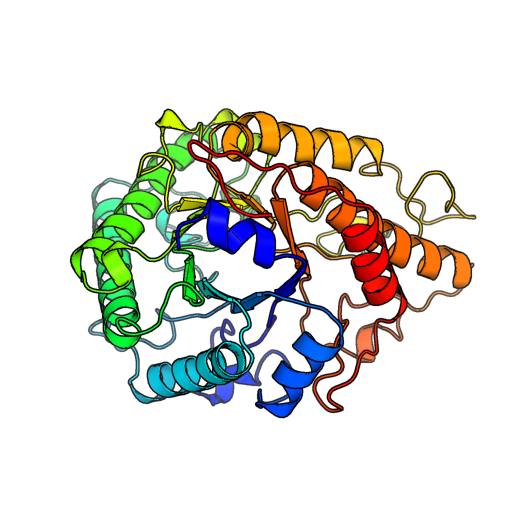-9.876 1.00 7.48 459 GLU A C 1
ATOM 2520 O O . GLU A 1 321 ? 75.539 27.912 -9.169 1.00 9.27 459 GLU A O 1
ATOM 2526 N N . TYR A 1 322 ? 73.943 26.700 -10.155 1.00 8.32 460 TYR A N 1
ATOM 2527 C CA . TYR A 1 322 ? 72.857 27.487 -9.610 1.00 7.77 460 TYR A CA 1
ATOM 2528 C C . TYR A 1 322 ? 72.770 27.320 -8.100 1.00 7.54 460 TYR A C 1
ATOM 2529 O O . TYR A 1 322 ? 72.510 28.318 -7.402 1.00 7.33 460 TYR A O 1
ATOM 2538 N N . ALA A 1 323 ? 73.059 26.128 -7.582 1.00 7.50 461 ALA A N 1
ATOM 2539 C CA . ALA A 1 323 ? 73.100 25.993 -6.112 1.00 6.01 461 ALA A CA 1
ATOM 2540 C C . ALA A 1 323 ? 74.141 26.871 -5.508 1.00 5.97 461 ALA A C 1
ATOM 2541 O O . ALA A 1 323 ? 73.867 27.663 -4.603 1.00 7.96 461 ALA A O 1
ATOM 2543 N N . THR A 1 324 ? 75.367 26.781 -6.054 1.00 6.43 462 THR A N 1
ATOM 2544 C CA . THR A 1 324 ? 76.476 27.565 -5.490 1.00 5.65 462 THR A CA 1
ATOM 2545 C C . THR A 1 324 ? 76.104 29.013 -5.518 1.00 7.37 462 THR A C 1
ATOM 2546 O O . THR A 1 324 ? 76.334 29.739 -4.497 1.00 7.14 462 THR A O 1
ATOM 2550 N N . ASN A 1 325 ? 75.585 29.504 -6.643 1.00 6.47 463 ASN A N 1
ATOM 2551 C CA . ASN A 1 325 ? 75.302 30.923 -6.707 1.00 8.62 463 ASN A CA 1
ATOM 2552 C C . ASN A 1 325 ? 74.268 31.404 -5.639 1.00 8.80 463 ASN A C 1
ATOM 2553 O O . ASN A 1 325 ? 74.214 32.601 -5.266 1.00 10.13 463 ASN A O 1
ATOM 2558 N N . ASN A 1 326 ? 73.420 30.491 -5.222 1.00 9.07 464 ASN A N 1
ATOM 2559 C CA . ASN A 1 326 ? 72.327 30.795 -4.307 1.00 9.06 464 ASN A CA 1
ATOM 2560 C C . ASN A 1 326 ? 72.623 30.396 -2.834 1.00 7.55 464 ASN A C 1
ATOM 2561 O O . ASN A 1 326 ? 71.739 30.406 -2.034 1.00 11.92 464 ASN A O 1
ATOM 2566 N N . GLY A 1 327 ? 73.830 30.004 -2.539 1.00 7.63 465 GLY A N 1
ATOM 2567 C CA . GLY A 1 327 ? 74.236 29.627 -1.190 1.00 6.76 465 GLY A CA 1
ATOM 2568 C C . GLY A 1 327 ? 73.664 28.265 -0.726 1.00 7.80 465 GLY A C 1
ATOM 2569 O O . GLY A 1 327 ? 73.394 28.049 0.485 1.00 8.47 465 GLY A O 1
ATOM 2570 N N . ILE A 1 328 ? 73.520 27.384 -1.713 1.00 6.84 466 ILE A N 1
ATOM 2571 C CA . ILE A 1 328 ? 72.969 26.086 -1.553 1.00 6.11 466 ILE A CA 1
ATOM 2572 C C . ILE A 1 328 ? 74.060 25.026 -1.853 1.00 6.97 466 ILE A C 1
ATOM 2573 O O . ILE A 1 328 ? 74.809 25.173 -2.816 1.00 8.10 466 ILE A O 1
ATOM 2578 N N . ILE A 1 329 ? 74.157 24.002 -1.000 1.00 6.96 467 ILE A N 1
ATOM 2579 C CA . ILE A 1 329 ? 75.048 22.846 -1.239 1.00 5.60 467 ILE A CA 1
ATOM 2580 C C . ILE A 1 329 ? 74.161 21.711 -1.715 1.00 6.83 467 ILE A C 1
ATOM 2581 O O . ILE A 1 329 ? 73.213 21.327 -1.046 1.00 6.20 467 ILE A O 1
ATOM 2586 N N . ALA A 1 330 ? 74.479 21.172 -2.874 1.00 5.88 468 ALA A N 1
ATOM 2587 C CA . ALA A 1 330 ? 73.693 20.086 -3.460 1.00 5.39 468 ALA A CA 1
ATOM 2588 C C . ALA A 1 330 ? 74.400 18.745 -3.332 1.00 5.54 468 ALA A C 1
ATOM 2589 O O . ALA A 1 330 ? 75.647 18.641 -3.552 1.00 6.87 468 ALA A O 1
ATOM 2591 N N . PHE A 1 331 ? 73.625 17.685 -2.986 1.00 6.19 469 PHE A N 1
ATOM 2592 C CA . PHE A 1 331 ? 74.175 16.353 -2.719 1.00 4.61 469 PHE A CA 1
ATOM 2593 C C . PHE A 1 331 ? 73.587 15.290 -3.726 1.00 4.62 469 PHE A C 1
ATOM 2594 O O . PHE A 1 331 ? 72.369 15.032 -3.731 1.00 6.33 469 PHE A O 1
ATOM 2602 N N . ALA A 1 332 ? 74.456 14.722 -4.568 1.00 5.88 470 ALA A N 1
ATOM 2603 C CA . ALA A 1 332 ? 74.024 13.801 -5.622 1.00 5.83 470 ALA A CA 1
ATOM 2604 C C . ALA A 1 332 ? 73.542 12.510 -5.013 1.00 6.56 470 ALA A C 1
ATOM 2605 O O . ALA A 1 332 ? 74.187 11.952 -4.140 1.00 6.23 470 ALA A O 1
ATOM 2607 N N . TRP A 1 333 ? 72.409 12.026 -5.477 1.00 7.68 471 TRP A N 1
ATOM 2608 C CA . TRP A 1 333 ? 71.874 10.748 -4.988 1.00 6.86 471 TRP A CA 1
ATOM 2609 C C . TRP A 1 333 ? 72.514 9.632 -5.783 1.00 7.38 471 TRP A C 1
ATOM 2610 O O . TRP A 1 333 ? 72.429 9.574 -6.990 1.00 9.12 471 TRP A O 1
ATOM 2621 N N . ASP A 1 334 ? 73.187 8.759 -5.088 1.00 6.69 472 ASP A N 1
ATOM 2622 C CA . ASP A 1 334 ? 73.979 7.688 -5.713 1.00 6.58 472 ASP A CA 1
ATOM 2623 C C . ASP A 1 334 ? 73.816 6.404 -4.897 1.00 8.41 472 ASP A C 1
ATOM 2624 O O . ASP A 1 334 ? 74.276 6.305 -3.698 1.00 9.16 472 ASP A O 1
ATOM 2629 N N . THR A 1 335 ? 73.296 5.381 -5.580 1.00 7.78 473 THR A N 1
ATOM 2630 C CA . THR A 1 335 ? 72.936 4.084 -4.951 1.00 7.59 473 THR A CA 1
ATOM 2631 C C . THR A 1 335 ? 73.836 2.915 -5.354 1.00 8.60 473 THR A C 1
ATOM 2632 O O . THR A 1 335 ? 73.512 1.756 -5.040 1.00 8.30 473 THR A O 1
ATOM 2636 N N . ASN A 1 336 ? 74.943 3.216 -6.069 1.00 8.14 474 ASN A N 1
ATOM 2637 C CA . ASN A 1 336 ? 75.867 2.150 -6.447 1.00 7.72 474 ASN A CA 1
ATOM 2638 C C . ASN A 1 336 ? 75.180 1.066 -7.250 1.00 9.14 474 ASN A C 1
ATOM 2639 O O . ASN A 1 336 ? 75.339 -0.116 -6.979 1.00 9.30 474 ASN A O 1
ATOM 2644 N N . ASP A 1 337 ? 74.453 1.495 -8.291 1.00 8.76 475 ASP A N 1
ATOM 2645 C CA . ASP A 1 337 ? 73.866 0.631 -9.275 1.00 7.93 475 ASP A CA 1
ATOM 2646 C C . ASP A 1 337 ? 74.577 0.877 -10.600 1.00 9.69 475 ASP A C 1
ATOM 2647 O O . ASP A 1 337 ? 74.163 1.752 -11.398 1.00 9.94 475 ASP A O 1
ATOM 2652 N N . THR A 1 338 ? 75.636 0.108 -10.840 1.00 9.60 476 THR A N 1
ATOM 2653 C CA . THR A 1 338 ? 76.427 0.260 -12.052 1.00 8.93 476 THR A CA 1
ATOM 2654 C C . THR A 1 338 ? 75.722 -0.354 -13.262 1.00 9.06 476 THR A C 1
ATOM 2655 O O . THR A 1 338 ? 75.877 0.119 -14.378 1.00 12.30 476 THR A O 1
ATOM 2659 N N . ASN A 1 339 ? 74.903 -1.369 -13.049 1.00 10.18 477 ASN A N 1
ATOM 2660 C CA . ASN A 1 339 ? 74.299 -2.048 -14.190 1.00 10.79 477 ASN A CA 1
ATOM 2661 C C . ASN A 1 339 ? 73.231 -1.221 -14.848 1.00 8.68 477 ASN A C 1
ATOM 2662 O O . ASN A 1 339 ? 73.058 -1.274 -16.056 1.00 11.25 477 ASN A O 1
ATOM 2667 N N . GLY A 1 340 ? 72.473 -0.475 -14.066 1.00 8.61 478 GLY A N 1
ATOM 2668 C CA . GLY A 1 340 ? 71.429 0.372 -14.656 1.00 8.52 478 GLY A CA 1
ATOM 2669 C C . GLY A 1 340 ? 71.944 1.379 -15.699 1.00 8.02 478 GLY A C 1
ATOM 2670 O O . GLY A 1 340 ? 71.187 1.835 -16.572 1.00 8.48 478 GLY A O 1
ATOM 2671 N N . LEU A 1 341 ? 73.199 1.801 -15.560 1.00 7.77 479 LEU A N 1
ATOM 2672 C CA . LEU A 1 341 ? 73.792 2.704 -16.493 1.00 6.93 479 LEU A CA 1
ATOM 2673 C C . LEU A 1 341 ? 73.789 2.115 -17.911 1.00 8.38 479 LEU A C 1
ATOM 2674 O O . LEU A 1 341 ? 73.806 2.867 -18.872 1.00 8.92 479 LEU A O 1
ATOM 2679 N N . ASN A 1 342 ? 73.812 0.794 -18.010 1.00 7.23 480 ASN A N 1
ATOM 2680 C CA . ASN A 1 342 ? 73.781 0.072 -19.279 1.00 8.28 480 ASN A CA 1
ATOM 2681 C C . ASN A 1 342 ? 72.391 -0.405 -19.700 1.00 11.94 480 ASN A C 1
ATOM 2682 O O . ASN A 1 342 ? 72.198 -1.507 -20.202 1.00 18.83 480 ASN A O 1
ATOM 2687 N N . SER A 1 343 ? 71.401 0.435 -19.462 1.00 7.80 481 SER A N 1
ATOM 2688 C CA . SER A 1 343 ? 70.045 0.165 -19.835 1.00 9.65 481 SER A CA 1
ATOM 2689 C C . SER A 1 343 ? 69.326 1.457 -20.062 1.00 7.58 481 SER A C 1
ATOM 2690 O O . SER A 1 343 ? 69.774 2.516 -19.659 1.00 7.45 481 SER A O 1
ATOM 2693 N N . GLU A 1 344 ? 68.185 1.349 -20.731 1.00 8.90 482 GLU A N 1
ATOM 2694 C CA . GLU A 1 344 ? 67.348 2.500 -20.961 1.00 7.59 482 GLU A CA 1
ATOM 2695 C C . GLU A 1 344 ? 66.819 3.118 -19.653 1.00 7.94 482 GLU A C 1
ATOM 2696 O O . GLU A 1 344 ? 66.657 4.337 -19.565 1.00 7.02 482 GLU A O 1
ATOM 2702 N N . GLY A 1 345 ? 66.549 2.269 -18.674 1.00 7.62 483 GLY A N 1
ATOM 2703 C CA . GLY A 1 345 ? 66.026 2.710 -17.441 1.00 9.09 483 GLY A CA 1
ATOM 2704 C C . GLY A 1 345 ? 67.003 3.590 -16.686 1.00 9.24 483 GLY A C 1
ATOM 2705 O O . GLY A 1 345 ? 66.568 4.447 -15.926 1.00 10.83 483 GLY A O 1
ATOM 2706 N N . GLY A 1 346 ? 68.316 3.381 -16.876 1.00 6.96 484 GLY A N 1
ATOM 2707 C CA . GLY A 1 346 ? 69.330 4.239 -16.292 1.00 8.33 484 GLY A CA 1
ATOM 2708 C C . GLY A 1 346 ? 69.622 4.065 -14.817 1.00 7.76 484 GLY A C 1
ATOM 2709 O O . GLY A 1 346 ? 68.971 3.267 -14.083 1.00 7.74 484 GLY A O 1
ATOM 2710 N N . SER A 1 347 ? 70.596 4.849 -14.378 1.00 7.17 485 SER A N 1
ATOM 2711 C CA . SER A 1 347 ? 70.987 4.902 -12.996 1.00 5.96 485 SER A CA 1
ATOM 2712 C C . SER A 1 347 ? 71.599 6.307 -12.737 1.00 7.82 485 SER A C 1
ATOM 2713 O O . SER A 1 347 ? 72.178 6.909 -13.632 1.00 8.39 485 SER A O 1
ATOM 2716 N N . SER A 1 348 ? 71.494 6.791 -11.496 1.00 7.89 486 SER A N 1
ATOM 2717 C CA . SER A 1 348 ? 72.154 8.004 -11.094 1.00 7.59 486 SER A CA 1
ATOM 2718 C C . SER A 1 348 ? 73.523 7.783 -10.488 1.00 8.39 486 SER A C 1
ATOM 2719 O O . SER A 1 348 ? 74.146 8.692 -10.019 1.00 8.01 486 SER A O 1
ATOM 2722 N N . THR A 1 349 ? 74.041 6.579 -10.625 1.00 7.58 487 THR A N 1
ATOM 2723 C CA . THR A 1 349 ? 75.306 6.235 -9.997 1.00 7.14 487 THR A CA 1
ATOM 2724 C C . THR A 1 349 ? 76.504 6.913 -10.648 1.00 7.72 487 THR A C 1
ATOM 2725 O O . THR A 1 349 ? 76.665 6.885 -11.885 1.00 7.41 487 THR A O 1
ATOM 2729 N N . ILE A 1 350 ? 77.314 7.555 -9.803 1.00 7.97 488 ILE A N 1
ATOM 2730 C CA . ILE A 1 350 ? 78.518 8.199 -10.243 1.00 6.80 488 ILE A CA 1
ATOM 2731 C C . ILE A 1 350 ? 79.760 7.400 -9.849 1.00 7.93 488 ILE A C 1
ATOM 2732 O O . ILE A 1 350 ? 80.660 7.169 -10.666 1.00 9.37 488 ILE A O 1
ATOM 2737 N N . ILE A 1 351 ? 79.768 6.881 -8.604 1.00 8.26 489 ILE A N 1
ATOM 2738 C CA . ILE A 1 351 ? 80.891 6.139 -8.064 1.00 9.30 489 ILE A CA 1
ATOM 2739 C C . ILE A 1 351 ? 80.685 4.638 -8.158 1.00 8.64 489 ILE A C 1
ATOM 2740 O O . ILE A 1 351 ? 79.716 4.094 -7.598 1.00 8.49 489 ILE A O 1
ATOM 2745 N N . ASP A 1 352 ? 81.572 3.965 -8.900 1.00 9.69 490 ASP A N 1
ATOM 2746 C CA . ASP A 1 352 ? 81.620 2.517 -8.909 1.00 9.11 490 ASP A CA 1
ATOM 2747 C C . ASP A 1 352 ? 82.341 2.081 -7.631 1.00 9.86 490 ASP A C 1
ATOM 2748 O O . ASP A 1 352 ? 83.565 2.050 -7.590 1.00 9.71 490 ASP A O 1
ATOM 2753 N N . ARG A 1 353 ? 81.570 1.769 -6.583 1.00 8.24 491 ARG A N 1
ATOM 2754 C CA . ARG A 1 353 ? 82.214 1.470 -5.258 1.00 7.11 491 ARG A CA 1
ATOM 2755 C C . ARG A 1 353 ? 83.047 0.262 -5.271 1.00 7.86 491 ARG A C 1
ATOM 2756 O O . ARG A 1 353 ? 84.074 0.230 -4.685 1.00 9.59 491 ARG A O 1
ATOM 2764 N N . ALA A 1 354 ? 82.622 -0.752 -5.977 1.00 9.38 492 ALA A N 1
ATOM 2765 C CA . ALA A 1 354 ? 83.415 -1.957 -6.024 1.00 10.83 492 ALA A CA 1
ATOM 2766 C C . ALA A 1 354 ? 84.830 -1.754 -6.574 1.00 11.56 492 ALA A C 1
ATOM 2767 O O . ALA A 1 354 ? 85.735 -2.519 -6.226 1.00 13.07 492 ALA A O 1
ATOM 2769 N N . ASN A 1 355 ? 85.001 -0.793 -7.495 1.00 12.72 493 ASN A N 1
ATOM 2770 C CA . ASN A 1 355 ? 86.279 -0.414 -8.015 1.00 11.89 493 ASN A CA 1
ATOM 2771 C C . ASN A 1 355 ? 86.870 0.882 -7.574 1.00 13.98 493 ASN A C 1
ATOM 2772 O O . ASN A 1 355 ? 87.902 1.258 -8.098 1.00 17.05 493 ASN A O 1
ATOM 2777 N N . SER A 1 356 ? 86.288 1.521 -6.565 1.00 14.97 494 SER A N 1
ATOM 2778 C CA . SER A 1 356 ? 86.707 2.839 -6.095 1.00 13.30 494 SER A CA 1
ATOM 2779 C C . SER A 1 356 ? 87.088 3.803 -7.218 1.00 12.60 494 SER A C 1
ATOM 2780 O O . SER A 1 356 ? 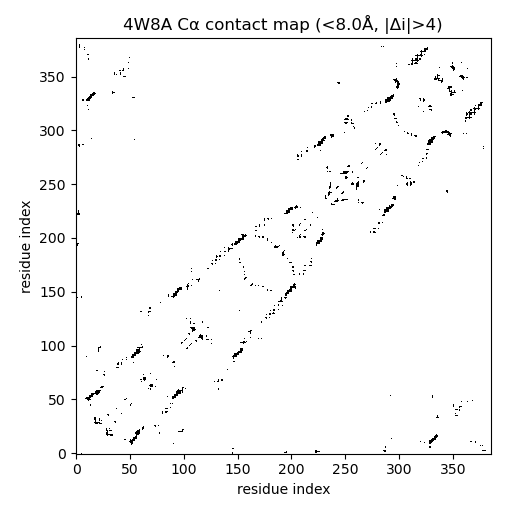88.196 4.348 -7.248 1.00 13.73 494 SER A O 1
ATOM 2783 N N . ALA A 1 357 ? 86.153 4.001 -8.129 1.00 11.07 495 ALA A N 1
ATOM 2784 C CA . ALA A 1 357 ? 86.376 4.802 -9.324 1.00 13.58 495 ALA A CA 1
ATOM 2785 C C . ALA A 1 357 ? 85.120 5.473 -9.810 1.00 11.26 495 ALA A C 1
ATOM 2786 O O . ALA A 1 357 ? 84.048 5.024 -9.492 1.00 10.24 495 ALA A O 1
ATOM 2788 N N . VAL A 1 358 ? 85.258 6.539 -10.591 1.00 10.15 496 VAL A N 1
ATOM 2789 C CA . VAL A 1 358 ? 84.113 7.177 -11.200 1.00 9.26 496 VAL A CA 1
ATOM 2790 C C . VAL A 1 358 ? 83.731 6.429 -12.481 1.00 11.47 496 VAL A C 1
ATOM 2791 O O . VAL A 1 358 ? 84.556 6.153 -13.336 1.00 11.51 496 VAL A O 1
ATOM 2795 N N . VAL A 1 359 ? 82.470 6.063 -12.566 1.00 8.71 497 VAL A N 1
ATOM 2796 C CA . VAL A 1 359 ? 81.876 5.453 -13.772 1.00 10.62 497 VAL A CA 1
ATOM 2797 C C . VAL A 1 359 ? 80.869 6.400 -14.433 1.00 11.30 497 VAL A C 1
ATOM 2798 O O . VAL A 1 359 ? 80.660 6.359 -15.663 1.00 14.09 497 VAL A O 1
ATOM 2802 N N . GLY A 1 360 ? 80.225 7.243 -13.618 1.00 10.08 498 GLY A N 1
ATOM 2803 C CA . GLY A 1 360 ? 79.312 8.296 -14.155 1.00 10.02 498 GLY A CA 1
ATOM 2804 C C . GLY A 1 360 ? 80.023 9.545 -14.564 1.00 8.39 498 GLY A C 1
ATOM 2805 O O . GLY A 1 360 ? 79.882 10.565 -13.901 1.00 9.61 498 GLY A O 1
ATOM 2806 N N . ASN A 1 361 ? 80.733 9.497 -15.692 1.00 9.03 499 ASN A N 1
ATOM 2807 C CA . ASN A 1 361 ? 81.677 10.543 -16.061 1.00 9.33 499 ASN A CA 1
ATOM 2808 C C . ASN A 1 361 ? 80.949 11.760 -16.527 1.00 8.55 499 ASN A C 1
ATOM 2809 O O . ASN A 1 361 ? 81.400 12.867 -16.304 1.00 9.32 499 ASN A O 1
ATOM 2814 N N . ASN A 1 362 ? 79.781 11.586 -17.127 1.00 7.35 500 ASN A N 1
ATOM 2815 C CA . ASN A 1 362 ? 79.056 12.759 -17.608 1.00 8.21 500 ASN A CA 1
ATOM 2816 C C . ASN A 1 362 ? 78.511 13.605 -16.452 1.00 8.07 500 ASN A C 1
ATOM 2817 O O . ASN A 1 362 ? 78.685 14.859 -16.425 1.00 8.86 500 ASN A O 1
ATOM 2822 N N . ALA A 1 363 ? 77.846 12.910 -15.530 1.00 8.20 501 ALA A N 1
ATOM 2823 C CA . ALA A 1 363 ? 77.370 13.545 -14.281 1.00 7.93 501 ALA A CA 1
ATOM 2824 C C . ALA A 1 363 ? 78.549 14.219 -13.534 1.00 8.08 501 ALA A C 1
ATOM 2825 O O . ALA A 1 363 ? 78.451 15.387 -13.163 1.00 7.32 501 ALA A O 1
ATOM 2827 N N . MET A 1 364 ? 79.674 13.511 -13.368 1.00 9.62 502 MET A N 1
ATOM 2828 C CA . MET A 1 364 ? 80.812 14.024 -12.607 1.00 8.38 502 MET A CA 1
ATOM 2829 C C . MET A 1 364 ? 81.408 15.247 -13.285 1.00 8.67 502 MET A C 1
ATOM 2830 O O . MET A 1 364 ? 81.695 16.238 -12.615 1.00 8.20 502 MET A O 1
ATOM 2835 N N . GLU A 1 365 ? 81.566 15.181 -14.622 1.00 8.84 503 GLU A N 1
ATOM 2836 C CA . GLU A 1 365 ? 82.083 16.330 -15.329 1.00 8.53 503 GLU A CA 1
ATOM 2837 C C . GLU A 1 365 ? 81.172 17.525 -15.126 1.00 8.81 503 GLU A C 1
ATOM 2838 O O . GLU A 1 365 ? 81.629 18.674 -15.043 1.00 11.79 503 GLU A O 1
ATOM 2844 N N . GLY A 1 366 ? 79.876 17.282 -15.087 1.00 6.38 504 GLY A N 1
ATOM 2845 C CA . GLY A 1 366 ? 78.911 18.301 -14.877 1.00 6.63 504 GLY A CA 1
ATOM 2846 C C . GLY A 1 366 ? 78.998 18.924 -13.486 1.00 8.07 504 GLY A C 1
ATOM 2847 O O . GLY A 1 366 ? 78.949 20.140 -13.330 1.00 8.34 504 GLY A O 1
ATOM 2848 N N . VAL A 1 367 ? 79.100 18.084 -12.474 1.00 7.37 505 VAL A N 1
ATOM 2849 C CA . VAL A 1 367 ? 79.323 18.577 -11.120 1.00 7.12 505 VAL A CA 1
ATOM 2850 C C . VAL A 1 367 ? 80.528 19.521 -11.088 1.00 6.74 505 VAL A C 1
ATOM 2851 O O . VAL A 1 367 ? 80.495 20.637 -10.508 1.00 8.36 505 VAL A O 1
ATOM 2855 N N . LYS A 1 368 ? 81.652 19.051 -11.631 1.00 8.23 506 LYS A N 1
ATOM 2856 C CA . LYS A 1 368 ? 82.879 19.816 -11.576 1.00 8.87 506 LYS A CA 1
ATOM 2857 C C . LYS A 1 368 ? 82.712 21.160 -12.291 1.00 9.08 506 LYS A C 1
ATOM 2858 O O . LYS A 1 368 ? 83.157 22.219 -11.796 1.00 9.87 506 LYS A O 1
ATOM 2864 N N . ALA A 1 369 ? 82.090 21.123 -13.456 1.00 9.67 507 ALA A N 1
ATOM 2865 C CA . ALA A 1 369 ? 81.908 22.319 -14.276 1.00 9.48 507 ALA A CA 1
ATOM 2866 C C . ALA A 1 369 ? 80.986 23.317 -13.544 1.00 9.33 507 ALA A C 1
ATOM 2867 O O . ALA A 1 369 ? 81.235 24.488 -13.538 1.00 9.49 507 ALA A O 1
ATOM 2869 N N . GLY A 1 370 ? 79.950 22.814 -12.895 1.00 9.76 508 GLY A N 1
ATOM 2870 C CA . GLY A 1 370 ? 78.996 23.611 -12.202 1.00 9.52 508 GLY A CA 1
ATOM 2871 C C . GLY A 1 370 ? 79.589 24.321 -10.982 1.00 8.72 508 GLY A C 1
ATOM 2872 O O . GLY A 1 370 ? 79.404 25.488 -10.801 1.00 8.87 508 GLY A O 1
ATOM 2873 N N . VAL A 1 371 ? 80.338 23.570 -10.177 1.00 10.28 509 VAL A N 1
ATOM 2874 C CA . VAL A 1 371 ? 81.046 24.133 -9.059 1.00 10.33 509 VAL A CA 1
ATOM 2875 C C . VAL A 1 371 ? 82.026 25.248 -9.523 1.00 10.18 509 VAL A C 1
ATOM 2876 O O . VAL A 1 371 ? 82.098 26.338 -8.898 1.00 11.72 509 VAL A O 1
ATOM 2880 N N . ALA A 1 372 ? 82.795 24.947 -10.579 1.00 8.93 510 ALA A N 1
ATOM 2881 C CA . ALA A 1 372 ? 83.723 25.922 -11.125 1.00 11.79 510 ALA A CA 1
ATOM 2882 C C . ALA A 1 372 ? 83.067 27.227 -11.584 1.00 10.76 510 ALA A C 1
ATOM 2883 O O . ALA A 1 372 ? 83.670 28.291 -11.411 1.00 11.77 510 ALA A O 1
ATOM 2885 N N . ALA A 1 373 ? 81.880 27.151 -12.191 1.00 9.35 511 ALA A N 1
ATOM 2886 C CA . ALA A 1 373 ? 81.159 28.304 -12.672 1.00 10.69 511 ALA A CA 1
ATOM 2887 C C . ALA A 1 373 ? 80.434 29.072 -11.613 1.00 10.68 511 ALA A C 1
ATOM 2888 O O . ALA A 1 373 ? 80.123 30.239 -11.798 1.00 11.49 511 ALA A O 1
ATOM 2890 N N . GLY A 1 374 ? 80.130 28.407 -10.513 1.00 9.75 512 GLY A N 1
ATOM 2891 C CA . GLY A 1 374 ? 79.422 29.062 -9.452 1.00 11.71 512 GLY A CA 1
ATOM 2892 C C . GLY A 1 374 ? 80.177 30.077 -8.663 1.00 11.36 512 GLY A C 1
ATOM 2893 O O . GLY A 1 374 ? 81.391 29.948 -8.576 1.00 12.33 512 GLY A O 1
ATOM 2894 N N . LYS A 1 375 ? 79.478 31.021 -8.007 1.00 9.33 513 LYS A N 1
ATOM 2895 C CA . LYS A 1 375 ? 80.179 32.002 -7.109 1.00 11.71 513 LYS A CA 1
ATOM 2896 C C . LYS A 1 375 ? 79.441 31.994 -5.788 1.00 11.42 513 LYS A C 1
ATOM 2897 O O . LYS A 1 375 ? 78.305 32.474 -5.719 1.00 10.99 513 LYS A O 1
ATOM 2903 N N . TRP A 1 376 ? 80.054 31.392 -4.765 1.00 10.27 514 TRP A N 1
ATOM 2904 C CA . TRP A 1 376 ? 79.395 31.265 -3.464 1.00 10.73 514 TRP A CA 1
ATOM 2905 C C . TRP A 1 376 ? 79.179 32.641 -2.844 1.00 12.71 514 TRP A C 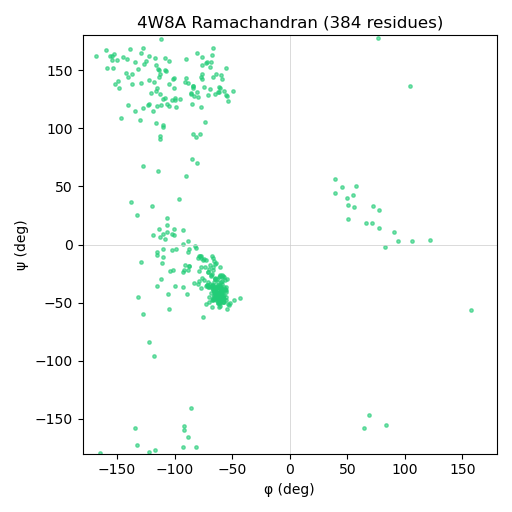1
ATOM 2906 O O . TRP A 1 376 ? 80.128 33.475 -2.889 1.00 12.63 514 TRP A O 1
ATOM 2917 N N . PRO A 1 377 ? 77.961 32.964 -2.392 1.00 10.14 515 PRO A N 1
ATOM 2918 C CA . PRO A 1 377 ? 77.702 34.238 -1.743 1.00 14.03 515 PRO A CA 1
ATOM 2919 C C . PRO A 1 377 ? 78.012 34.213 -0.245 1.00 14.55 515 PRO A C 1
ATOM 2920 O O . PRO A 1 377 ? 77.662 33.289 0.473 1.00 19.60 515 PRO A O 1
ATOM 2924 N N . PHE A 1 378 ? 78.753 35.188 0.200 1.00 11.75 516 PHE A N 1
ATOM 2925 C CA . PHE A 1 378 ? 79.182 35.235 1.592 1.00 11.23 516 PHE A CA 1
ATOM 2926 C C . PHE A 1 378 ? 78.298 36.163 2.338 1.00 14.36 516 PHE A C 1
ATOM 2927 O O . PHE A 1 378 ? 78.138 37.301 1.903 1.00 14.57 516 PHE A O 1
ATOM 2935 N N . LEU A 1 379 ? 77.704 35.690 3.438 1.00 13.38 517 LEU A N 1
ATOM 2936 C CA . LEU A 1 379 ? 76.884 36.515 4.287 1.00 8.68 517 LEU A CA 1
ATOM 2937 C C . LEU A 1 379 ? 77.611 36.556 5.636 1.00 10.29 517 LEU A C 1
ATOM 2938 O O . LEU A 1 379 ? 77.635 35.588 6.370 1.00 12.96 517 LEU A O 1
ATOM 2943 N N . GLU A 1 380 ? 78.257 37.678 5.902 1.00 9.92 518 GLU A N 1
ATOM 2944 C CA . GLU A 1 380 ? 79.154 37.839 6.999 1.00 10.43 518 GLU A CA 1
ATOM 2945 C C . GLU A 1 380 ? 78.761 39.054 7.843 1.00 8.30 518 GLU A C 1
ATOM 2946 O O . GLU A 1 380 ? 78.143 40.019 7.364 1.00 9.89 518 GLU A O 1
ATOM 2952 N N . HIS A 1 381 ? 79.169 38.994 9.111 1.00 8.25 519 HIS A N 1
ATOM 2953 C CA . HIS A 1 381 ? 79.014 40.114 10.015 1.00 8.74 519 HIS A CA 1
ATOM 2954 C C . HIS A 1 381 ? 80.307 40.705 10.501 1.00 8.96 519 HIS A C 1
ATOM 2955 O O . HIS A 1 381 ? 80.322 41.749 11.185 1.00 10.85 519 HIS A O 1
ATOM 2962 N N . HIS A 1 382 ? 81.393 40.055 10.147 1.00 9.54 520 HIS A N 1
ATOM 2963 C CA . HIS A 1 382 ? 82.720 40.489 10.490 1.00 9.64 520 HIS A CA 1
ATOM 2964 C C . HIS A 1 382 ? 83.639 40.143 9.326 1.00 8.72 520 HIS A C 1
ATOM 2965 O O . HIS A 1 382 ? 83.297 39.301 8.478 1.00 8.71 520 HIS A O 1
ATOM 2972 N N . HIS A 1 383 ? 84.793 40.763 9.251 1.00 9.79 521 HIS A N 1
ATOM 2973 C CA . HIS A 1 383 ? 85.800 40.441 8.270 1.00 8.61 521 HIS A CA 1
ATOM 2974 C C . HIS A 1 383 ? 86.331 39.027 8.379 1.00 7.18 521 HIS A C 1
ATOM 2975 O O . HIS A 1 383 ? 86.644 38.541 9.449 1.00 8.43 521 HIS A O 1
ATOM 2982 N N . HIS A 1 384 ? 86.363 38.354 7.237 1.00 7.89 522 HIS A N 1
ATOM 2983 C CA . HIS A 1 384 ? 87.082 37.118 7.076 1.00 10.63 522 HIS A CA 1
ATOM 2984 C C . HIS A 1 384 ? 88.219 37.222 6.079 1.00 10.93 522 HIS A C 1
ATOM 2985 O O . HIS A 1 384 ? 88.213 38.085 5.200 1.00 10.91 522 HIS A O 1
ATOM 2992 N N . HIS A 1 385 ? 89.229 36.358 6.244 1.00 11.08 523 HIS A N 1
ATOM 2993 C CA . HIS A 1 385 ? 90.435 36.539 5.430 1.00 12.49 523 HIS A CA 1
ATOM 2994 C C . HIS A 1 385 ? 90.249 36.409 3.947 1.00 10.00 523 HIS A C 1
ATOM 2995 O O . HIS A 1 385 ? 90.964 37.053 3.189 1.00 14.17 523 HIS A O 1
ATOM 3002 N N . HIS A 1 386 ? 89.481 35.441 3.521 1.00 11.15 524 HIS A N 1
ATOM 3003 C CA . HIS A 1 386 ? 89.325 35.138 2.143 1.00 12.19 524 HIS A CA 1
ATOM 3004 C C . HIS A 1 386 ? 90.603 34.838 1.459 1.00 13.46 524 HIS A C 1
ATOM 3005 O O . HIS A 1 386 ? 90.703 35.252 0.280 1.00 17.24 524 HIS A O 1
#

Secondary structure (DSSP, 8-state):
--HHHHHTTT-SEEE-TTSTTS--SSGGGGGTSSS----HHHHHHHHHHT--EEEE----GGGB-TTSPBPHHHHHHHHHHHHHHHHTT-EEEEE---GGGTTTTTTTBS-SSS--B--HHHHHHHHHHHHHHHHHHHHHTTT--TTEEEE--SSTT--HHHHTT-HHHHHHHHHHHHHHHHHHHHHT-GGGGTS-EEEEPGGG-HHHHHHHS-GGGSSS-TTSEEEEEEE--SHHHHTSSS-SGGG---B-SGGG--SSSB--SS-HHHHHHHHHHHHHHTGGGT--EEEEEE---B---SS-HHHHHHHHHHHHHHHHHHHHHTTEEEEE------GGGGSTT-B---EEGGGTEE--HHHHHHHHHHHHH--PPP--SS----